Protein AF-0000000078826225 (afdb_homodimer)

pLDDT: mean 94.81, std 7.76, range [23.64, 98.94]

Structure (mmCIF, N/CA/C/O backbone):
data_AF-0000000078826225-model_v1
#
loop_
_entity.id
_entity.type
_entity.pdbx_description
1 polymer 'L-lactate dehydrogenase'
#
loop_
_atom_site.group_PDB
_atom_site.id
_atom_site.type_symbol
_atom_site.label_atom_id
_atom_site.label_alt_id
_atom_site.label_comp_id
_atom_site.label_asym_id
_atom_site.label_entity_id
_atom_site.label_seq_id
_atom_site.pdbx_PDB_ins_code
_atom_site.Cartn_x
_atom_site.Cartn_y
_atom_site.Cartn_z
_atom_site.occupancy
_atom_site.B_iso_or_equiv
_atom_site.auth_seq_id
_atom_site.auth_comp_id
_atom_site.auth_asym_id
_atom_site.auth_atom_id
_atom_site.pdbx_PDB_model_num
ATOM 1 N N . MET A 1 1 ? 28.484 -6.598 14.859 1 23.66 1 MET A N 1
ATOM 2 C CA . MET A 1 1 ? 28.188 -7.762 14.023 1 23.66 1 MET A CA 1
ATOM 3 C C . MET A 1 1 ? 27.047 -7.473 13.062 1 23.66 1 MET A C 1
ATOM 5 O O . MET A 1 1 ? 25.953 -7.102 13.484 1 23.66 1 MET A O 1
ATOM 9 N N . ARG A 1 2 ? 27.25 -6.98 11.984 1 32.81 2 ARG A N 1
ATOM 10 C CA . ARG A 1 2 ? 26.188 -6.52 11.094 1 32.81 2 ARG A CA 1
ATOM 11 C C . ARG A 1 2 ? 25.078 -7.559 10.977 1 32.81 2 ARG A C 1
ATOM 13 O O . ARG A 1 2 ? 25.312 -8.656 10.461 1 32.81 2 ARG A O 1
ATOM 20 N N . ILE A 1 3 ? 24.266 -7.914 11.961 1 42.03 3 ILE A N 1
ATOM 21 C CA . ILE A 1 3 ? 23.062 -8.734 11.805 1 42.03 3 ILE A CA 1
ATOM 22 C C . ILE A 1 3 ? 22.453 -8.5 10.43 1 42.03 3 ILE A C 1
ATOM 24 O O . ILE A 1 3 ? 22.281 -7.359 10 1 42.03 3 ILE A O 1
ATOM 28 N N . GLY A 1 4 ? 22.688 -9.453 9.555 1 59.62 4 GLY A N 1
ATOM 29 C CA . GLY A 1 4 ? 22.516 -9.445 8.117 1 59.62 4 GLY A CA 1
ATOM 30 C C . GLY A 1 4 ? 21.297 -8.656 7.664 1 59.62 4 GLY A C 1
ATOM 31 O O . GLY A 1 4 ? 20.219 -8.766 8.258 1 59.62 4 GLY A O 1
ATOM 32 N N . SER A 1 5 ? 21.547 -7.418 6.941 1 81.75 5 SER A N 1
ATOM 33 C CA . SER A 1 5 ? 20.562 -6.473 6.426 1 81.75 5 SER A CA 1
ATOM 34 C C . SER A 1 5 ? 19.625 -7.141 5.426 1 81.75 5 SER A C 1
ATOM 36 O O . SER A 1 5 ? 20.047 -7.961 4.617 1 81.75 5 SER A O 1
ATOM 38 N N . ASN A 1 6 ? 18.344 -7.246 5.75 1 95 6 ASN A N 1
ATOM 39 C CA . ASN A 1 6 ? 17.359 -7.641 4.742 1 95 6 ASN A CA 1
ATOM 40 C C . ASN A 1 6 ? 17.234 -6.586 3.648 1 95 6 ASN A C 1
ATOM 42 O O . ASN A 1 6 ? 16.469 -5.625 3.793 1 95 6 ASN A O 1
ATOM 46 N N . LYS A 1 7 ? 18.094 -6.828 2.633 1 97.88 7 LYS A N 1
ATOM 47 C CA . LYS A 1 7 ? 18.125 -5.887 1.516 1 97.88 7 LYS A CA 1
ATOM 48 C C . LYS A 1 7 ? 17.359 -6.43 0.319 1 97.88 7 LYS A C 1
ATOM 50 O O . LYS A 1 7 ? 17.594 -7.555 -0.128 1 97.88 7 LYS A O 1
ATOM 55 N N . ILE A 1 8 ? 16.406 -5.641 -0.171 1 98.75 8 ILE A N 1
ATOM 56 C CA . ILE A 1 8 ? 15.602 -6.012 -1.33 1 98.75 8 ILE A CA 1
ATOM 57 C C . ILE A 1 8 ? 15.789 -4.984 -2.441 1 98.75 8 ILE A C 1
ATOM 59 O O . ILE A 1 8 ? 15.742 -3.775 -2.191 1 98.75 8 ILE A O 1
ATOM 63 N N . SER A 1 9 ? 16.078 -5.426 -3.613 1 98.81 9 SER A N 1
ATOM 64 C CA . SER A 1 9 ? 16.062 -4.562 -4.793 1 98.81 9 SER A CA 1
ATOM 65 C C . SER A 1 9 ? 14.859 -4.859 -5.684 1 98.81 9 SER A C 1
ATOM 67 O O . SER A 1 9 ? 14.5 -6.02 -5.887 1 98.81 9 SER A O 1
ATOM 69 N N . ILE A 1 10 ? 14.227 -3.814 -6.133 1 98.88 10 ILE A N 1
ATOM 70 C CA . ILE A 1 10 ? 13.094 -3.92 -7.047 1 98.88 10 ILE A CA 1
ATOM 71 C C . ILE A 1 10 ? 13.453 -3.293 -8.391 1 98.88 10 ILE A C 1
ATOM 73 O O . ILE A 1 10 ? 13.773 -2.104 -8.461 1 98.88 10 ILE A O 1
ATOM 77 N N . VAL A 1 11 ? 13.469 -4.109 -9.414 1 98.81 11 VAL A N 1
ATOM 78 C CA . VAL A 1 11 ? 13.703 -3.611 -10.766 1 98.81 11 VAL A CA 1
ATOM 79 C C . VAL A 1 11 ? 12.367 -3.318 -11.445 1 98.81 11 VAL A C 1
ATOM 81 O O . VAL A 1 11 ? 11.633 -4.242 -11.812 1 98.81 11 VAL A O 1
ATOM 84 N N . GLY A 1 12 ? 12.102 -2.084 -11.688 1 98 12 GLY A N 1
ATOM 85 C CA . GLY A 1 12 ? 10.812 -1.597 -12.156 1 98 12 GLY A CA 1
ATOM 86 C C . GLY A 1 12 ? 10.086 -0.745 -11.133 1 98 12 GLY A C 1
ATOM 87 O O . GLY A 1 12 ? 9.797 -1.206 -10.031 1 98 12 GLY A O 1
ATOM 88 N N . ALA A 1 13 ? 9.773 0.485 -11.492 1 97.12 13 ALA A N 1
ATOM 89 C CA . ALA A 1 13 ? 9.102 1.413 -10.586 1 97.12 13 ALA A CA 1
ATOM 90 C C . ALA A 1 13 ? 7.664 1.662 -11.031 1 97.12 13 ALA A C 1
ATOM 92 O O . ALA A 1 13 ? 7.07 2.686 -10.68 1 97.12 13 ALA A O 1
ATOM 93 N N . GLY A 1 14 ? 7.109 0.755 -11.891 1 95.62 14 GLY A N 1
ATOM 94 C CA . GLY A 1 14 ? 5.699 0.852 -12.242 1 95.62 14 GLY A CA 1
ATOM 95 C C . GLY A 1 14 ? 4.777 0.631 -11.055 1 95.62 14 GLY A C 1
ATOM 96 O O . GLY A 1 14 ? 5.227 0.612 -9.906 1 95.62 14 GLY A O 1
ATOM 97 N N . PHE A 1 15 ? 3.516 0.42 -11.336 1 96.31 15 PHE A N 1
ATOM 98 C CA . PHE A 1 15 ? 2.518 0.288 -10.281 1 96.31 15 PHE A CA 1
ATOM 99 C C . PHE A 1 15 ? 2.789 -0.946 -9.43 1 96.31 15 PHE A C 1
ATOM 101 O O . PHE A 1 15 ? 2.684 -0.895 -8.203 1 96.31 15 PHE A O 1
ATOM 108 N N . VAL A 1 16 ? 3.199 -2.014 -10.109 1 97.56 16 VAL A N 1
ATOM 109 C CA . VAL A 1 16 ? 3.479 -3.236 -9.359 1 97.56 16 VAL A CA 1
ATOM 110 C C . VAL A 1 16 ? 4.711 -3.035 -8.484 1 97.56 16 VAL A C 1
ATOM 112 O O . VAL A 1 16 ? 4.684 -3.334 -7.285 1 97.56 16 VAL A O 1
ATOM 115 N N . GLY A 1 17 ? 5.754 -2.467 -9.047 1 98.44 17 GLY A N 1
ATOM 116 C CA . GLY A 1 17 ? 6.984 -2.26 -8.297 1 98.44 17 GLY A CA 1
ATOM 117 C C . GLY A 1 17 ? 6.816 -1.307 -7.129 1 98.44 17 GLY A C 1
ATOM 118 O O . GLY A 1 17 ? 7.273 -1.592 -6.02 1 98.44 17 GLY A O 1
ATOM 119 N N . SER A 1 18 ? 6.164 -0.199 -7.355 1 98.31 18 SER A N 1
ATOM 120 C CA . SER A 1 18 ? 6.02 0.817 -6.316 1 98.31 18 SER A CA 1
ATOM 121 C C . SER A 1 18 ? 5.082 0.346 -5.207 1 98.31 18 SER A C 1
ATOM 123 O O . SER A 1 18 ? 5.328 0.605 -4.027 1 98.31 18 SER A O 1
ATOM 125 N N . SER A 1 19 ? 3.967 -0.353 -5.586 1 98.44 19 SER A N 1
ATOM 126 C CA . SER A 1 19 ? 3.07 -0.883 -4.562 1 98.44 19 SER A CA 1
ATOM 127 C C . SER A 1 19 ? 3.738 -1.999 -3.768 1 98.44 19 SER A C 1
ATOM 129 O O . SER A 1 19 ? 3.479 -2.158 -2.574 1 98.44 19 SER A O 1
ATOM 131 N N . THR A 1 20 ? 4.621 -2.76 -4.414 1 98.75 20 THR A N 1
ATOM 132 C CA . THR A 1 20 ? 5.406 -3.771 -3.715 1 98.75 20 THR A CA 1
ATOM 133 C C . THR A 1 20 ? 6.332 -3.123 -2.691 1 98.75 20 THR A C 1
ATOM 135 O O . THR A 1 20 ? 6.395 -3.559 -1.54 1 98.75 20 THR A O 1
ATOM 138 N N . ALA A 1 21 ? 7.023 -2.064 -3.143 1 98.62 21 ALA A N 1
ATOM 139 C CA . ALA A 1 21 ? 7.887 -1.33 -2.221 1 98.62 21 ALA A CA 1
ATOM 140 C C . ALA A 1 21 ? 7.094 -0.813 -1.022 1 98.62 21 ALA A C 1
ATOM 142 O O . ALA A 1 21 ? 7.543 -0.927 0.121 1 98.62 21 ALA A O 1
ATOM 143 N N . PHE A 1 22 ? 5.93 -0.297 -1.316 1 98.56 22 PHE A N 1
ATOM 144 C CA . PHE A 1 22 ? 5.039 0.234 -0.29 1 98.56 22 PHE A CA 1
ATOM 145 C C . PHE A 1 22 ? 4.617 -0.862 0.682 1 98.56 22 PHE A C 1
ATOM 147 O O . PHE A 1 22 ? 4.66 -0.668 1.899 1 98.56 22 PHE A O 1
ATOM 154 N N . ALA A 1 23 ? 4.234 -2.027 0.171 1 98.5 23 ALA A N 1
ATOM 155 C CA . ALA A 1 23 ? 3.809 -3.156 0.994 1 98.5 23 ALA A CA 1
ATOM 156 C C . ALA A 1 23 ? 4.953 -3.658 1.87 1 98.5 23 ALA A C 1
ATOM 158 O O . ALA A 1 23 ? 4.762 -3.922 3.061 1 98.5 23 ALA A O 1
ATOM 159 N N . ILE A 1 24 ? 6.133 -3.773 1.298 1 98.06 24 ILE A N 1
ATOM 160 C CA . ILE A 1 24 ? 7.297 -4.273 2.021 1 98.06 24 ILE A CA 1
ATOM 161 C C . ILE A 1 24 ? 7.691 -3.273 3.107 1 98.06 24 ILE A C 1
ATOM 163 O O . ILE A 1 24 ? 7.977 -3.664 4.242 1 98.06 24 ILE A O 1
ATOM 167 N N . MET A 1 25 ? 7.664 -1.997 2.752 1 97.06 25 MET A N 1
ATOM 168 C CA . MET A 1 25 ? 7.961 -0.936 3.711 1 97.06 25 MET A CA 1
ATOM 169 C C . MET A 1 25 ? 7.035 -1.021 4.918 1 97.06 25 MET A C 1
ATOM 171 O O . MET A 1 25 ? 7.492 -0.971 6.062 1 97.06 25 MET A O 1
ATOM 175 N N . MET A 1 26 ? 5.805 -1.191 4.672 1 96.62 26 MET A N 1
ATOM 176 C CA . MET A 1 26 ? 4.805 -1.207 5.734 1 96.62 26 MET A CA 1
ATOM 177 C C . MET A 1 26 ? 4.938 -2.465 6.59 1 96.62 26 MET A C 1
ATOM 179 O O . MET A 1 26 ? 4.617 -2.447 7.777 1 96.62 26 MET A O 1
ATOM 183 N N . SER A 1 27 ? 5.43 -3.559 6.004 1 95.94 27 SER A N 1
ATOM 184 C CA . SER A 1 27 ? 5.492 -4.844 6.691 1 95.94 27 SER A CA 1
ATOM 185 C C . SER A 1 27 ? 6.676 -4.902 7.648 1 95.94 27 SER A C 1
ATOM 187 O O . SER A 1 27 ? 6.715 -5.746 8.547 1 95.94 27 SER A O 1
ATOM 189 N N . GLY A 1 28 ? 7.719 -4.078 7.375 1 94.62 28 GLY A N 1
ATOM 190 C CA . GLY A 1 28 ? 8.914 -4.105 8.195 1 94.62 28 GLY A CA 1
ATOM 191 C C . GLY A 1 28 ? 9.852 -5.246 7.852 1 94.62 28 GLY A C 1
ATOM 192 O O . GLY A 1 28 ? 10.789 -5.535 8.602 1 94.62 28 GLY A O 1
ATOM 193 N N . LEU A 1 29 ? 9.672 -5.867 6.703 1 95.81 29 LEU A N 1
ATOM 194 C CA . LEU A 1 29 ? 10.422 -7.059 6.32 1 95.81 29 LEU A CA 1
ATOM 195 C C . LEU A 1 29 ? 11.828 -6.691 5.875 1 95.81 29 LEU A C 1
ATOM 197 O O . LEU A 1 29 ? 12.742 -7.52 5.941 1 95.81 29 LEU A O 1
ATOM 201 N N . ALA A 1 30 ? 11.992 -5.461 5.445 1 96.38 30 ALA A N 1
ATOM 202 C CA . ALA A 1 30 ? 13.273 -5.074 4.867 1 96.38 30 ALA A CA 1
ATOM 203 C C . ALA A 1 30 ? 13.883 -3.898 5.625 1 96.38 30 ALA A C 1
ATOM 205 O O . ALA A 1 30 ? 13.164 -3.029 6.121 1 96.38 30 ALA A O 1
ATOM 206 N N . SER A 1 31 ? 15.188 -3.912 5.668 1 95.56 31 SER A N 1
ATOM 207 C CA . SER A 1 31 ? 15.914 -2.783 6.246 1 95.56 31 SER A CA 1
ATOM 208 C C . SER A 1 31 ? 16.406 -1.833 5.164 1 95.56 31 SER A C 1
ATOM 210 O O . SER A 1 31 ? 16.75 -0.682 5.449 1 95.56 31 SER A O 1
ATOM 212 N N . GLU A 1 32 ? 16.484 -2.398 3.969 1 97 32 GLU A N 1
ATOM 213 C CA . GLU A 1 32 ? 16.938 -1.601 2.832 1 97 32 GLU A CA 1
ATOM 214 C C . GLU A 1 32 ? 16.203 -1.996 1.556 1 97 32 GLU A C 1
ATOM 216 O O . GLU A 1 32 ? 16.031 -3.184 1.273 1 97 32 GLU A O 1
ATOM 221 N N . ILE A 1 33 ? 15.734 -0.994 0.822 1 98.31 33 ILE A N 1
ATOM 222 C CA . ILE A 1 33 ? 15.094 -1.203 -0.471 1 98.31 33 ILE A CA 1
ATOM 223 C C . ILE A 1 33 ? 15.766 -0.325 -1.526 1 98.31 33 ILE A C 1
ATOM 225 O O . ILE A 1 33 ? 15.984 0.868 -1.304 1 98.31 33 ILE A O 1
ATOM 229 N N . VAL A 1 34 ? 16.141 -0.899 -2.635 1 98.69 34 VAL A N 1
ATOM 230 C CA . VAL A 1 34 ? 16.641 -0.164 -3.793 1 98.69 34 VAL A CA 1
ATOM 231 C C . VAL A 1 34 ? 15.68 -0.336 -4.965 1 98.69 34 VAL A C 1
ATOM 233 O O . VAL A 1 34 ? 15.312 -1.461 -5.316 1 98.69 34 VAL A O 1
ATOM 236 N N . ILE A 1 35 ? 15.234 0.771 -5.508 1 98.75 35 ILE A N 1
ATOM 237 C CA . ILE A 1 35 ? 14.367 0.739 -6.684 1 98.75 35 ILE A CA 1
ATOM 238 C C . ILE A 1 35 ? 15.148 1.182 -7.914 1 98.75 35 ILE A C 1
ATOM 240 O O . ILE A 1 35 ? 15.734 2.268 -7.93 1 98.75 35 ILE A O 1
ATOM 244 N N . VAL A 1 36 ? 15.188 0.346 -8.906 1 98.62 36 VAL A N 1
ATOM 245 C CA . VAL A 1 36 ? 15.875 0.624 -10.164 1 98.62 36 VAL A CA 1
ATOM 246 C C . VAL A 1 36 ? 14.867 0.686 -11.305 1 98.62 36 VAL A C 1
ATOM 248 O O . VAL A 1 36 ? 14.008 -0.19 -11.438 1 98.62 36 VAL A O 1
ATOM 251 N N . ASP A 1 37 ? 14.914 1.718 -12.07 1 97.75 37 ASP A N 1
ATOM 252 C CA . ASP A 1 37 ? 14.07 1.867 -13.25 1 97.75 37 ASP A CA 1
ATOM 253 C C . ASP A 1 37 ? 14.812 2.6 -14.367 1 97.75 37 ASP A C 1
ATOM 255 O O . ASP A 1 37 ? 15.664 3.451 -14.094 1 97.75 37 ASP A O 1
ATOM 259 N N . ILE A 1 38 ? 14.508 2.189 -15.602 1 95.69 38 ILE A N 1
ATOM 260 C CA . ILE A 1 38 ? 15.094 2.898 -16.734 1 95.69 38 ILE A CA 1
ATOM 261 C C . ILE A 1 38 ? 14.656 4.363 -16.703 1 95.69 38 ILE A C 1
ATOM 263 O O . ILE A 1 38 ? 15.406 5.25 -17.125 1 95.69 38 ILE A O 1
ATOM 267 N N . ASN A 1 39 ? 13.414 4.598 -16.328 1 96 39 ASN A N 1
ATOM 268 C CA . ASN A 1 39 ? 12.945 5.949 -16.047 1 96 39 ASN A CA 1
ATOM 269 C C . ASN A 1 39 ? 13.383 6.414 -14.664 1 96 39 ASN A C 1
ATOM 271 O O . ASN A 1 39 ? 12.641 6.262 -13.688 1 96 39 ASN A O 1
ATOM 275 N N . LYS A 1 40 ? 14.508 7.039 -14.57 1 96.44 40 LYS A N 1
ATOM 276 C CA . LYS A 1 40 ? 15.125 7.414 -13.297 1 96.44 40 LYS A CA 1
ATOM 277 C C . LYS A 1 40 ? 14.25 8.406 -12.531 1 96.44 40 LYS A C 1
ATOM 279 O O . LYS A 1 40 ? 14.141 8.32 -11.305 1 96.44 40 LYS A O 1
ATOM 284 N N . ALA A 1 41 ? 13.672 9.289 -13.242 1 96.06 41 ALA A N 1
ATOM 285 C CA . ALA A 1 41 ? 12.812 10.297 -12.609 1 96.06 41 ALA A CA 1
ATOM 286 C C . ALA A 1 41 ? 11.625 9.641 -11.914 1 96.06 41 ALA A C 1
ATOM 288 O O . ALA A 1 41 ? 11.242 10.047 -10.812 1 96.06 41 ALA A O 1
ATOM 289 N N . LYS A 1 42 ? 11.094 8.656 -12.555 1 96.06 42 LYS A N 1
ATOM 290 C CA . LYS A 1 42 ? 9.969 7.934 -11.977 1 96.06 42 LYS A CA 1
ATOM 291 C C . LYS A 1 42 ? 10.383 7.207 -10.695 1 96.06 42 LYS A C 1
ATOM 293 O O . LYS A 1 42 ? 9.688 7.266 -9.688 1 96.06 42 LYS A O 1
ATOM 298 N N . ALA A 1 43 ? 11.492 6.523 -10.758 1 97.56 43 ALA A N 1
ATOM 299 C CA . ALA A 1 43 ? 12.008 5.832 -9.578 1 97.56 43 ALA A CA 1
ATOM 300 C C . ALA A 1 43 ? 12.25 6.812 -8.43 1 97.56 43 ALA A C 1
ATOM 302 O O . ALA A 1 43 ? 11.883 6.543 -7.285 1 97.56 43 ALA A O 1
ATOM 303 N N . GLU A 1 44 ? 12.82 7.93 -8.766 1 97.31 44 GLU A N 1
ATOM 304 C CA . GLU A 1 44 ? 13.078 8.953 -7.762 1 97.31 44 GLU A CA 1
ATOM 305 C C . GLU A 1 44 ? 11.781 9.484 -7.16 1 97.31 44 GLU A C 1
ATOM 307 O O . GLU A 1 44 ? 11.68 9.672 -5.945 1 97.31 44 GLU A O 1
ATOM 312 N N . GLY A 1 45 ? 10.828 9.742 -8 1 97 45 GLY A N 1
ATOM 313 C CA . GLY A 1 45 ? 9.523 10.203 -7.535 1 97 45 GLY A CA 1
ATOM 314 C C . GLY A 1 45 ? 8.844 9.219 -6.602 1 97 45 GLY A C 1
ATOM 315 O O . GLY A 1 45 ? 8.281 9.617 -5.582 1 97 45 GLY A O 1
ATOM 316 N N . GLU A 1 46 ? 8.906 7.945 -6.988 1 97.69 46 GLU A N 1
ATOM 317 C CA . GLU A 1 46 ? 8.328 6.91 -6.137 1 97.69 46 GLU A CA 1
ATOM 318 C C . GLU A 1 46 ? 9.008 6.863 -4.777 1 97.69 46 GLU A C 1
ATOM 320 O O . GLU A 1 46 ? 8.344 6.785 -3.742 1 97.69 46 GLU A O 1
ATOM 325 N N . VAL A 1 47 ? 10.289 6.926 -4.773 1 97.5 47 VAL A N 1
ATOM 326 C CA . VAL A 1 47 ? 11.062 6.859 -3.535 1 97.5 47 VAL A CA 1
ATOM 327 C C . VAL A 1 47 ? 10.758 8.086 -2.674 1 97.5 47 VAL A C 1
ATOM 329 O O . VAL A 1 47 ? 10.555 7.965 -1.463 1 97.5 47 VAL A O 1
ATOM 332 N N . MET A 1 48 ? 10.742 9.234 -3.305 1 95.75 48 MET A N 1
ATOM 333 C CA . MET A 1 48 ? 10.438 10.461 -2.576 1 95.75 48 MET A CA 1
ATOM 334 C C . MET A 1 48 ? 9.086 10.359 -1.887 1 95.75 48 MET A C 1
ATOM 336 O O . MET A 1 48 ? 8.938 10.758 -0.729 1 95.75 48 MET A O 1
ATOM 340 N N . ASP A 1 49 ? 8.156 9.836 -2.576 1 96.56 49 ASP A N 1
ATOM 341 C CA . ASP A 1 49 ? 6.812 9.68 -2.018 1 96.56 49 ASP A CA 1
ATOM 342 C C . ASP A 1 49 ? 6.82 8.703 -0.845 1 96.56 49 ASP A C 1
ATOM 344 O O . ASP A 1 49 ? 6.168 8.945 0.173 1 96.56 49 ASP A O 1
ATOM 348 N N . LEU A 1 50 ? 7.574 7.66 -0.952 1 96.5 50 LEU A N 1
ATOM 349 C CA . LEU A 1 50 ? 7.621 6.625 0.075 1 96.5 50 LEU A CA 1
ATOM 350 C C . LEU A 1 50 ? 8.328 7.133 1.328 1 96.5 50 LEU A C 1
ATOM 352 O O . LEU A 1 50 ? 7.812 6.977 2.439 1 96.5 50 LEU A O 1
ATOM 356 N N . VAL A 1 51 ? 9.43 7.816 1.185 1 94.44 51 VAL A N 1
ATOM 357 C CA . VAL A 1 51 ? 10.305 8.117 2.312 1 94.44 51 VAL A CA 1
ATOM 358 C C . VAL A 1 51 ? 9.703 9.242 3.15 1 94.44 51 VAL A C 1
ATOM 360 O O . VAL A 1 51 ? 10.016 9.383 4.332 1 94.44 51 VAL A O 1
ATOM 363 N N . GLN A 1 52 ? 8.852 9.992 2.557 1 92.94 52 GLN A N 1
ATOM 364 C CA . GLN A 1 52 ? 8.195 11.062 3.305 1 92.94 52 GLN A CA 1
ATOM 365 C C . GLN A 1 52 ? 7.301 10.492 4.402 1 92.94 52 GLN A C 1
ATOM 367 O O . GLN A 1 52 ? 6.957 11.195 5.355 1 92.94 52 GLN A O 1
ATOM 372 N N . GLY A 1 53 ? 6.871 9.242 4.293 1 91.81 53 GLY A N 1
ATOM 373 C CA . GLY A 1 53 ? 6.059 8.594 5.309 1 91.81 53 GLY A CA 1
ATOM 374 C C . GLY A 1 53 ? 6.871 7.719 6.246 1 91.81 53 GLY A C 1
ATOM 375 O O . GLY A 1 53 ? 6.309 6.93 7.008 1 91.81 53 GLY A O 1
ATOM 376 N N . GLU A 1 54 ? 8.148 7.918 6.223 1 89.88 54 GLU A N 1
ATOM 377 C CA . GLU A 1 54 ? 9.047 7.016 6.938 1 89.88 54 GLU A CA 1
ATOM 378 C C . GLU A 1 54 ? 8.812 7.082 8.445 1 89.88 54 GLU A C 1
ATOM 380 O O . GLU A 1 54 ? 9.047 6.105 9.156 1 89.88 54 GLU A O 1
ATOM 385 N N . SER A 1 55 ? 8.336 8.211 8.977 1 90 55 SER A N 1
ATOM 386 C CA . SER A 1 55 ? 8.133 8.359 10.406 1 90 55 SER A CA 1
ATOM 387 C C . SER A 1 55 ? 6.973 7.492 10.891 1 90 55 SER A C 1
ATOM 389 O O . SER A 1 55 ? 6.781 7.312 12.094 1 90 55 SER A O 1
ATOM 391 N N . PHE A 1 56 ? 6.273 6.926 9.984 1 91.5 56 PHE A N 1
ATOM 392 C CA . PHE A 1 56 ? 5.07 6.191 10.359 1 91.5 56 PHE A CA 1
ATOM 393 C C . PHE A 1 56 ? 5.316 4.688 10.305 1 91.5 56 PHE A C 1
ATOM 395 O O . PHE A 1 56 ? 4.406 3.895 10.562 1 91.5 56 PHE A O 1
ATOM 402 N N . VAL A 1 57 ? 6.52 4.309 9.898 1 90.5 57 VAL A N 1
ATOM 403 C CA . VAL A 1 57 ? 6.824 2.893 9.727 1 90.5 57 VAL A CA 1
ATOM 404 C C . VAL A 1 57 ? 8.133 2.559 10.438 1 90.5 57 VAL A C 1
ATOM 406 O O . VAL A 1 57 ? 8.781 3.439 11.008 1 90.5 57 VAL A O 1
ATOM 409 N N . GLU A 1 58 ? 8.453 1.272 10.492 1 89.75 58 GLU A N 1
ATOM 410 C CA . GLU A 1 58 ? 9.742 0.853 11.031 1 89.75 58 GLU A CA 1
ATOM 411 C C . GLU A 1 58 ? 10.898 1.417 10.211 1 89.75 58 GLU A C 1
ATOM 413 O O . GLU A 1 58 ? 10.773 1.591 8.992 1 89.75 58 GLU A O 1
ATOM 418 N N . PRO A 1 59 ? 11.992 1.699 10.859 1 87.88 59 PRO A N 1
ATOM 419 C CA . PRO A 1 59 ? 13.141 2.299 10.164 1 87.88 59 PRO A CA 1
ATOM 420 C C . PRO A 1 59 ? 13.625 1.45 8.992 1 87.88 59 PRO A C 1
ATOM 422 O O . PRO A 1 59 ? 13.68 0.222 9.094 1 87.88 59 PRO A O 1
ATOM 425 N N . LEU A 1 60 ? 13.828 2.068 7.914 1 90.88 60 LEU A N 1
ATOM 426 C CA . LEU A 1 60 ? 14.398 1.439 6.727 1 90.88 60 LEU A CA 1
ATOM 427 C C . LEU A 1 60 ? 14.977 2.486 5.781 1 90.88 60 LEU A C 1
ATOM 429 O O . LEU A 1 60 ? 14.633 3.666 5.867 1 90.88 60 LEU A O 1
ATOM 433 N N . SER A 1 61 ? 15.906 2.006 4.969 1 94.06 61 SER A N 1
ATOM 434 C CA . SER A 1 61 ? 16.469 2.857 3.926 1 94.06 61 SER A CA 1
ATOM 435 C C . SER A 1 61 ? 15.883 2.516 2.559 1 94.06 61 SER A C 1
ATOM 437 O O . SER A 1 61 ? 15.914 1.358 2.137 1 94.06 61 SER A O 1
ATOM 439 N N . ILE A 1 62 ? 15.297 3.498 1.933 1 96.62 62 ILE A N 1
ATOM 440 C CA . ILE A 1 62 ? 14.797 3.33 0.574 1 96.62 62 ILE A CA 1
ATOM 441 C C . ILE A 1 62 ? 15.492 4.316 -0.36 1 96.62 62 ILE A C 1
ATOM 443 O O . ILE A 1 62 ? 15.57 5.512 -0.061 1 96.62 62 ILE A O 1
ATOM 447 N N . LYS A 1 63 ? 15.977 3.865 -1.474 1 97.12 63 LYS A N 1
ATOM 448 C CA . LYS A 1 63 ? 16.609 4.789 -2.412 1 97.12 63 LYS A CA 1
ATOM 449 C C . LYS A 1 63 ? 16.312 4.387 -3.855 1 97.12 63 LYS A C 1
ATOM 451 O O . LYS A 1 63 ? 16.062 3.213 -4.141 1 97.12 63 LYS A O 1
ATOM 456 N N . ALA A 1 64 ? 16.203 5.406 -4.699 1 98.12 64 ALA A N 1
ATOM 457 C CA . ALA A 1 64 ? 16.266 5.207 -6.145 1 98.12 64 ALA A CA 1
ATOM 458 C C . ALA A 1 64 ? 17.719 5.102 -6.617 1 98.12 64 ALA A C 1
ATOM 460 O O . ALA A 1 64 ? 18.547 5.961 -6.309 1 98.12 64 ALA A O 1
ATOM 461 N N . GLY A 1 65 ? 18.031 3.996 -7.293 1 97.75 65 GLY A N 1
ATOM 462 C CA . GLY A 1 65 ? 19.438 3.809 -7.664 1 97.75 65 GLY A CA 1
ATOM 463 C C . GLY A 1 65 ? 19.609 3.125 -9.008 1 97.75 65 GLY A C 1
ATOM 464 O O . GLY A 1 65 ? 18.703 3.15 -9.844 1 97.75 65 GLY A O 1
ATOM 465 N N . ASP A 1 66 ? 20.844 2.711 -9.211 1 97.75 66 ASP A N 1
ATOM 466 C CA . ASP A 1 66 ? 21.234 1.922 -10.375 1 97.75 66 ASP A CA 1
ATOM 467 C C . ASP A 1 66 ? 21.625 0.503 -9.977 1 97.75 66 ASP A C 1
ATOM 469 O O . ASP A 1 66 ? 21.516 0.131 -8.805 1 97.75 66 ASP A O 1
ATOM 473 N N . TYR A 1 67 ? 21.969 -0.25 -10.992 1 98.12 67 TYR A N 1
ATOM 474 C CA . TYR A 1 67 ? 22.25 -1.658 -10.734 1 98.12 67 TYR A CA 1
ATOM 475 C C . TYR A 1 67 ? 23.375 -1.815 -9.719 1 98.12 67 TYR A C 1
ATOM 477 O O . TYR A 1 67 ? 23.359 -2.742 -8.906 1 98.12 67 TYR A O 1
ATOM 485 N N . LYS A 1 68 ? 24.375 -0.95 -9.711 1 98.31 68 LYS A N 1
ATOM 486 C CA . LYS A 1 68 ? 25.469 -1.024 -8.734 1 98.31 68 LYS A CA 1
ATOM 487 C C . LYS A 1 68 ? 24.938 -0.913 -7.309 1 98.31 68 LYS A C 1
ATOM 489 O O . LYS A 1 68 ? 25.516 -1.47 -6.379 1 98.31 68 LYS A O 1
ATOM 494 N N . ASP A 1 69 ? 23.828 -0.232 -7.148 1 98.19 69 ASP A N 1
ATOM 495 C CA . ASP A 1 69 ? 23.25 -0.01 -5.828 1 98.19 69 ASP A CA 1
ATOM 496 C C . ASP A 1 69 ? 22.531 -1.262 -5.324 1 98.19 69 ASP A C 1
ATOM 498 O O . ASP A 1 69 ? 22.188 -1.359 -4.145 1 98.19 69 ASP A O 1
ATOM 502 N N . THR A 1 70 ? 22.312 -2.238 -6.184 1 98.12 70 THR A N 1
ATOM 503 C CA . THR A 1 70 ? 21.672 -3.486 -5.789 1 98.12 70 THR A CA 1
ATOM 504 C C . THR A 1 70 ? 22.672 -4.43 -5.129 1 98.12 70 THR A C 1
ATOM 506 O O . THR A 1 70 ? 22.312 -5.531 -4.711 1 98.12 70 THR A O 1
ATOM 509 N N . LYS A 1 71 ? 23.859 -4.012 -4.961 1 98 71 LYS A N 1
ATOM 510 C CA . LYS A 1 71 ? 24.938 -4.852 -4.445 1 98 71 LYS A CA 1
ATOM 511 C C . LYS A 1 71 ? 24.531 -5.512 -3.129 1 98 71 LYS A C 1
ATOM 513 O O . LYS A 1 71 ? 24.031 -4.848 -2.219 1 98 71 LYS A O 1
ATOM 518 N N . ASP A 1 72 ? 24.641 -6.875 -3.107 1 97.12 72 ASP A N 1
ATOM 519 C CA . ASP A 1 72 ? 24.469 -7.703 -1.917 1 97.12 72 ASP A CA 1
ATOM 520 C C . ASP A 1 72 ? 23 -7.754 -1.488 1 97.12 72 ASP A C 1
ATOM 522 O O . ASP A 1 72 ? 22.703 -7.879 -0.299 1 97.12 72 ASP A O 1
ATOM 526 N N . SER A 1 73 ? 22.109 -7.562 -2.414 1 98.25 73 SER A N 1
ATOM 527 C CA . SER A 1 73 ? 20.703 -7.781 -2.119 1 98.25 73 SER A CA 1
ATOM 528 C C . SER A 1 73 ? 20.422 -9.242 -1.793 1 98.25 73 SER A C 1
ATOM 530 O O . SER A 1 73 ? 21 -10.141 -2.414 1 98.25 73 SER A O 1
ATOM 532 N N . ASN A 1 74 ? 19.594 -9.445 -0.785 1 98.5 74 ASN A N 1
ATOM 533 C CA . ASN A 1 74 ? 19.125 -10.797 -0.495 1 98.5 74 ASN A CA 1
ATOM 534 C C . ASN A 1 74 ? 18.125 -11.289 -1.54 1 98.5 74 ASN A C 1
ATOM 536 O O . ASN A 1 74 ? 18.156 -12.453 -1.932 1 98.5 74 ASN A O 1
ATOM 540 N N . ILE A 1 75 ? 17.25 -10.414 -1.916 1 98.75 75 ILE A N 1
ATOM 541 C CA . ILE A 1 75 ? 16.203 -10.711 -2.891 1 98.75 75 ILE A CA 1
ATOM 542 C C . ILE A 1 75 ? 16.156 -9.609 -3.941 1 98.75 75 ILE A C 1
ATOM 544 O O . ILE A 1 75 ? 16.234 -8.422 -3.609 1 98.75 75 ILE A O 1
ATOM 548 N N . VAL A 1 76 ? 16.125 -9.945 -5.18 1 98.88 76 VAL A N 1
ATOM 549 C CA . VAL A 1 76 ? 15.859 -9.016 -6.273 1 98.88 76 VAL A CA 1
ATOM 550 C C . VAL A 1 76 ? 14.523 -9.359 -6.922 1 98.88 76 VAL A C 1
ATOM 552 O O . VAL A 1 76 ? 14.336 -10.461 -7.434 1 98.88 76 VAL A O 1
ATOM 555 N N . ILE A 1 77 ? 13.602 -8.43 -6.84 1 98.94 77 ILE A N 1
ATOM 556 C CA . ILE A 1 77 ? 12.273 -8.578 -7.418 1 98.94 77 ILE A CA 1
ATOM 557 C C . ILE A 1 77 ? 12.227 -7.906 -8.789 1 98.94 77 ILE A C 1
ATOM 559 O O . ILE A 1 77 ? 12.516 -6.715 -8.906 1 98.94 77 ILE A O 1
ATOM 563 N N . ILE A 1 78 ? 11.859 -8.625 -9.805 1 98.81 78 ILE A N 1
ATOM 564 C CA . ILE A 1 78 ? 11.828 -8.086 -11.156 1 98.81 78 ILE A CA 1
ATOM 565 C C . ILE A 1 78 ? 10.383 -7.887 -11.602 1 98.81 78 ILE A C 1
ATOM 567 O O . ILE A 1 78 ? 9.664 -8.859 -11.836 1 98.81 78 ILE A O 1
ATOM 571 N N . THR A 1 79 ? 10 -6.648 -11.664 1 98.12 79 THR A N 1
ATOM 572 C CA . THR A 1 79 ? 8.656 -6.297 -12.109 1 98.12 79 THR A CA 1
ATOM 573 C C . THR A 1 79 ? 8.695 -5.594 -13.461 1 98.12 79 THR A C 1
ATOM 575 O O . THR A 1 79 ? 7.656 -5.312 -14.055 1 98.12 79 THR A O 1
ATOM 578 N N . ALA A 1 80 ? 9.891 -5.355 -13.906 1 95.25 80 ALA A N 1
ATOM 579 C CA . ALA A 1 80 ? 10.078 -4.723 -15.211 1 95.25 80 ALA A CA 1
ATOM 580 C C . ALA A 1 80 ? 9.742 -5.691 -16.344 1 95.25 80 ALA A C 1
ATOM 582 O O . ALA A 1 80 ? 10.016 -6.887 -16.234 1 95.25 80 ALA A O 1
ATOM 583 N N . GLY A 1 81 ? 9.219 -5.215 -17.375 1 89.25 81 GLY A N 1
ATOM 584 C CA . GLY A 1 81 ? 8.836 -5.965 -18.547 1 89.25 81 GLY A CA 1
ATOM 585 C C . GLY A 1 81 ? 7.98 -5.164 -19.516 1 89.25 81 GLY A C 1
ATOM 586 O O . GLY A 1 81 ? 7.547 -4.059 -19.188 1 89.25 81 GLY A O 1
ATOM 587 N N . ALA A 1 82 ? 7.852 -5.676 -20.625 1 86.88 82 ALA A N 1
ATOM 588 C CA . ALA A 1 82 ? 7.008 -5.039 -21.625 1 86.88 82 ALA A CA 1
ATOM 589 C C . ALA A 1 82 ? 5.543 -5.426 -21.438 1 86.88 82 ALA A C 1
ATOM 591 O O . ALA A 1 82 ? 5.234 -6.574 -21.125 1 86.88 82 ALA A O 1
ATOM 592 N N . ALA A 1 83 ? 4.703 -4.363 -21.484 1 77.94 83 ALA A N 1
ATOM 593 C CA . ALA A 1 83 ? 3.271 -4.652 -21.5 1 77.94 83 ALA A CA 1
ATOM 594 C C . ALA A 1 83 ? 2.809 -5.07 -22.891 1 77.94 83 ALA A C 1
ATOM 596 O O . ALA A 1 83 ? 3.402 -4.676 -23.891 1 77.94 83 ALA A O 1
ATOM 597 N N . GLN A 1 84 ? 1.84 -5.941 -22.812 1 75.25 84 GLN A N 1
ATOM 598 C CA . GLN A 1 84 ? 1.303 -6.375 -24.094 1 75.25 84 GLN A CA 1
ATOM 599 C C . GLN A 1 84 ? 0.497 -5.266 -24.766 1 75.25 84 GLN A C 1
ATOM 601 O O . GLN A 1 84 ? -0.412 -4.699 -24.156 1 75.25 84 GLN A O 1
ATOM 606 N N . ASN A 1 85 ? 0.916 -4.898 -25.906 1 77.81 85 ASN A N 1
ATOM 607 C CA . ASN A 1 85 ? 0.169 -3.922 -26.703 1 77.81 85 ASN A CA 1
ATOM 608 C C . ASN A 1 85 ? -0.935 -4.586 -27.516 1 77.81 85 ASN A C 1
ATOM 610 O O . ASN A 1 85 ? -0.873 -5.785 -27.797 1 77.81 85 ASN A O 1
ATOM 614 N N . HIS A 1 86 ? -1.938 -3.766 -27.766 1 80.75 86 HIS A N 1
ATOM 615 C CA . HIS A 1 86 ? -3.029 -4.273 -28.594 1 80.75 86 HIS A CA 1
ATOM 616 C C . HIS A 1 86 ? -2.508 -4.852 -29.906 1 80.75 86 HIS A C 1
ATOM 618 O O . HIS A 1 86 ? -1.732 -4.199 -30.609 1 80.75 86 HIS A O 1
ATOM 624 N N . GLY A 1 87 ? -2.861 -6.051 -30.203 1 80.56 87 GLY A N 1
ATOM 625 C CA . GLY A 1 87 ? -2.502 -6.68 -31.469 1 80.56 87 GLY A CA 1
ATOM 626 C C . GLY A 1 87 ? -1.181 -7.422 -31.406 1 80.56 87 GLY A C 1
ATOM 627 O O . GLY A 1 87 ? -0.828 -8.148 -32.344 1 80.56 87 GLY A O 1
ATOM 628 N N . GLN A 1 88 ? -0.44 -7.238 -30.359 1 83.19 88 GLN A N 1
ATOM 629 C CA . GLN A 1 88 ? 0.849 -7.906 -30.219 1 83.19 88 GLN A CA 1
ATOM 630 C C . GLN A 1 88 ? 0.667 -9.383 -29.859 1 83.19 88 GLN A C 1
ATOM 632 O O . GLN A 1 88 ? -0.106 -9.719 -28.969 1 83.19 88 GLN A O 1
ATOM 637 N N . THR A 1 89 ? 1.378 -10.203 -30.672 1 81.62 89 THR A N 1
ATOM 638 C CA . THR A 1 89 ? 1.285 -11.633 -30.406 1 81.62 89 THR A CA 1
ATOM 639 C C . THR A 1 89 ? 2.031 -11.992 -29.125 1 81.62 89 THR A C 1
ATOM 641 O O . THR A 1 89 ? 2.904 -11.25 -28.688 1 81.62 89 THR A O 1
ATOM 644 N N . ARG A 1 90 ? 1.712 -13.078 -28.656 1 79.06 90 ARG A N 1
ATOM 645 C CA . ARG A 1 90 ? 2.383 -13.586 -27.453 1 79.06 90 ARG A CA 1
ATOM 646 C C . ARG A 1 90 ? 3.877 -13.773 -27.703 1 79.06 90 ARG A C 1
ATOM 648 O O . ARG A 1 90 ? 4.699 -13.445 -26.844 1 79.06 90 ARG A O 1
ATOM 655 N N . LEU A 1 91 ? 4.164 -14.25 -28.859 1 82.75 91 LEU A N 1
ATOM 656 C CA . LEU A 1 91 ? 5.555 -14.516 -29.203 1 82.75 91 LEU A CA 1
ATOM 657 C C . LEU A 1 91 ? 6.344 -13.211 -29.312 1 82.75 91 LEU A C 1
ATOM 659 O O . LEU A 1 91 ? 7.5 -13.148 -28.875 1 82.75 91 LEU A O 1
ATOM 663 N N . GLU A 1 92 ? 5.715 -12.203 -29.844 1 86.94 92 GLU A N 1
ATOM 664 C CA . GLU A 1 92 ? 6.359 -10.891 -29.922 1 86.94 92 GLU A CA 1
ATOM 665 C C . GLU A 1 92 ? 6.633 -10.328 -28.531 1 86.94 92 GLU A C 1
ATOM 667 O O . GLU A 1 92 ? 7.676 -9.719 -28.297 1 86.94 92 GLU A O 1
ATOM 672 N N . LEU A 1 93 ? 5.699 -10.57 -27.703 1 89.19 93 LEU A N 1
ATOM 673 C CA . LEU A 1 93 ? 5.859 -10.117 -26.328 1 89.19 93 LEU A CA 1
ATOM 674 C C . LEU A 1 93 ? 7.035 -10.812 -25.656 1 89.19 93 LEU A C 1
ATOM 676 O O . LEU A 1 93 ? 7.816 -10.18 -24.938 1 89.19 93 LEU A O 1
ATOM 680 N N . ILE A 1 94 ? 7.176 -12.047 -25.891 1 89.81 94 ILE A N 1
ATOM 681 C CA . ILE A 1 94 ? 8.242 -12.852 -25.312 1 89.81 94 ILE A CA 1
ATOM 682 C C . ILE A 1 94 ? 9.594 -12.375 -25.844 1 89.81 94 ILE A C 1
ATOM 684 O O . ILE A 1 94 ? 10.547 -12.234 -25.062 1 89.81 94 ILE A O 1
ATOM 688 N N . ASP A 1 95 ? 9.703 -12.078 -27.109 1 90.69 95 ASP A N 1
ATOM 689 C CA . ASP A 1 95 ? 10.945 -11.602 -27.719 1 90.69 95 ASP A CA 1
ATOM 690 C C . ASP A 1 95 ? 11.352 -10.25 -27.141 1 90.69 95 ASP A C 1
ATOM 692 O O . ASP A 1 95 ? 12.531 -10.016 -26.859 1 90.69 95 ASP A O 1
ATOM 696 N N . LYS A 1 96 ? 10.383 -9.469 -27.031 1 91.94 96 LYS A N 1
ATOM 697 C CA . LYS A 1 96 ? 10.641 -8.148 -26.453 1 91.94 96 LYS A CA 1
ATOM 698 C C . LYS A 1 96 ? 11.164 -8.273 -25.016 1 91.94 96 LYS A C 1
ATOM 700 O O . LYS A 1 96 ? 12.125 -7.594 -24.641 1 91.94 96 LYS A O 1
ATOM 705 N N . ASN A 1 97 ? 10.57 -9.141 -24.266 1 94.44 97 ASN A N 1
ATOM 706 C CA . ASN A 1 97 ? 10.992 -9.32 -22.875 1 94.44 97 ASN A CA 1
ATOM 707 C C . ASN A 1 97 ? 12.359 -9.992 -22.797 1 94.44 97 ASN A C 1
ATOM 709 O O . ASN A 1 97 ? 13.125 -9.734 -21.859 1 94.44 97 ASN A O 1
ATOM 713 N N . TYR A 1 98 ? 12.641 -10.797 -23.75 1 93.31 98 TYR A N 1
ATOM 714 C CA . TYR A 1 98 ? 13.961 -11.414 -23.766 1 93.31 98 TYR A CA 1
ATOM 715 C C . TYR A 1 98 ? 15.062 -10.359 -23.875 1 93.31 98 TYR A C 1
ATOM 717 O O . TYR A 1 98 ? 16.078 -10.438 -23.172 1 93.31 98 TYR A O 1
ATOM 725 N N . ILE A 1 99 ? 14.852 -9.383 -24.734 1 93.88 99 ILE A N 1
ATOM 726 C CA . ILE A 1 99 ? 15.812 -8.305 -24.906 1 93.88 99 ILE A CA 1
ATOM 727 C C . ILE A 1 99 ? 15.945 -7.523 -23.594 1 93.88 99 ILE A C 1
ATOM 729 O O . ILE A 1 99 ? 17.062 -7.215 -23.172 1 93.88 99 ILE A O 1
ATOM 733 N N . ILE A 1 100 ? 14.844 -7.305 -22.984 1 95.62 100 ILE A N 1
ATOM 734 C CA . ILE A 1 100 ? 14.828 -6.559 -21.734 1 95.62 100 ILE A CA 1
ATOM 735 C C . ILE A 1 100 ? 15.562 -7.348 -20.656 1 95.62 100 ILE A C 1
ATOM 737 O O . ILE A 1 100 ? 16.438 -6.816 -19.969 1 95.62 100 ILE A O 1
ATOM 741 N N . PHE A 1 101 ? 15.312 -8.617 -20.547 1 97.19 101 PHE A N 1
ATOM 742 C CA . PHE A 1 101 ? 15.891 -9.438 -19.484 1 97.19 101 PHE A CA 1
ATOM 743 C C . PHE A 1 101 ? 17.375 -9.688 -19.734 1 97.19 101 PHE A C 1
ATOM 745 O O . PHE A 1 101 ? 18.156 -9.805 -18.781 1 97.19 101 PHE A O 1
ATOM 752 N N . LYS A 1 102 ? 17.797 -9.727 -20.922 1 95.81 102 LYS A N 1
ATOM 753 C CA . LYS A 1 102 ? 19.203 -9.852 -21.266 1 95.81 102 LYS A CA 1
ATOM 754 C C . LYS A 1 102 ? 20 -8.641 -20.797 1 95.81 102 LYS A C 1
ATOM 756 O O . LYS A 1 102 ? 21.203 -8.742 -20.516 1 95.81 102 LYS A O 1
ATOM 761 N N . SER A 1 103 ? 19.281 -7.609 -20.734 1 96.19 103 SER A N 1
ATOM 762 C CA . SER A 1 103 ? 19.953 -6.391 -20.297 1 96.19 103 SER A CA 1
ATOM 763 C C . SER A 1 103 ? 19.938 -6.27 -18.781 1 96.19 103 SER A C 1
ATOM 765 O O . SER A 1 103 ? 20.828 -5.648 -18.188 1 96.19 103 SER A O 1
ATOM 767 N N . ILE A 1 104 ? 19.016 -6.867 -18.062 1 97.62 104 ILE A N 1
ATOM 768 C CA . ILE A 1 104 ? 18.781 -6.691 -16.625 1 97.62 104 ILE A CA 1
ATOM 769 C C . ILE A 1 104 ? 19.531 -7.766 -15.852 1 97.62 104 ILE A C 1
ATOM 771 O O . ILE A 1 104 ? 20.281 -7.457 -14.922 1 97.62 104 ILE A O 1
ATOM 775 N N . ILE A 1 105 ? 19.406 -9.016 -16.266 1 98.31 105 ILE A N 1
ATOM 776 C CA . ILE A 1 105 ? 19.781 -10.164 -15.445 1 98.31 105 ILE A CA 1
ATOM 777 C C . ILE A 1 105 ? 21.281 -10.195 -15.242 1 98.31 105 ILE A C 1
ATOM 779 O O . ILE A 1 105 ? 21.766 -10.344 -14.117 1 98.31 105 ILE A O 1
ATOM 783 N N . PRO A 1 106 ? 22.125 -9.953 -16.266 1 98.19 106 PRO A N 1
ATOM 784 C CA . PRO A 1 106 ? 23.562 -9.961 -16.047 1 98.19 106 PRO A CA 1
ATOM 785 C C . PRO A 1 106 ? 24.016 -8.883 -15.062 1 98.19 106 PRO A C 1
ATOM 787 O O . PRO A 1 106 ? 24.953 -9.109 -14.289 1 98.19 106 PRO A O 1
ATOM 790 N N . GLU A 1 107 ? 23.359 -7.719 -15.102 1 98.44 107 GLU A N 1
ATOM 791 C CA . GLU A 1 107 ? 23.688 -6.652 -14.164 1 98.44 107 GLU A CA 1
ATOM 792 C C . GLU A 1 107 ? 23.375 -7.062 -12.727 1 98.44 107 GLU A C 1
ATOM 794 O O . GLU A 1 107 ? 24.156 -6.797 -11.812 1 98.44 107 GLU A O 1
ATOM 799 N N . ILE A 1 108 ? 22.312 -7.723 -12.516 1 98.25 108 ILE A N 1
ATOM 800 C CA . ILE A 1 108 ? 21.906 -8.18 -11.195 1 98.25 108 ILE A CA 1
ATOM 801 C C . ILE A 1 108 ? 22.891 -9.234 -10.695 1 98.25 108 ILE A C 1
ATOM 803 O O . ILE A 1 108 ? 23.328 -9.203 -9.539 1 98.25 108 ILE A O 1
ATOM 807 N N . VAL A 1 109 ? 23.234 -10.172 -11.578 1 98.44 109 VAL A N 1
ATOM 808 C CA . VAL A 1 109 ? 24.156 -11.25 -11.234 1 98.44 109 VAL A CA 1
ATOM 809 C C . VAL A 1 109 ? 25.516 -10.672 -10.82 1 98.44 109 VAL A C 1
ATOM 811 O O . VAL A 1 109 ? 26.125 -11.133 -9.859 1 98.44 109 VAL A O 1
ATOM 814 N N . LYS A 1 110 ? 25.891 -9.656 -11.531 1 98.44 110 LYS A N 1
ATOM 815 C CA . LYS A 1 110 ? 27.188 -9.008 -11.281 1 98.44 110 LYS A CA 1
ATOM 816 C C . LYS A 1 110 ? 27.234 -8.422 -9.875 1 98.44 110 LYS A C 1
ATOM 818 O O . LYS A 1 110 ? 28.219 -8.602 -9.164 1 98.44 110 LYS A O 1
ATOM 823 N N . TYR A 1 111 ? 26.188 -7.801 -9.406 1 98.56 111 TYR A N 1
ATOM 824 C CA . TYR A 1 111 ? 26.234 -7.031 -8.172 1 98.56 111 TYR A CA 1
ATOM 825 C C . TYR A 1 111 ? 25.625 -7.816 -7.02 1 98.56 111 TYR A C 1
ATOM 827 O O . TYR A 1 111 ? 25.953 -7.578 -5.852 1 98.56 111 TYR A O 1
ATOM 835 N N . SER A 1 112 ? 24.75 -8.781 -7.316 1 98.12 112 SER A N 1
ATOM 836 C CA . SER A 1 112 ? 24.094 -9.578 -6.289 1 98.12 112 SER A CA 1
ATOM 837 C C . SER A 1 112 ? 24.094 -11.062 -6.645 1 98.12 112 SER A C 1
ATOM 839 O O . SER A 1 112 ? 23.031 -11.68 -6.766 1 98.12 112 SER A O 1
ATOM 841 N N . PRO A 1 113 ? 25.234 -11.664 -6.715 1 98.12 113 PRO A N 1
ATOM 842 C CA . PRO A 1 113 ? 25.359 -13.039 -7.191 1 98.12 113 PRO A CA 1
ATOM 843 C C . PRO A 1 113 ? 24.75 -14.055 -6.227 1 98.12 113 PRO A C 1
ATOM 845 O O . PRO A 1 113 ? 24.484 -15.195 -6.617 1 98.12 113 PRO A O 1
ATOM 848 N N . ASN A 1 114 ? 24.516 -13.688 -5 1 97.62 114 ASN A N 1
ATOM 849 C CA . ASN A 1 114 ? 24 -14.633 -4.016 1 97.62 114 ASN A CA 1
ATOM 850 C C . ASN A 1 114 ? 22.531 -14.391 -3.727 1 97.62 114 ASN A C 1
ATOM 852 O O . ASN A 1 114 ? 21.953 -15.008 -2.822 1 97.62 114 ASN A O 1
ATOM 856 N N . SER A 1 115 ? 21.906 -13.523 -4.477 1 98.44 115 SER A N 1
ATOM 857 C CA . SER A 1 115 ? 20.516 -13.148 -4.238 1 98.44 115 SER A CA 1
ATOM 858 C C . SER A 1 115 ? 19.562 -14.234 -4.711 1 98.44 115 SER A C 1
ATOM 860 O O . SER A 1 115 ? 19.969 -15.141 -5.441 1 98.44 115 SER A O 1
ATOM 862 N N . ILE A 1 116 ? 18.391 -14.203 -4.207 1 98.81 116 ILE A N 1
ATOM 863 C CA . ILE A 1 116 ? 17.25 -14.898 -4.785 1 98.81 116 ILE A CA 1
ATOM 864 C C . ILE A 1 116 ? 16.531 -13.977 -5.781 1 98.81 116 ILE A C 1
ATOM 866 O O . ILE A 1 116 ? 16.297 -12.805 -5.488 1 98.81 116 ILE A O 1
ATOM 870 N N . LEU A 1 117 ? 16.281 -14.5 -6.953 1 98.88 117 LEU A N 1
ATOM 871 C CA . LEU A 1 117 ? 15.57 -13.742 -7.977 1 98.88 117 LEU A CA 1
ATOM 872 C C . LEU A 1 117 ? 14.078 -14.086 -7.977 1 98.88 117 LEU A C 1
ATOM 874 O O . LEU A 1 117 ? 13.711 -15.258 -8.133 1 98.88 117 LEU A O 1
ATOM 878 N N . LEU A 1 118 ? 13.234 -13.094 -7.715 1 98.94 118 LEU A N 1
ATOM 879 C CA . LEU A 1 118 ? 11.789 -13.25 -7.742 1 98.94 118 LEU A CA 1
ATOM 880 C C . LEU A 1 118 ? 11.188 -12.562 -8.961 1 98.94 118 LEU A C 1
ATOM 882 O O . LEU A 1 118 ? 11.141 -11.336 -9.031 1 98.94 118 LEU A O 1
ATOM 886 N N . ILE A 1 119 ? 10.695 -13.352 -9.922 1 98.81 119 ILE A N 1
ATOM 887 C CA . ILE A 1 119 ? 10.156 -12.852 -11.18 1 98.81 119 ILE A CA 1
ATOM 888 C C . ILE A 1 119 ? 8.648 -12.648 -11.047 1 98.81 119 ILE A C 1
ATOM 890 O O . ILE A 1 119 ? 7.918 -13.57 -10.688 1 98.81 119 ILE A O 1
ATOM 894 N N . VAL A 1 120 ? 8.195 -11.43 -11.359 1 98.12 120 VAL A N 1
ATOM 895 C CA . VAL A 1 120 ? 6.789 -11.078 -11.227 1 98.12 120 VAL A CA 1
ATOM 896 C C . VAL A 1 120 ? 6.219 -10.695 -12.594 1 98.12 120 VAL A C 1
ATOM 898 O O . VAL A 1 120 ? 5.031 -10.891 -12.859 1 98.12 120 VAL A O 1
ATOM 901 N N . SER A 1 121 ? 7.055 -10.273 -13.516 1 96 121 SER A N 1
ATOM 902 C CA . SER A 1 121 ? 6.645 -9.812 -14.836 1 96 121 SER A CA 1
ATOM 903 C C . SER A 1 121 ? 5.996 -10.938 -15.641 1 96 121 SER A C 1
ATOM 905 O O . SER A 1 121 ? 6.41 -12.094 -15.539 1 96 121 SER A O 1
ATOM 907 N N . ASN A 1 122 ? 5.023 -10.555 -16.438 1 92.06 122 ASN A N 1
ATOM 908 C CA . ASN A 1 122 ? 4.324 -11.531 -17.266 1 92.06 122 ASN A CA 1
ATOM 909 C C . ASN A 1 122 ? 4.949 -11.648 -18.656 1 92.06 122 ASN A C 1
ATOM 911 O O . ASN A 1 122 ? 5.441 -10.656 -19.203 1 92.06 122 ASN A O 1
ATOM 915 N N . PRO A 1 123 ? 4.875 -12.82 -19.25 1 94.38 123 PRO A N 1
ATOM 916 C CA . PRO A 1 123 ? 4.387 -14.086 -18.703 1 94.38 123 PRO A CA 1
ATOM 917 C C . PRO A 1 123 ? 5.359 -14.703 -17.703 1 94.38 123 PRO A C 1
ATOM 919 O O . PRO A 1 123 ? 6.453 -15.133 -18.078 1 94.38 123 PRO A O 1
ATOM 922 N N . VAL A 1 124 ? 4.953 -14.906 -16.484 1 96.81 124 VAL A N 1
ATOM 923 C CA . VAL A 1 124 ? 5.84 -15.094 -15.344 1 96.81 124 VAL A CA 1
ATOM 924 C C . VAL A 1 124 ? 6.602 -16.406 -15.484 1 96.81 124 VAL A C 1
ATOM 926 O O . VAL A 1 124 ? 7.805 -16.469 -15.219 1 96.81 124 VAL A O 1
ATOM 929 N N . ASP A 1 125 ? 5.941 -17.484 -15.922 1 97.5 125 ASP A N 1
ATOM 930 C CA . ASP A 1 125 ? 6.574 -18.797 -16 1 97.5 125 ASP A CA 1
ATOM 931 C C . ASP A 1 125 ? 7.668 -18.812 -17.062 1 97.5 125 ASP A C 1
ATOM 933 O O . ASP A 1 125 ? 8.758 -19.344 -16.828 1 97.5 125 ASP A O 1
ATOM 937 N N . VAL A 1 126 ? 7.406 -18.188 -18.156 1 95.81 126 VAL A N 1
ATOM 938 C CA . VAL A 1 126 ? 8.359 -18.125 -19.266 1 95.81 126 VAL A CA 1
ATOM 939 C C . VAL A 1 126 ? 9.539 -17.234 -18.875 1 95.81 126 VAL A C 1
ATOM 941 O O . VAL A 1 126 ? 10.695 -17.594 -19.141 1 95.81 126 VAL A O 1
ATOM 944 N N . LEU A 1 127 ? 9.266 -16.141 -18.266 1 96.81 127 LEU A N 1
ATOM 945 C CA . LEU A 1 127 ? 10.32 -15.195 -17.906 1 96.81 127 LEU A CA 1
ATOM 946 C C . LEU A 1 127 ? 11.18 -15.758 -16.781 1 96.81 127 LEU A C 1
ATOM 948 O O . LEU A 1 127 ? 12.375 -15.469 -16.703 1 96.81 127 LEU A O 1
ATOM 952 N N . ALA A 1 128 ? 10.594 -16.547 -15.906 1 98 128 ALA A N 1
ATOM 953 C CA . ALA A 1 128 ? 11.383 -17.25 -14.891 1 98 128 ALA A CA 1
ATOM 954 C C . ALA A 1 128 ? 12.375 -18.219 -15.531 1 98 128 ALA A C 1
ATOM 956 O O . ALA A 1 128 ? 13.539 -18.281 -15.133 1 98 128 ALA A O 1
ATOM 957 N N . TYR A 1 129 ? 11.891 -18.906 -16.5 1 97.12 129 TYR A N 1
ATOM 958 C CA . TYR A 1 129 ? 12.773 -19.797 -17.234 1 97.12 129 TYR A CA 1
ATOM 959 C C . TYR A 1 129 ? 13.922 -19.031 -17.891 1 97.12 129 TYR A C 1
ATOM 961 O O . TYR A 1 129 ? 15.078 -19.438 -17.781 1 97.12 129 TYR A O 1
ATOM 969 N N . MET A 1 130 ? 13.586 -17.969 -18.516 1 96.38 130 MET A N 1
ATOM 970 C CA . MET A 1 130 ? 14.586 -17.094 -19.141 1 96.38 130 MET A CA 1
ATOM 971 C C . MET A 1 130 ? 15.617 -16.641 -18.125 1 96.38 130 MET A C 1
ATOM 973 O O . MET A 1 130 ? 16.812 -16.625 -18.406 1 96.38 130 MET A O 1
ATOM 977 N N . THR A 1 131 ? 15.133 -16.234 -17 1 98.19 131 THR A N 1
ATOM 978 C CA . THR A 1 131 ? 15.992 -15.742 -15.945 1 98.19 131 THR A CA 1
ATOM 979 C C . THR A 1 131 ? 16.938 -16.844 -15.453 1 98.19 131 THR A C 1
ATOM 981 O O . THR A 1 131 ? 18.125 -16.594 -15.211 1 98.19 131 THR A O 1
ATOM 984 N N . TYR A 1 132 ? 16.406 -18.047 -15.305 1 98.12 132 TYR A N 1
ATOM 985 C CA . TYR A 1 132 ? 17.203 -19.203 -14.922 1 98.12 132 TYR A CA 1
ATOM 986 C C . TYR A 1 132 ? 18.344 -19.422 -15.898 1 98.12 132 TYR A C 1
ATOM 988 O O . TYR A 1 132 ? 19.5 -19.578 -15.492 1 98.12 132 TYR A O 1
ATOM 996 N N . LYS A 1 133 ? 18.094 -19.312 -17.141 1 96.81 133 LYS A N 1
ATOM 997 C CA . LYS A 1 133 ? 19.094 -19.547 -18.172 1 96.81 133 LYS A CA 1
ATOM 998 C C . LYS A 1 133 ? 20.109 -18.406 -18.219 1 96.81 133 LYS A C 1
ATOM 1000 O O . LYS A 1 133 ? 21.312 -18.641 -18.359 1 96.81 133 LYS A O 1
ATOM 1005 N N . LEU A 1 134 ? 19.656 -17.203 -18.062 1 97.12 134 LEU A N 1
ATOM 1006 C CA . LEU A 1 134 ? 20.5 -16.031 -18.234 1 97.12 134 LEU A CA 1
ATOM 1007 C C . LEU A 1 134 ? 21.344 -15.789 -16.984 1 97.12 134 LEU A C 1
ATOM 1009 O O . LEU A 1 134 ? 22.453 -15.258 -17.078 1 97.12 134 LEU A O 1
ATOM 1013 N N . SER A 1 135 ? 20.859 -16.156 -15.844 1 98.25 135 SER A N 1
ATOM 1014 C CA . SER A 1 135 ? 21.516 -15.82 -14.586 1 98.25 135 SER A CA 1
ATOM 1015 C C . SER A 1 135 ? 22.609 -16.828 -14.25 1 98.25 135 SER A C 1
ATOM 1017 O O . SER A 1 135 ? 23.609 -16.484 -13.594 1 98.25 135 SER A O 1
ATOM 1019 N N . GLY A 1 136 ? 22.375 -18.094 -14.594 1 97.81 136 GLY A N 1
ATOM 1020 C CA . GLY A 1 136 ? 23.266 -19.156 -14.164 1 97.81 136 GLY A CA 1
ATOM 1021 C C . GLY A 1 136 ? 23.062 -19.547 -12.719 1 97.81 136 GLY A C 1
ATOM 1022 O O . GLY A 1 136 ? 23.828 -20.344 -12.172 1 97.81 136 GLY A O 1
ATOM 1023 N N . PHE A 1 137 ? 22.094 -18.984 -12.102 1 98.5 137 PHE A N 1
ATOM 1024 C CA . PHE A 1 137 ? 21.781 -19.344 -10.719 1 98.5 137 PHE A CA 1
ATOM 1025 C C . PHE A 1 137 ? 21.219 -20.75 -10.641 1 98.5 137 PHE A C 1
ATOM 1027 O O . PHE A 1 137 ? 20.641 -21.25 -11.617 1 98.5 137 PHE A O 1
ATOM 1034 N N . PRO A 1 138 ? 21.422 -21.406 -9.438 1 98.25 138 PRO A N 1
ATOM 1035 C CA . PRO A 1 138 ? 20.641 -22.625 -9.234 1 98.25 138 PRO A CA 1
ATOM 1036 C C . PRO A 1 138 ? 19.125 -22.359 -9.273 1 98.25 138 PRO A C 1
ATOM 1038 O O . PRO A 1 138 ? 18.672 -21.281 -8.875 1 98.25 138 PRO A O 1
ATOM 1041 N N . SER A 1 139 ? 18.375 -23.359 -9.766 1 97.94 139 SER A N 1
ATOM 1042 C CA . SER A 1 139 ? 16.953 -23.172 -10.008 1 97.94 139 SER A CA 1
ATOM 1043 C C . SER A 1 139 ? 16.203 -22.859 -8.711 1 97.94 139 SER A C 1
ATOM 1045 O O . SER A 1 139 ? 15.172 -22.203 -8.734 1 97.94 139 SER A O 1
ATOM 1047 N N . ASP A 1 140 ? 16.734 -23.25 -7.566 1 98.06 140 ASP A N 1
ATOM 1048 C CA . ASP A 1 140 ? 16.047 -23.031 -6.293 1 98.06 140 ASP A CA 1
ATOM 1049 C C . ASP A 1 140 ? 16.094 -21.562 -5.887 1 98.06 140 ASP A C 1
ATOM 1051 O O . ASP A 1 140 ? 15.375 -21.141 -4.98 1 98.06 140 ASP A O 1
ATOM 1055 N N . ARG A 1 141 ? 16.938 -20.766 -6.582 1 98.69 141 ARG A N 1
ATOM 1056 C CA . ARG A 1 141 ? 17.047 -19.344 -6.25 1 98.69 141 ARG A CA 1
ATOM 1057 C C . ARG A 1 141 ? 16.422 -18.484 -7.336 1 98.69 141 ARG A C 1
ATOM 1059 O O . ARG A 1 141 ? 16.562 -17.25 -7.32 1 98.69 141 ARG A O 1
ATOM 1066 N N . VAL A 1 142 ? 15.812 -19.094 -8.32 1 98.81 142 VAL A N 1
ATOM 1067 C CA . VAL A 1 142 ? 14.992 -18.406 -9.312 1 98.81 142 VAL A CA 1
ATOM 1068 C C . VAL A 1 142 ? 13.523 -18.797 -9.125 1 98.81 142 VAL A C 1
ATOM 1070 O O . VAL A 1 142 ? 13.141 -19.938 -9.391 1 98.81 142 VAL A O 1
ATOM 1073 N N . ILE A 1 143 ? 12.758 -17.844 -8.68 1 98.88 143 ILE A N 1
ATOM 1074 C CA . ILE A 1 143 ? 11.375 -18.109 -8.297 1 98.88 143 ILE A CA 1
ATOM 1075 C C . ILE A 1 143 ? 10.438 -17.188 -9.078 1 98.88 143 ILE A C 1
ATOM 1077 O O . ILE A 1 143 ? 10.625 -15.969 -9.102 1 98.88 143 ILE A O 1
ATOM 1081 N N . GLY A 1 144 ? 9.531 -17.734 -9.82 1 98.81 144 GLY A N 1
ATOM 1082 C CA . GLY A 1 144 ? 8.414 -16.938 -10.297 1 98.81 144 GLY A CA 1
ATOM 1083 C C . GLY A 1 144 ? 7.281 -16.828 -9.297 1 98.81 144 GLY A C 1
ATOM 1084 O O . GLY A 1 144 ? 7.023 -17.766 -8.539 1 98.81 144 GLY A O 1
ATOM 1085 N N . SER A 1 145 ? 6.543 -15.727 -9.32 1 98.5 145 SER A N 1
ATOM 1086 C CA . SER A 1 145 ? 5.422 -15.57 -8.398 1 98.5 145 SER A CA 1
ATOM 1087 C C . SER A 1 145 ? 4.371 -16.641 -8.617 1 98.5 145 SER A C 1
ATOM 1089 O O . SER A 1 145 ? 3.627 -17 -7.691 1 98.5 145 SER A O 1
ATOM 1091 N N . GLY A 1 146 ? 4.332 -17.141 -9.922 1 97.75 146 GLY A N 1
ATOM 1092 C CA . GLY A 1 146 ? 3.5 -18.281 -10.234 1 97.75 146 GLY A CA 1
ATOM 1093 C C . GLY A 1 146 ? 2.027 -18.047 -9.969 1 97.75 146 GLY A C 1
ATOM 1094 O O . GLY A 1 146 ? 1.465 -17.047 -10.406 1 97.75 146 GLY A O 1
ATOM 1095 N N . THR A 1 147 ? 1.389 -19.062 -9.328 1 98.38 147 THR A N 1
ATOM 1096 C CA . THR A 1 147 ? -0.056 -19 -9.133 1 98.38 147 THR A CA 1
ATOM 1097 C C . THR A 1 147 ? -0.393 -18.703 -7.676 1 98.38 147 THR A C 1
ATOM 1099 O O . THR A 1 147 ? -1.447 -19.109 -7.176 1 98.38 147 THR A O 1
ATOM 1102 N N . VAL A 1 148 ? 0.508 -18.047 -6.984 1 98.5 148 VAL A N 1
ATOM 1103 C CA . VAL A 1 148 ? 0.261 -17.688 -5.594 1 98.5 148 VAL A CA 1
ATOM 1104 C C . VAL A 1 148 ? -0.967 -16.781 -5.504 1 98.5 148 VAL A C 1
ATOM 1106 O O . VAL A 1 148 ? -1.868 -17.031 -4.695 1 98.5 148 VAL A O 1
ATOM 1109 N N . LEU A 1 149 ? -1.015 -15.797 -6.359 1 97.69 149 LEU A N 1
ATOM 1110 C CA . LEU A 1 149 ? -2.156 -14.883 -6.375 1 97.69 149 LEU A CA 1
ATOM 1111 C C . LEU A 1 149 ? -3.416 -15.602 -6.844 1 97.69 149 LEU A C 1
ATOM 1113 O O . LEU A 1 149 ? -4.496 -15.391 -6.289 1 97.69 149 LEU A O 1
ATOM 1117 N N . ASP A 1 150 ? -3.301 -16.469 -7.852 1 97.94 150 ASP A N 1
ATOM 1118 C CA . ASP A 1 150 ? -4.441 -17.234 -8.344 1 97.94 150 ASP A CA 1
ATOM 1119 C C . ASP A 1 150 ? -5.02 -18.125 -7.242 1 97.94 150 ASP A C 1
ATOM 1121 O O . ASP A 1 150 ? -6.238 -18.281 -7.145 1 97.94 150 ASP A O 1
ATOM 1125 N N . THR A 1 151 ? -4.129 -18.703 -6.5 1 98.12 151 THR A N 1
ATOM 1126 C CA . THR A 1 151 ? -4.57 -19.516 -5.375 1 98.12 151 THR A CA 1
ATOM 1127 C C . THR A 1 151 ? -5.332 -18.656 -4.359 1 98.12 151 THR A C 1
ATOM 1129 O O . THR A 1 151 ? -6.363 -19.078 -3.838 1 98.12 151 THR A O 1
ATOM 1132 N N . SER A 1 152 ? -4.848 -17.484 -4.148 1 97.25 152 SER A N 1
ATOM 1133 C CA . SER A 1 152 ? -5.547 -16.578 -3.254 1 97.25 152 SER A CA 1
ATOM 1134 C C . SER A 1 152 ? -6.922 -16.203 -3.799 1 97.25 152 SER A C 1
ATOM 1136 O O . SER A 1 152 ? -7.898 -16.156 -3.049 1 97.25 152 SER A O 1
ATOM 1138 N N . ARG A 1 153 ? -6.992 -15.945 -5.078 1 97.12 153 ARG A N 1
ATOM 1139 C CA . ARG A 1 153 ? -8.266 -15.641 -5.723 1 97.12 153 ARG A CA 1
ATOM 1140 C C . ARG A 1 153 ? -9.258 -16.797 -5.547 1 97.12 153 ARG A C 1
ATOM 1142 O O . ARG A 1 153 ? -10.43 -16.562 -5.262 1 97.12 153 ARG A O 1
ATOM 1149 N N . LEU A 1 154 ? -8.75 -17.969 -5.75 1 97.62 154 LEU A N 1
ATOM 1150 C CA . LEU A 1 154 ? -9.578 -19.156 -5.582 1 97.62 154 LEU A CA 1
ATOM 1151 C C . LEU A 1 154 ? -10.141 -19.234 -4.164 1 97.62 154 LEU A C 1
ATOM 1153 O O . LEU A 1 154 ? -11.344 -19.438 -3.977 1 97.62 154 LEU A O 1
ATOM 1157 N N . LYS A 1 155 ? -9.281 -19.062 -3.213 1 97 155 LYS A N 1
ATOM 1158 C CA . LYS A 1 155 ? -9.688 -19.109 -1.812 1 97 155 LYS A CA 1
ATOM 1159 C C . LYS A 1 155 ? -10.719 -18.031 -1.505 1 97 155 LYS A C 1
ATOM 1161 O O . LYS A 1 155 ? -11.68 -18.266 -0.764 1 97 155 LYS A O 1
ATOM 1166 N N . TYR A 1 156 ? -10.539 -16.891 -2.084 1 95.44 156 TYR A N 1
ATOM 1167 C CA . TYR A 1 156 ? -11.453 -15.781 -1.87 1 95.44 156 TYR A CA 1
ATOM 1168 C C . TYR A 1 156 ? -12.852 -16.109 -2.383 1 95.44 156 TYR A C 1
ATOM 1170 O O . TYR A 1 156 ? -13.844 -15.891 -1.685 1 95.44 156 TYR A O 1
ATOM 1178 N N . ILE A 1 157 ? -12.945 -16.625 -3.602 1 96.12 157 ILE A N 1
ATOM 1179 C CA . ILE A 1 157 ? -14.227 -16.938 -4.227 1 96.12 157 ILE A CA 1
ATOM 1180 C C . ILE A 1 157 ? -14.961 -17.984 -3.402 1 96.12 157 ILE A C 1
ATOM 1182 O O . ILE A 1 157 ? -16.141 -17.828 -3.092 1 96.12 157 ILE A O 1
ATOM 1186 N N . ILE A 1 158 ? -14.234 -19.016 -3.004 1 96.75 158 ILE A N 1
ATOM 1187 C CA . ILE A 1 158 ? -14.828 -20.109 -2.244 1 96.75 158 ILE A CA 1
ATOM 1188 C C . ILE A 1 158 ? -15.289 -19.594 -0.879 1 96.75 158 ILE A C 1
ATOM 1190 O O . ILE A 1 158 ? -16.406 -19.891 -0.444 1 96.75 158 ILE A O 1
ATOM 1194 N N . SER A 1 159 ? -14.414 -18.875 -0.191 1 96.19 159 SER A N 1
ATOM 1195 C CA . SER A 1 159 ? -14.742 -18.328 1.129 1 96.19 159 SER A CA 1
ATOM 1196 C C . SER A 1 159 ? -16.016 -17.484 1.087 1 96.19 159 SER A C 1
ATOM 1198 O O . SER A 1 159 ? -16.844 -17.562 1.99 1 96.19 159 SER A O 1
ATOM 1200 N N . ASN A 1 160 ? -16.125 -16.703 0.094 1 93.81 160 ASN A N 1
ATOM 1201 C CA . ASN A 1 160 ? -17.297 -15.836 -0.038 1 93.81 160 ASN A CA 1
ATOM 1202 C C . ASN A 1 160 ? -18.562 -16.641 -0.316 1 93.81 160 ASN A C 1
ATOM 1204 O O . ASN A 1 160 ? -19.625 -16.359 0.235 1 93.81 160 ASN A O 1
ATOM 1208 N N . GLU A 1 161 ? -18.453 -17.594 -1.168 1 94.81 161 GLU A N 1
ATOM 1209 C CA . GLU A 1 161 ? -19.609 -18.422 -1.534 1 94.81 161 GLU A CA 1
ATOM 1210 C C . GLU A 1 161 ? -20.109 -19.219 -0.342 1 94.81 161 GLU A C 1
ATOM 1212 O O . GLU A 1 161 ? -21.328 -19.406 -0.181 1 94.81 161 GLU A O 1
ATOM 1217 N N . LEU A 1 162 ? -19.203 -19.719 0.443 1 95.88 162 LEU A N 1
ATOM 1218 C CA . LEU A 1 162 ? -19.578 -20.625 1.532 1 95.88 162 LEU A CA 1
ATOM 1219 C C . LEU A 1 162 ? -19.656 -19.859 2.855 1 95.88 162 LEU A C 1
ATOM 1221 O O . LEU A 1 162 ? -20.016 -20.453 3.883 1 95.88 162 LEU A O 1
ATOM 1225 N N . HIS A 1 163 ? -19.297 -18.578 2.844 1 93.5 163 HIS A N 1
ATOM 1226 C CA . HIS A 1 163 ? -19.375 -17.719 4.016 1 93.5 163 HIS A CA 1
ATOM 1227 C C . HIS A 1 163 ? -18.531 -18.281 5.16 1 93.5 163 HIS A C 1
ATOM 1229 O O . HIS A 1 163 ? -19.016 -18.422 6.281 1 93.5 163 HIS A O 1
ATOM 1235 N N . VAL A 1 164 ? -17.297 -18.594 4.879 1 94.56 164 VAL A N 1
ATOM 1236 C CA . VAL A 1 164 ? -16.328 -19.062 5.867 1 94.56 164 VAL A CA 1
ATOM 1237 C C . VAL A 1 164 ? -15.094 -18.156 5.848 1 94.56 164 VAL A C 1
ATOM 1239 O O . VAL A 1 164 ? -14.891 -17.391 4.902 1 94.56 164 VAL A O 1
ATOM 1242 N N . ASP A 1 165 ? -14.32 -18.234 6.836 1 93.44 165 ASP A N 1
ATOM 1243 C CA . ASP A 1 165 ? -13.062 -17.516 6.891 1 93.44 165 ASP A CA 1
ATOM 1244 C C . ASP A 1 165 ? -12.094 -18 5.82 1 93.44 165 ASP A C 1
ATOM 1246 O O . ASP A 1 165 ? -11.945 -19.219 5.625 1 93.44 165 ASP A O 1
ATOM 1250 N N . ILE A 1 166 ? -11.547 -17.078 5.137 1 94.06 166 ILE A N 1
ATOM 1251 C CA . ILE A 1 166 ? -10.664 -17.406 4.023 1 94.06 166 ILE A CA 1
ATOM 1252 C C . ILE A 1 166 ? -9.508 -18.266 4.527 1 94.06 166 ILE A C 1
ATOM 1254 O O . ILE A 1 166 ? -8.977 -19.094 3.789 1 94.06 166 ILE A O 1
ATOM 1258 N N . ARG A 1 167 ? -9.078 -18.297 5.82 1 93.12 167 ARG A N 1
ATOM 1259 C CA . ARG A 1 167 ? -7.969 -19.047 6.398 1 93.12 167 ARG A CA 1
ATOM 1260 C C . ARG A 1 167 ? -8.32 -20.531 6.531 1 93.12 167 ARG A C 1
ATOM 1262 O O . ARG A 1 167 ? -7.43 -21.375 6.672 1 93.12 167 ARG A O 1
ATOM 1269 N N . ASP A 1 168 ? -9.508 -20.734 6.434 1 95.5 168 ASP A N 1
ATOM 1270 C CA . ASP A 1 168 ? -9.977 -22.109 6.574 1 95.5 168 ASP A CA 1
ATOM 1271 C C . ASP A 1 168 ? -10.078 -22.797 5.215 1 95.5 168 ASP A C 1
ATOM 1273 O O . ASP A 1 168 ? -10.336 -24 5.137 1 95.5 168 ASP A O 1
ATOM 1277 N N . VAL A 1 169 ? -9.938 -22.016 4.188 1 96.75 169 VAL A N 1
ATOM 1278 C CA . VAL A 1 169 ? -10.039 -22.547 2.834 1 96.75 169 VAL A CA 1
ATOM 1279 C C . VAL A 1 169 ? -8.664 -23 2.352 1 96.75 169 VAL A C 1
ATOM 1281 O O . VAL A 1 169 ? -7.723 -22.219 2.316 1 96.75 169 VAL A O 1
ATOM 1284 N N . HIS A 1 170 ? -8.594 -24.25 2.006 1 96.44 170 HIS A N 1
ATOM 1285 C CA . HIS A 1 170 ? -7.344 -24.797 1.486 1 96.44 170 HIS A CA 1
ATOM 1286 C C . HIS A 1 170 ? -7.512 -25.297 0.057 1 96.44 170 HIS A C 1
ATOM 1288 O O . HIS A 1 170 ? -8.492 -25.984 -0.251 1 96.44 170 HIS A O 1
ATOM 1294 N N . GLY A 1 171 ? -6.68 -24.906 -0.758 1 95.69 171 GLY A N 1
ATOM 1295 C CA . GLY A 1 171 ? -6.672 -25.297 -2.16 1 95.69 171 GLY A CA 1
ATOM 1296 C C . GLY A 1 171 ? -5.527 -24.688 -2.941 1 95.69 171 GLY A C 1
ATOM 1297 O O . GLY A 1 171 ? -4.852 -23.781 -2.457 1 95.69 171 GLY A O 1
ATOM 1298 N N . TYR A 1 172 ? -5.359 -25.281 -4.195 1 96.25 172 TYR A N 1
ATOM 1299 C CA . TYR A 1 172 ? -4.238 -24.844 -5.023 1 96.25 172 TYR A CA 1
ATOM 1300 C C . TYR A 1 172 ? -4.684 -24.594 -6.457 1 96.25 172 TYR A C 1
ATOM 1302 O O . TYR A 1 172 ? -5.445 -25.375 -7.027 1 96.25 172 TYR A O 1
ATOM 1310 N N . VAL A 1 173 ? -4.23 -23.453 -6.91 1 98.31 173 VAL A N 1
ATOM 1311 C CA . VAL A 1 173 ? -4.148 -23.297 -8.359 1 98.31 173 VAL A CA 1
ATOM 1312 C C . VAL A 1 173 ? -2.736 -23.625 -8.836 1 98.31 173 VAL A C 1
ATOM 1314 O O . VAL A 1 173 ? -1.752 -23.172 -8.25 1 98.31 173 VAL A O 1
ATOM 1317 N N . MET A 1 174 ? -2.613 -24.469 -9.844 1 98.38 174 MET A N 1
ATOM 1318 C CA . MET A 1 174 ? -1.329 -24.969 -10.336 1 98.38 174 MET A CA 1
ATOM 1319 C C . MET A 1 174 ? -1.204 -24.75 -11.844 1 98.38 174 MET A C 1
ATOM 1321 O O . MET A 1 174 ? -2.176 -24.375 -12.5 1 98.38 174 MET A O 1
ATOM 1325 N N . GLY A 1 175 ? -0.002 -25 -12.32 1 98.06 175 GLY A N 1
ATOM 1326 C CA . GLY A 1 175 ? 0.229 -24.891 -13.75 1 98.06 175 GLY A CA 1
ATOM 1327 C C . GLY A 1 175 ? 0.705 -23.5 -14.172 1 98.06 175 GLY A C 1
ATOM 1328 O O . GLY A 1 175 ? 1.393 -22.828 -13.414 1 98.06 175 GLY A O 1
ATOM 1329 N N . GLU A 1 176 ? 0.379 -23.219 -15.398 1 96.75 176 GLU A N 1
ATOM 1330 C CA . GLU A 1 176 ? 0.735 -21.922 -15.969 1 96.75 176 GLU A CA 1
ATOM 1331 C C . GLU A 1 176 ? -0.048 -20.797 -15.305 1 96.75 176 GLU A C 1
ATOM 1333 O O . GLU A 1 176 ? -1.263 -20.891 -15.117 1 96.75 176 GLU A O 1
ATOM 1338 N N . HIS A 1 177 ? 0.639 -19.766 -14.875 1 95.12 177 HIS A N 1
ATOM 1339 C CA . HIS A 1 177 ? -0.096 -18.531 -14.602 1 95.12 177 HIS A CA 1
ATOM 1340 C C . HIS A 1 177 ? -0.702 -17.953 -15.883 1 95.12 177 HIS A C 1
ATOM 1342 O O . HIS A 1 177 ? -0.075 -17.141 -16.562 1 95.12 177 HIS A O 1
ATOM 1348 N N . GLY A 1 178 ? -1.854 -18.359 -16.203 1 91.75 178 GLY A N 1
ATOM 1349 C CA . GLY A 1 178 ? -2.516 -18 -17.453 1 91.75 178 GLY A CA 1
ATOM 1350 C C . GLY A 1 178 ? -3.734 -18.859 -17.75 1 91.75 178 GLY A C 1
ATOM 1351 O O . GLY A 1 178 ? -4.398 -19.328 -16.828 1 91.75 178 GLY A O 1
ATOM 1352 N N . ASP A 1 179 ? -3.957 -19.047 -18.984 1 90.94 179 ASP A N 1
ATOM 1353 C CA . ASP A 1 179 ? -5.211 -19.656 -19.422 1 90.94 179 ASP A CA 1
ATOM 1354 C C . ASP A 1 179 ? -5.223 -21.156 -19.125 1 90.94 179 ASP A C 1
ATOM 1356 O O . ASP A 1 179 ? -6.285 -21.75 -18.906 1 90.94 179 ASP A O 1
ATOM 1360 N N . SER A 1 180 ? -4.098 -21.734 -19.047 1 95 180 SER A N 1
ATOM 1361 C CA . SER A 1 180 ? -4.051 -23.188 -18.922 1 95 180 SER A CA 1
ATOM 1362 C C . SER A 1 180 ? -3.873 -23.609 -17.469 1 95 180 SER A C 1
ATOM 1364 O O . SER A 1 180 ? -3.619 -24.781 -17.188 1 95 180 SER A O 1
ATOM 1366 N N . GLU A 1 181 ? -3.98 -22.641 -16.516 1 97.31 181 GLU A N 1
ATOM 1367 C CA . GLU A 1 181 ? -3.879 -23 -15.109 1 97.31 181 GLU A CA 1
ATOM 1368 C C . GLU A 1 181 ? -4.973 -23.984 -14.711 1 97.31 181 GLU A C 1
ATOM 1370 O O . GLU A 1 181 ? -6.012 -24.062 -15.367 1 97.31 181 GLU A O 1
ATOM 1375 N N . ILE A 1 182 ? -4.762 -24.75 -13.648 1 97.69 182 ILE A N 1
ATOM 1376 C CA . ILE A 1 182 ? -5.75 -25.703 -13.172 1 97.69 182 ILE A CA 1
ATOM 1377 C C . ILE A 1 182 ? -5.992 -25.5 -11.68 1 97.69 182 ILE A C 1
ATOM 1379 O O . ILE A 1 182 ? -5.137 -24.969 -10.969 1 97.69 182 ILE A O 1
ATOM 1383 N N . ALA A 1 183 ? -7.156 -25.875 -11.219 1 97.88 183 ALA A N 1
ATOM 1384 C CA . ALA A 1 183 ? -7.438 -25.984 -9.789 1 97.88 183 ALA A CA 1
ATOM 1385 C C . ALA A 1 183 ? -7.414 -27.453 -9.336 1 97.88 183 ALA A C 1
ATOM 1387 O O . ALA A 1 183 ? -7.988 -28.312 -10 1 97.88 183 ALA A O 1
ATOM 1388 N N . ALA A 1 184 ? -6.668 -27.734 -8.32 1 97.56 184 ALA A N 1
ATOM 1389 C CA . ALA A 1 184 ? -6.664 -29.078 -7.746 1 97.56 184 ALA A CA 1
ATOM 1390 C C . ALA A 1 184 ? -7.863 -29.281 -6.824 1 97.56 184 ALA A C 1
ATOM 1392 O O . ALA A 1 184 ? -7.707 -29.391 -5.609 1 97.56 184 ALA A O 1
ATOM 1393 N N . TRP A 1 185 ? -9.016 -29.469 -7.371 1 97.19 185 TRP A N 1
ATOM 1394 C CA . TRP A 1 185 ? -10.281 -29.578 -6.645 1 97.19 185 TRP A CA 1
ATOM 1395 C C . TRP A 1 185 ? -10.258 -30.781 -5.703 1 97.19 185 TRP A C 1
ATOM 1397 O O . TRP A 1 185 ? -10.844 -30.734 -4.617 1 97.19 185 TRP A O 1
ATOM 1407 N N . SER A 1 186 ? -9.633 -31.844 -6.102 1 95.62 186 SER A N 1
ATOM 1408 C CA . SER A 1 186 ? -9.586 -33.094 -5.332 1 95.62 186 SER A CA 1
ATOM 1409 C C . SER A 1 186 ? -8.891 -32.875 -3.992 1 95.62 186 SER A C 1
ATOM 1411 O O . SER A 1 186 ? -9.109 -33.625 -3.045 1 95.62 186 SER A O 1
ATOM 1413 N N . LEU A 1 187 ? -8.078 -31.828 -3.928 1 95.88 187 LEU A N 1
ATOM 1414 C CA . LEU A 1 187 ? -7.309 -31.562 -2.717 1 95.88 187 LEU A CA 1
ATOM 1415 C C . LEU A 1 187 ? -7.941 -30.438 -1.91 1 95.88 187 LEU A C 1
ATOM 1417 O O . LEU A 1 187 ? -7.578 -30.219 -0.751 1 95.88 187 LEU A O 1
ATOM 1421 N N . ALA A 1 188 ? -8.883 -29.719 -2.457 1 97.38 188 ALA A N 1
ATOM 1422 C CA . ALA A 1 188 ? -9.461 -28.547 -1.81 1 97.38 188 ALA A CA 1
ATOM 1423 C C . ALA A 1 188 ? -10.32 -28.953 -0.61 1 97.38 188 ALA A C 1
ATOM 1425 O O . ALA A 1 188 ? -11.023 -29.969 -0.654 1 97.38 188 ALA A O 1
ATOM 1426 N N . SER A 1 189 ? -10.234 -28.188 0.465 1 97.75 189 SER A N 1
ATOM 1427 C CA . SER A 1 189 ? -10.961 -28.516 1.686 1 97.75 189 SER A CA 1
ATOM 1428 C C . SER A 1 189 ? -11.242 -27.266 2.52 1 97.75 189 SER A C 1
ATOM 1430 O O . SER A 1 189 ? -10.633 -26.219 2.303 1 97.75 189 SER A O 1
ATOM 1432 N N . ILE A 1 190 ? -12.234 -27.328 3.328 1 97.56 190 ILE A N 1
ATOM 1433 C CA . ILE A 1 190 ? -12.523 -26.359 4.379 1 97.56 190 ILE A CA 1
ATOM 1434 C C . ILE A 1 190 ? -12.172 -26.953 5.742 1 97.56 190 ILE A C 1
ATOM 1436 O O . ILE A 1 190 ? -12.93 -27.766 6.289 1 97.56 190 ILE A O 1
ATOM 1440 N N . ASN A 1 191 ? -11.094 -26.562 6.211 1 95.19 191 ASN A N 1
ATOM 1441 C CA . ASN A 1 191 ? -10.602 -27.031 7.504 1 95.19 191 ASN A CA 1
ATOM 1442 C C . ASN A 1 191 ? -10.711 -28.547 7.625 1 95.19 191 ASN A C 1
ATOM 1444 O O . ASN A 1 191 ? -11.281 -29.062 8.586 1 95.19 191 ASN A O 1
ATOM 1448 N N . GLY A 1 192 ? -10.227 -29.219 6.598 1 93.56 192 GLY A N 1
ATOM 1449 C CA . GLY A 1 192 ? -10.125 -30.672 6.645 1 93.56 192 GLY A CA 1
ATOM 1450 C C . GLY A 1 192 ? -11.305 -31.375 5.992 1 93.56 192 GLY A C 1
ATOM 1451 O O . GLY A 1 192 ? -11.227 -32.562 5.664 1 93.56 192 GLY A O 1
ATOM 1452 N N . ILE A 1 193 ? -12.406 -30.734 5.855 1 96.62 193 ILE A N 1
ATOM 1453 C CA . ILE A 1 193 ? -13.562 -31.297 5.168 1 96.62 193 ILE A CA 1
ATOM 1454 C C . ILE A 1 193 ? -13.414 -31.094 3.66 1 96.62 193 ILE A C 1
ATOM 1456 O O . ILE A 1 193 ? -13.289 -29.953 3.189 1 96.62 193 ILE A O 1
ATOM 1460 N N . PRO A 1 194 ? -13.445 -32.188 2.979 1 96.94 194 PRO A N 1
ATOM 1461 C CA . PRO A 1 194 ? -13.328 -32.031 1.527 1 96.94 194 PRO A CA 1
ATOM 1462 C C . PRO A 1 194 ? -14.336 -31.047 0.962 1 96.94 194 PRO A C 1
ATOM 1464 O O . PRO A 1 194 ? -15.492 -31 1.404 1 96.94 194 PRO A O 1
ATOM 1467 N N . LEU A 1 195 ? -13.938 -30.25 -0.021 1 97.38 195 LEU A N 1
ATOM 1468 C CA . LEU A 1 195 ? -14.727 -29.141 -0.527 1 97.38 195 LEU A CA 1
ATOM 1469 C C . LEU A 1 195 ? -16.094 -29.609 -1.011 1 97.38 195 LEU A C 1
ATOM 1471 O O . LEU A 1 195 ? -17.109 -29 -0.679 1 97.38 195 LEU A O 1
ATOM 1475 N N . LYS A 1 196 ? -16.125 -30.719 -1.764 1 94.62 196 LYS A N 1
ATOM 1476 C CA . LYS A 1 196 ? -17.375 -31.25 -2.293 1 94.62 196 LYS A CA 1
ATOM 1477 C C . LYS A 1 196 ? -18.344 -31.594 -1.167 1 94.62 196 LYS A C 1
ATOM 1479 O O . LYS A 1 196 ? -19.547 -31.328 -1.267 1 94.62 196 LYS A O 1
ATOM 1484 N N . GLU A 1 197 ? -17.812 -32.188 -0.154 1 96.12 197 GLU A N 1
ATOM 1485 C CA . GLU A 1 197 ? -18.641 -32.531 1.001 1 96.12 197 GLU A CA 1
ATOM 1486 C C . GLU A 1 197 ? -19.156 -31.281 1.714 1 96.12 197 GLU A C 1
ATOM 1488 O O . GLU A 1 197 ? -20.297 -31.25 2.18 1 96.12 197 GLU A O 1
ATOM 1493 N N . TYR A 1 198 ? -18.344 -30.281 1.849 1 96.75 198 TYR A N 1
ATOM 1494 C CA . TYR A 1 198 ? -18.75 -29.062 2.52 1 96.75 198 TYR A CA 1
ATOM 1495 C C . TYR A 1 198 ? -19.859 -28.359 1.747 1 96.75 198 TYR A C 1
ATOM 1497 O O . TYR A 1 198 ? -20.781 -27.797 2.344 1 96.75 198 TYR A O 1
ATOM 1505 N N . TYR A 1 199 ? -19.75 -28.328 0.445 1 96.31 199 TYR A N 1
ATOM 1506 C CA . TYR A 1 199 ? -20.812 -27.766 -0.371 1 96.31 199 TYR A CA 1
ATOM 1507 C C . TYR A 1 199 ? -22.141 -28.484 -0.109 1 96.31 199 TYR A C 1
ATOM 1509 O O . TYR A 1 199 ? -23.188 -27.844 0.022 1 96.31 199 TYR A O 1
ATOM 1517 N N . LYS A 1 200 ? -22.062 -29.828 -0.061 1 94.88 200 LYS A N 1
ATOM 1518 C CA . LYS A 1 200 ? -23.266 -30.609 0.239 1 94.88 200 LYS A CA 1
ATOM 1519 C C . LYS A 1 200 ? -23.844 -30.234 1.6 1 94.88 200 LYS A C 1
ATOM 1521 O O . LYS A 1 200 ? -25.047 -30.047 1.732 1 94.88 200 LYS A O 1
ATOM 1526 N N . LEU A 1 201 ? -22.984 -30.094 2.566 1 95.44 201 LEU A N 1
ATOM 1527 C CA . LEU A 1 201 ? -23.406 -29.734 3.916 1 95.44 201 LEU A CA 1
ATOM 1528 C C . LEU A 1 201 ? -24.047 -28.359 3.93 1 95.44 201 LEU A C 1
ATOM 1530 O O . LEU A 1 201 ? -24.922 -28.078 4.758 1 95.44 201 LEU A O 1
ATOM 1534 N N . SER A 1 202 ? -23.609 -27.516 3.012 1 95.12 202 SER A N 1
ATOM 1535 C CA . SER A 1 202 ? -24.109 -26.141 2.936 1 95.12 202 SER A CA 1
ATOM 1536 C C . SER A 1 202 ? -25.297 -26.047 1.993 1 95.12 202 SER A C 1
ATOM 1538 O O . SER A 1 202 ? -25.734 -24.938 1.655 1 95.12 202 SER A O 1
ATOM 1540 N N . HIS A 1 203 ? -25.734 -27.172 1.454 1 95 203 HIS A N 1
ATOM 1541 C CA . HIS A 1 203 ? -26.891 -27.266 0.555 1 95 203 HIS A CA 1
ATOM 1542 C C . HIS A 1 203 ? -26.641 -26.484 -0.729 1 95 203 HIS A C 1
ATOM 1544 O O . HIS A 1 203 ? -27.547 -25.797 -1.22 1 95 203 HIS A O 1
ATOM 1550 N N . LYS A 1 204 ? -25.453 -26.516 -1.151 1 93.81 204 LYS A N 1
ATOM 1551 C CA . LYS A 1 204 ? -25.062 -25.891 -2.412 1 93.81 204 LYS A CA 1
ATOM 1552 C C . LYS A 1 204 ? -24.531 -26.938 -3.393 1 93.81 204 LYS A C 1
ATOM 1554 O O . LYS A 1 204 ? -24.016 -27.984 -2.98 1 93.81 204 LYS A O 1
ATOM 1559 N N . ASP A 1 205 ? -24.688 -26.672 -4.566 1 89.75 205 ASP A N 1
ATOM 1560 C CA . ASP A 1 205 ? -24.234 -27.578 -5.617 1 89.75 205 ASP A CA 1
ATOM 1561 C C . ASP A 1 205 ? -22.781 -27.312 -5.98 1 89.75 205 ASP A C 1
ATOM 1563 O O . ASP A 1 205 ? -22.359 -26.156 -6.109 1 89.75 205 ASP A O 1
ATOM 1567 N N . PHE A 1 206 ? -22.031 -28.375 -6.004 1 92.31 206 PHE A N 1
ATOM 1568 C CA . PHE A 1 206 ? -20.656 -28.312 -6.484 1 92.31 206 PHE A CA 1
ATOM 1569 C C . PHE A 1 206 ? -20.453 -29.25 -7.672 1 92.31 206 PHE A C 1
ATOM 1571 O O . PHE A 1 206 ? -19.688 -30.203 -7.586 1 92.31 206 PHE A O 1
ATOM 1578 N N . SER A 1 207 ? -21.125 -28.906 -8.766 1 92.81 207 SER A N 1
ATOM 1579 C CA . SER A 1 207 ? -21.047 -29.656 -10.016 1 92.81 207 SER A CA 1
ATOM 1580 C C . SER A 1 207 ? -19.797 -29.312 -10.805 1 92.81 207 SER A C 1
ATOM 1582 O O . SER A 1 207 ? -19.078 -28.375 -10.469 1 92.81 207 SER A O 1
ATOM 1584 N N . LYS A 1 208 ? -19.547 -30.094 -11.797 1 93.44 208 LYS A N 1
ATOM 1585 C CA . LYS A 1 208 ? -18.438 -29.828 -12.695 1 93.44 208 LYS A CA 1
ATOM 1586 C C . LYS A 1 208 ? -18.578 -28.453 -13.352 1 93.44 208 LYS A C 1
ATOM 1588 O O . LYS A 1 208 ? -17.594 -27.766 -13.578 1 93.44 208 LYS A O 1
ATOM 1593 N N . GLU A 1 209 ? -19.75 -28.109 -13.641 1 94.56 209 GLU A N 1
ATOM 1594 C CA . GLU A 1 209 ? -20.047 -26.812 -14.227 1 94.56 209 GLU A CA 1
ATOM 1595 C C . GLU A 1 209 ? -19.672 -25.672 -13.266 1 94.56 209 GLU A C 1
ATOM 1597 O O . GLU A 1 209 ? -19.125 -24.656 -13.68 1 94.56 209 GLU A O 1
ATOM 1602 N N . HIS A 1 210 ? -20.016 -25.875 -12.023 1 95.56 210 HIS A N 1
ATOM 1603 C CA . HIS A 1 210 ? -19.719 -24.844 -11.031 1 95.56 210 HIS A CA 1
ATOM 1604 C C . HIS A 1 210 ? -18.219 -24.719 -10.805 1 95.56 210 HIS A C 1
ATOM 1606 O O . HIS A 1 210 ? -17.688 -23.609 -10.656 1 95.56 210 HIS A O 1
ATOM 1612 N N . GLU A 1 211 ? -17.531 -25.875 -10.781 1 95.56 211 GLU A N 1
ATOM 1613 C CA . GLU A 1 211 ? -16.062 -25.891 -10.711 1 95.56 211 GLU A CA 1
ATOM 1614 C C . GLU A 1 211 ? -15.453 -25.031 -11.82 1 95.56 211 GLU A C 1
ATOM 1616 O O . GLU A 1 211 ? -14.555 -24.234 -11.57 1 95.56 211 GLU A O 1
ATOM 1621 N N . GLU A 1 212 ? -15.938 -25.234 -12.969 1 95.56 212 GLU A N 1
ATOM 1622 C CA . GLU A 1 212 ? -15.422 -24.516 -14.133 1 95.56 212 GLU A CA 1
ATOM 1623 C C . GLU A 1 212 ? -15.719 -23.016 -14.039 1 95.56 212 GLU A C 1
ATOM 1625 O O . GLU A 1 212 ? -14.906 -22.188 -14.461 1 95.56 212 GLU A O 1
ATOM 1630 N N . LYS A 1 213 ? -16.859 -22.719 -13.57 1 96.44 213 LYS A N 1
ATOM 1631 C CA . LYS A 1 213 ? -17.234 -21.312 -13.391 1 96.44 213 LYS A CA 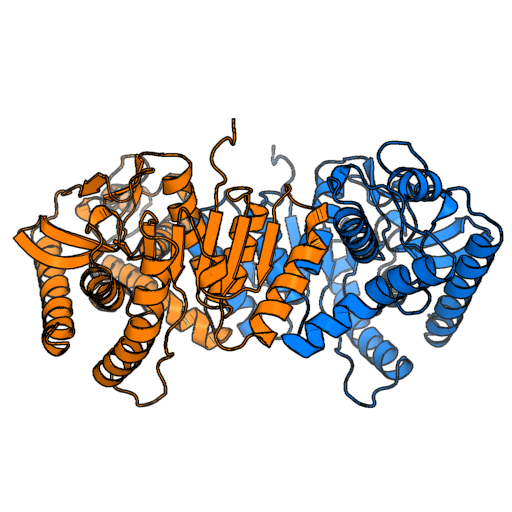1
ATOM 1632 C C . LYS A 1 213 ? -16.281 -20.609 -12.438 1 96.44 213 LYS A C 1
ATOM 1634 O O . LYS A 1 213 ? -15.844 -19.484 -12.703 1 96.44 213 LYS A O 1
ATOM 1639 N N . ILE A 1 214 ? -15.977 -21.266 -11.336 1 97 214 ILE A N 1
ATOM 1640 C CA . ILE A 1 214 ? -15.07 -20.703 -10.344 1 97 214 ILE A CA 1
ATOM 1641 C C . ILE A 1 214 ? -13.688 -20.5 -10.961 1 97 214 ILE A C 1
ATOM 1643 O O . ILE A 1 214 ? -13.086 -19.438 -10.82 1 97 214 ILE A O 1
ATOM 1647 N N . LEU A 1 215 ? -13.203 -21.531 -11.625 1 96.94 215 LEU A N 1
ATOM 1648 C CA . LEU A 1 215 ? -11.883 -21.469 -12.234 1 96.94 215 LEU A CA 1
ATOM 1649 C C . LEU A 1 215 ? -11.828 -20.359 -13.281 1 96.94 215 LEU A C 1
ATOM 1651 O O . LEU A 1 215 ? -10.82 -19.656 -13.406 1 96.94 215 LEU A O 1
ATOM 1655 N N . ASN A 1 216 ? -12.875 -20.188 -14.062 1 96.81 216 ASN A N 1
ATOM 1656 C CA . ASN A 1 216 ? -12.961 -19.109 -15.047 1 96.81 216 ASN A CA 1
ATOM 1657 C C . ASN A 1 216 ? -12.898 -17.734 -14.383 1 96.81 216 ASN A C 1
ATOM 1659 O O . ASN A 1 216 ? -12.305 -16.812 -14.922 1 96.81 216 ASN A O 1
ATOM 1663 N N . CYS A 1 217 ? -13.523 -17.625 -13.25 1 96 217 CYS A N 1
ATOM 1664 C CA . CYS A 1 217 ? -13.469 -16.375 -12.492 1 96 217 CYS A CA 1
ATOM 1665 C C . CYS A 1 217 ? -12.039 -16.078 -12.039 1 96 217 CYS A C 1
ATOM 1667 O O . CYS A 1 217 ? -11.586 -14.93 -12.117 1 96 217 CYS A O 1
ATOM 1669 N N . VAL A 1 218 ? -11.359 -17.094 -11.602 1 96.38 218 VAL A N 1
ATOM 1670 C CA . VAL A 1 218 ? -9.977 -16.953 -11.18 1 96.38 218 VAL A CA 1
ATOM 1671 C C . VAL A 1 218 ? -9.117 -16.484 -12.352 1 96.38 218 VAL A C 1
ATOM 1673 O O . VAL A 1 218 ? -8.375 -15.508 -12.25 1 96.38 218 VAL A O 1
ATOM 1676 N N . ARG A 1 219 ? -9.312 -17.109 -13.516 1 94.94 219 ARG A N 1
ATOM 1677 C CA . ARG A 1 219 ? -8.531 -16.844 -14.711 1 94.94 219 ARG A CA 1
ATOM 1678 C C . ARG A 1 219 ? -8.766 -15.422 -15.219 1 94.94 219 ARG A C 1
ATOM 1680 O O . ARG A 1 219 ? -7.84 -14.773 -15.711 1 94.94 219 ARG A O 1
ATOM 1687 N N . ASN A 1 220 ? -9.938 -14.945 -15.016 1 94.25 220 ASN A N 1
ATOM 1688 C CA . ASN A 1 220 ? -10.328 -13.68 -15.641 1 94.25 220 ASN A CA 1
ATOM 1689 C C . ASN A 1 220 ? -10.305 -12.531 -14.641 1 94.25 220 ASN A C 1
ATOM 1691 O O . ASN A 1 220 ? -10.656 -11.398 -14.977 1 94.25 220 ASN A O 1
ATOM 1695 N N . ALA A 1 221 ? -9.891 -12.828 -13.43 1 93.62 221 ALA A N 1
ATOM 1696 C CA . ALA A 1 221 ? -9.953 -11.836 -12.359 1 93.62 221 ALA A CA 1
ATOM 1697 C C . ALA A 1 221 ? -9.133 -10.602 -12.711 1 93.62 221 ALA A C 1
ATOM 1699 O O . ALA A 1 221 ? -9.602 -9.469 -12.555 1 93.62 221 ALA A O 1
ATOM 1700 N N . ALA A 1 222 ? -7.938 -10.789 -13.211 1 91 222 ALA A N 1
ATOM 1701 C CA . ALA A 1 222 ? -7.074 -9.672 -13.578 1 91 222 ALA A CA 1
ATOM 1702 C C . ALA A 1 222 ? -7.719 -8.82 -14.672 1 91 222 ALA A C 1
ATOM 1704 O O . ALA A 1 222 ? -7.656 -7.59 -14.625 1 91 222 ALA A O 1
ATOM 1705 N N . TYR A 1 223 ? -8.305 -9.5 -15.586 1 90.5 223 TYR A N 1
ATOM 1706 C CA . TYR A 1 223 ? -8.938 -8.805 -16.703 1 90.5 223 TYR A CA 1
ATOM 1707 C C . TYR A 1 223 ? -10.094 -7.934 -16.219 1 90.5 223 TYR A C 1
ATOM 1709 O O . TYR A 1 223 ? -10.281 -6.82 -16.719 1 90.5 223 TYR A O 1
ATOM 1717 N N . GLU A 1 224 ? -10.844 -8.445 -15.32 1 93.25 224 GLU A N 1
ATOM 1718 C CA . GLU A 1 224 ? -11.961 -7.68 -14.773 1 93.25 224 GLU A CA 1
ATOM 1719 C C . GLU A 1 224 ? -11.469 -6.41 -14.086 1 93.25 224 GLU A C 1
ATOM 1721 O O . GLU A 1 224 ? -12.086 -5.348 -14.219 1 93.25 224 GLU A O 1
ATOM 1726 N N . VAL A 1 225 ? -10.406 -6.531 -13.359 1 93.75 225 VAL A N 1
ATOM 1727 C CA . VAL A 1 225 ? -9.836 -5.383 -12.672 1 93.75 225 VAL A CA 1
ATOM 1728 C C . VAL A 1 225 ? -9.312 -4.375 -13.688 1 93.75 225 VAL A C 1
ATOM 1730 O O . VAL A 1 225 ? -9.578 -3.174 -13.578 1 93.75 225 VAL A O 1
ATOM 1733 N N . ILE A 1 226 ? -8.609 -4.816 -14.688 1 91.44 226 ILE A N 1
ATOM 1734 C CA . ILE A 1 226 ? -8 -3.957 -15.695 1 91.44 226 ILE A CA 1
ATOM 1735 C C . ILE A 1 226 ? -9.094 -3.199 -16.453 1 91.44 226 ILE A C 1
ATOM 1737 O O . ILE A 1 226 ? -8.945 -2.008 -16.734 1 91.44 226 ILE A O 1
ATOM 1741 N N . ASN A 1 227 ? -10.148 -3.859 -16.75 1 93.31 227 ASN A N 1
ATOM 1742 C CA . ASN A 1 227 ? -11.258 -3.238 -17.469 1 93.31 227 ASN A CA 1
ATOM 1743 C C . ASN A 1 227 ? -11.883 -2.105 -16.672 1 93.31 227 ASN A C 1
ATOM 1745 O O . ASN A 1 227 ? -12.453 -1.174 -17.234 1 93.31 227 ASN A O 1
ATOM 1749 N N . ARG A 1 228 ? -11.703 -2.182 -15.375 1 92.69 228 ARG A N 1
ATOM 1750 C CA . ARG A 1 228 ? -12.406 -1.235 -14.516 1 92.69 228 ARG A CA 1
ATOM 1751 C C . ARG A 1 228 ? -11.477 -0.115 -14.055 1 92.69 228 ARG A C 1
ATOM 1753 O O . ARG A 1 228 ? -11.875 1.051 -14.016 1 92.69 228 ARG A O 1
ATOM 1760 N N . LYS A 1 229 ? -10.266 -0.471 -13.734 1 91.69 229 LYS A N 1
ATOM 1761 C CA . LYS A 1 229 ? -9.422 0.596 -13.195 1 91.69 229 LYS A CA 1
ATOM 1762 C C . LYS A 1 229 ? -8.125 0.729 -13.992 1 91.69 229 LYS A C 1
ATOM 1764 O O . LYS A 1 229 ? -7.27 1.549 -13.656 1 91.69 229 LYS A O 1
ATOM 1769 N N . GLY A 1 230 ? -7.902 -0.158 -14.93 1 89.38 230 GLY A N 1
ATOM 1770 C CA . GLY A 1 230 ? -6.816 0.028 -15.875 1 89.38 230 GLY A CA 1
ATOM 1771 C C . GLY A 1 230 ? -5.602 -0.826 -15.57 1 89.38 230 GLY A C 1
ATOM 1772 O O . GLY A 1 230 ? -4.77 -1.069 -16.453 1 89.38 230 GLY A O 1
ATOM 1773 N N . SER A 1 231 ? -5.422 -1.235 -14.32 1 91.5 231 SER A N 1
ATOM 1774 C CA . SER A 1 231 ? -4.254 -2.031 -13.961 1 91.5 231 SER A CA 1
ATOM 1775 C C . SER A 1 231 ? -4.484 -2.785 -12.656 1 91.5 231 SER A C 1
ATOM 1777 O O . SER A 1 231 ? -5.355 -2.416 -11.867 1 91.5 231 SER A O 1
ATOM 1779 N N . THR A 1 232 ? -3.723 -3.879 -12.461 1 93.06 232 THR A N 1
ATOM 1780 C CA . THR A 1 232 ? -3.721 -4.637 -11.211 1 93.06 232 THR A CA 1
ATOM 1781 C C . THR A 1 232 ? -2.361 -4.539 -10.523 1 93.06 232 THR A C 1
ATOM 1783 O O . THR A 1 232 ? -1.324 -4.762 -11.156 1 93.06 232 THR A O 1
ATOM 1786 N N . TYR A 1 233 ? -2.41 -4.156 -9.156 1 96.56 233 TYR A N 1
ATOM 1787 C CA . TYR A 1 233 ? -1.09 -4.051 -8.539 1 96.56 233 TYR A CA 1
ATOM 1788 C C . TYR A 1 233 ? -1.171 -4.227 -7.031 1 96.56 233 TYR A C 1
ATOM 1790 O O . TYR A 1 233 ? -0.184 -4.594 -6.391 1 96.56 233 TYR A O 1
ATOM 1798 N N . TYR A 1 234 ? -2.299 -4.066 -6.363 1 97.75 234 TYR A N 1
ATOM 1799 C CA . TYR A 1 234 ? -2.348 -4.211 -4.91 1 97.75 234 TYR A CA 1
ATOM 1800 C C . TYR A 1 234 ? -2.307 -5.68 -4.508 1 97.75 234 TYR A C 1
ATOM 1802 O O . TYR A 1 234 ? -1.524 -6.07 -3.637 1 97.75 234 TYR A O 1
ATOM 1810 N N . ALA A 1 235 ? -3.156 -6.473 -5.156 1 97.44 235 ALA A N 1
ATOM 1811 C CA . ALA A 1 235 ? -3.143 -7.902 -4.852 1 97.44 235 ALA A CA 1
ATOM 1812 C C . ALA A 1 235 ? -1.802 -8.531 -5.223 1 97.44 235 ALA A C 1
ATOM 1814 O O . ALA A 1 235 ? -1.311 -9.422 -4.52 1 97.44 235 ALA A O 1
ATOM 1815 N N . ILE A 1 236 ? -1.269 -8.086 -6.328 1 97.94 236 ILE A N 1
ATOM 1816 C CA . ILE A 1 236 ? 0.041 -8.57 -6.75 1 97.94 236 ILE A CA 1
ATOM 1817 C C . ILE A 1 236 ? 1.085 -8.227 -5.691 1 97.94 236 ILE A C 1
ATOM 1819 O O . ILE A 1 236 ? 1.869 -9.094 -5.285 1 97.94 236 ILE A O 1
ATOM 1823 N N . ALA A 1 237 ? 1.082 -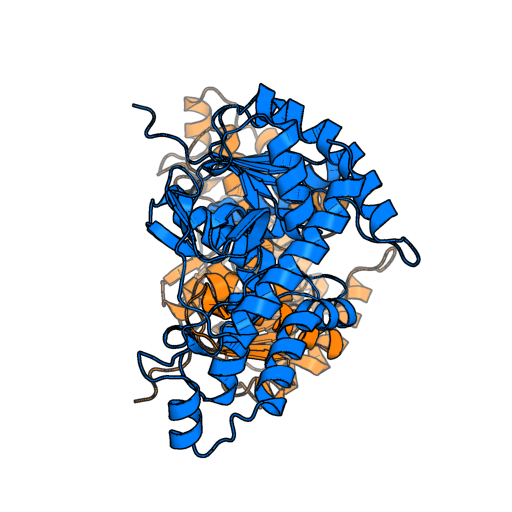6.984 -5.195 1 98.62 237 ALA A N 1
ATOM 1824 C CA . ALA A 1 237 ? 2.016 -6.539 -4.164 1 98.62 237 ALA A CA 1
ATOM 1825 C C . ALA A 1 237 ? 1.887 -7.387 -2.904 1 98.62 237 ALA A C 1
ATOM 1827 O O . ALA A 1 237 ? 2.893 -7.742 -2.281 1 98.62 237 ALA A O 1
ATOM 1828 N N . LEU A 1 238 ? 0.657 -7.723 -2.572 1 98.19 238 LEU A N 1
ATOM 1829 C CA . LEU A 1 238 ? 0.427 -8.555 -1.394 1 98.19 238 LEU A CA 1
ATOM 1830 C C . LEU A 1 238 ? 0.994 -9.953 -1.596 1 98.19 238 LEU A C 1
ATOM 1832 O O . LEU A 1 238 ? 1.564 -10.539 -0.67 1 98.19 238 LEU A O 1
ATOM 1836 N N . SER A 1 239 ? 0.793 -10.477 -2.756 1 98.31 239 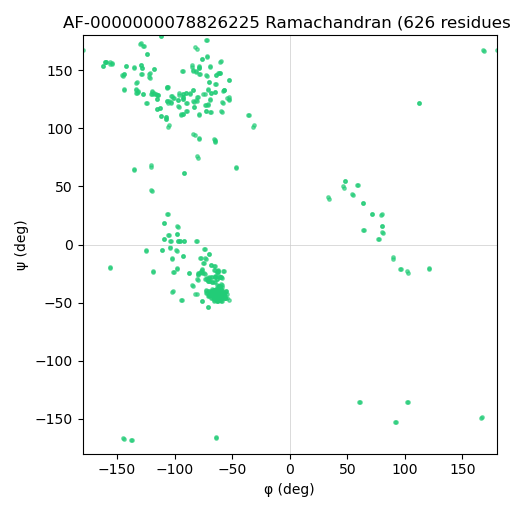SER A N 1
ATOM 1837 C CA . SER A 1 239 ? 1.32 -11.805 -3.057 1 98.31 239 SER A CA 1
ATOM 1838 C C . SER A 1 239 ? 2.844 -11.82 -3.008 1 98.31 239 SER A C 1
ATOM 1840 O O . SER A 1 239 ? 3.447 -12.766 -2.504 1 98.31 239 SER A O 1
ATOM 1842 N N . ILE A 1 240 ? 3.477 -10.781 -3.559 1 98.75 240 ILE A N 1
ATOM 1843 C CA . ILE A 1 240 ? 4.93 -10.648 -3.521 1 98.75 240 ILE A CA 1
ATOM 1844 C C . ILE A 1 240 ? 5.402 -10.555 -2.074 1 98.75 240 ILE A C 1
ATOM 1846 O O . ILE A 1 240 ? 6.34 -11.258 -1.675 1 98.75 240 ILE A O 1
ATOM 1850 N N . LYS A 1 241 ? 4.75 -9.703 -1.289 1 98.62 241 LYS A N 1
ATOM 1851 C CA . LYS A 1 241 ? 5.082 -9.555 0.124 1 98.62 241 LYS A CA 1
ATOM 1852 C C . LYS A 1 241 ? 5.012 -10.891 0.851 1 98.62 241 LYS A C 1
ATOM 1854 O O . LYS A 1 241 ? 5.875 -11.203 1.677 1 98.62 241 LYS A O 1
ATOM 1859 N N . ARG A 1 242 ? 4.02 -11.727 0.542 1 98.25 242 ARG A N 1
ATOM 1860 C CA . ARG A 1 242 ? 3.852 -13.031 1.173 1 98.25 242 ARG A CA 1
ATOM 1861 C C . ARG A 1 242 ? 5.031 -13.945 0.863 1 98.25 242 ARG A C 1
ATOM 1863 O O . ARG A 1 242 ? 5.547 -14.625 1.752 1 98.25 242 ARG A O 1
ATOM 1870 N N . ILE A 1 243 ? 5.445 -13.953 -0.38 1 98.69 243 ILE A N 1
ATOM 1871 C CA . ILE A 1 243 ? 6.582 -14.773 -0.78 1 98.69 243 ILE A CA 1
ATOM 1872 C C . ILE A 1 243 ? 7.848 -14.289 -0.074 1 98.69 243 ILE A C 1
ATOM 1874 O O . ILE A 1 243 ? 8.602 -15.094 0.478 1 98.69 243 ILE A O 1
ATOM 1878 N N . VAL A 1 244 ? 8.055 -12.977 -0.049 1 98.69 244 VAL A N 1
ATOM 1879 C CA . VAL A 1 244 ? 9.219 -12.367 0.592 1 98.69 244 VAL A CA 1
ATOM 1880 C C . VAL A 1 244 ? 9.234 -12.711 2.078 1 98.69 244 VAL A C 1
ATOM 1882 O O . VAL A 1 244 ? 10.281 -13.031 2.641 1 98.69 244 VAL A O 1
ATOM 1885 N N . GLU A 1 245 ? 8.086 -12.664 2.639 1 98.25 245 GLU A N 1
ATOM 1886 C CA . GLU A 1 245 ? 7.957 -13.008 4.051 1 98.25 245 GLU A CA 1
ATOM 1887 C C . GLU A 1 245 ? 8.391 -14.453 4.305 1 98.25 245 GLU A C 1
ATOM 1889 O O . GLU A 1 245 ? 9.125 -14.719 5.262 1 98.25 245 GLU A O 1
ATOM 1894 N N . ALA A 1 246 ? 7.934 -15.352 3.453 1 98.12 246 ALA A N 1
ATOM 1895 C CA . ALA A 1 246 ? 8.312 -16.766 3.578 1 98.12 246 ALA A CA 1
ATOM 1896 C C . ALA A 1 246 ? 9.82 -16.938 3.457 1 98.12 246 ALA A C 1
ATOM 1898 O O . ALA A 1 246 ? 10.422 -17.75 4.168 1 98.12 246 ALA A O 1
ATOM 1899 N N . LEU A 1 247 ? 10.43 -16.172 2.619 1 98.31 247 LEU A N 1
ATOM 1900 C CA . LEU A 1 247 ? 11.867 -16.234 2.391 1 98.31 247 LEU A CA 1
ATOM 1901 C C . LEU A 1 247 ? 12.633 -15.688 3.586 1 98.31 247 LEU A C 1
ATOM 1903 O O . LEU A 1 247 ? 13.484 -16.375 4.152 1 98.31 247 LEU A O 1
ATOM 1907 N N . PHE A 1 248 ? 12.367 -14.5 4.039 1 97.5 248 PHE A N 1
ATOM 1908 C CA . PHE A 1 248 ? 13.125 -13.805 5.066 1 97.5 248 PHE A CA 1
ATOM 1909 C C . PHE A 1 248 ? 12.938 -14.469 6.426 1 97.5 248 PHE A C 1
ATOM 1911 O O . PHE A 1 248 ? 13.859 -14.508 7.242 1 97.5 248 PHE A O 1
ATOM 1918 N N . LYS A 1 249 ? 11.766 -15.047 6.648 1 96.75 249 LYS A N 1
ATOM 1919 C CA . LYS A 1 249 ? 11.477 -15.633 7.953 1 96.75 249 LYS A CA 1
ATOM 1920 C C . LYS A 1 249 ? 11.734 -17.141 7.949 1 96.75 249 LYS A C 1
ATOM 1922 O O . LYS A 1 249 ? 11.477 -17.828 8.938 1 96.75 249 LYS A O 1
ATOM 1927 N N . ASN A 1 250 ? 12.188 -17.609 6.879 1 96.88 250 ASN A N 1
ATOM 1928 C CA . ASN A 1 250 ? 12.438 -19.031 6.754 1 96.88 250 ASN A CA 1
ATOM 1929 C C . ASN A 1 250 ? 11.25 -19.859 7.242 1 96.88 250 ASN A C 1
ATOM 1931 O O . ASN A 1 250 ? 11.398 -20.734 8.094 1 96.88 250 ASN A O 1
ATOM 1935 N N . GLU A 1 251 ? 10.141 -19.547 6.664 1 95.75 251 GLU A N 1
ATOM 1936 C CA . GLU A 1 251 ? 8.883 -20.062 7.195 1 95.75 251 GLU A CA 1
ATOM 1937 C C . GLU A 1 251 ? 8.68 -21.531 6.82 1 95.75 251 GLU A C 1
ATOM 1939 O O . GLU A 1 251 ? 7.895 -22.234 7.457 1 95.75 251 GLU A O 1
ATOM 1944 N N . ASN A 1 252 ? 9.289 -21.938 5.789 1 97.12 252 ASN A N 1
ATOM 1945 C CA . ASN A 1 252 ? 8.977 -23.234 5.191 1 97.12 252 ASN A CA 1
ATOM 1946 C C . ASN A 1 252 ? 7.492 -23.359 4.852 1 97.12 252 ASN A C 1
ATOM 1948 O O . ASN A 1 252 ? 6.875 -24.391 5.102 1 97.12 252 ASN A O 1
ATOM 1952 N N . SER A 1 253 ? 6.98 -22.312 4.32 1 96.69 253 SER A N 1
ATOM 1953 C CA . SER A 1 253 ? 5.582 -22.266 3.9 1 96.69 253 SER A CA 1
ATOM 1954 C C . SER A 1 253 ? 5.395 -22.922 2.539 1 96.69 253 SER A C 1
ATOM 1956 O O . SER A 1 253 ? 6.305 -22.922 1.709 1 96.69 253 SER A O 1
ATOM 1958 N N . ILE A 1 254 ? 4.215 -23.5 2.377 1 97.75 254 ILE A N 1
ATOM 1959 C CA . ILE A 1 254 ? 3.869 -24.047 1.072 1 97.75 254 ILE A CA 1
ATOM 1960 C C . ILE A 1 254 ? 3.189 -22.984 0.219 1 97.75 254 ILE A C 1
ATOM 1962 O O . ILE A 1 254 ? 2.123 -22.484 0.577 1 97.75 254 ILE A O 1
ATOM 1966 N N . LEU A 1 255 ? 3.809 -22.594 -0.854 1 98.38 255 LEU A N 1
ATOM 1967 C CA . LEU A 1 255 ? 3.268 -21.641 -1.818 1 98.38 255 LEU A CA 1
ATOM 1968 C C . LEU A 1 255 ? 3.346 -22.188 -3.236 1 98.38 255 LEU A C 1
ATOM 1970 O O . LEU A 1 255 ? 4.203 -23.031 -3.533 1 98.38 255 LEU A O 1
ATOM 1974 N N . THR A 1 256 ? 2.445 -21.75 -4.051 1 98.56 256 THR A N 1
ATOM 1975 C CA . THR A 1 256 ? 2.41 -22.25 -5.422 1 98.56 256 THR A CA 1
ATOM 1976 C C . THR A 1 256 ? 3.24 -21.359 -6.344 1 98.56 256 THR A C 1
ATOM 1978 O O . THR A 1 256 ? 2.727 -20.828 -7.332 1 98.56 256 THR A O 1
ATOM 1981 N N . THR A 1 257 ? 4.465 -21.25 -6.113 1 98.75 257 THR A N 1
ATOM 1982 C CA . THR A 1 257 ? 5.367 -20.438 -6.922 1 98.75 257 THR A CA 1
ATOM 1983 C C . THR A 1 257 ? 5.746 -21.172 -8.211 1 98.75 257 THR A C 1
ATOM 1985 O O . THR A 1 257 ? 5.617 -22.391 -8.297 1 98.75 257 THR A O 1
ATOM 1988 N N . SER A 1 258 ? 6.074 -20.422 -9.242 1 98.81 258 SER A N 1
ATOM 1989 C CA . SER A 1 258 ? 6.617 -20.984 -10.469 1 98.81 258 SER A CA 1
ATOM 1990 C C . SER A 1 258 ? 8.055 -21.453 -10.273 1 98.81 258 SER A C 1
ATOM 1992 O O . SER A 1 258 ? 8.945 -20.641 -10.023 1 98.81 258 SER A O 1
ATOM 1994 N N . THR A 1 259 ? 8.273 -22.719 -10.375 1 98.31 259 THR A N 1
ATOM 1995 C CA . THR A 1 259 ? 9.555 -23.359 -10.102 1 98.31 259 THR A CA 1
ATOM 1996 C C . THR A 1 259 ? 9.898 -24.375 -11.188 1 98.31 259 THR A C 1
ATOM 1998 O O . THR A 1 259 ? 9.008 -24.906 -11.844 1 98.31 259 THR A O 1
ATOM 2001 N N . LEU A 1 260 ? 11.195 -24.578 -11.367 1 98.44 260 LEU A N 1
ATOM 2002 C CA . LEU A 1 260 ? 11.648 -25.516 -12.391 1 98.44 260 LEU A CA 1
ATOM 2003 C C . LEU A 1 260 ? 11.312 -26.953 -12 1 98.44 260 LEU A C 1
ATOM 2005 O O . LEU A 1 260 ? 11.688 -27.406 -10.914 1 98.44 260 LEU A O 1
ATOM 2009 N N . LEU A 1 261 ? 10.609 -27.656 -12.867 1 98.06 261 LEU A N 1
ATOM 2010 C CA . LEU A 1 261 ? 10.32 -29.062 -12.664 1 98.06 261 LEU A CA 1
ATOM 2011 C C . LEU A 1 261 ? 11.375 -29.938 -13.344 1 98.06 261 LEU A C 1
ATOM 2013 O O . LEU A 1 261 ? 11.703 -29.719 -14.516 1 98.06 261 LEU A O 1
ATOM 2017 N N . ASN A 1 262 ? 11.922 -30.797 -12.617 1 96.25 262 ASN A N 1
ATOM 2018 C CA . ASN A 1 262 ? 12.945 -31.719 -13.094 1 96.25 262 ASN A CA 1
ATOM 2019 C C . ASN A 1 262 ? 12.508 -33.188 -12.922 1 96.25 262 ASN A C 1
ATOM 2021 O O . ASN A 1 262 ? 13.25 -34 -12.375 1 96.25 262 ASN A O 1
ATOM 2025 N N . GLY A 1 263 ? 11.328 -33.5 -13.305 1 96.88 263 GLY A N 1
ATOM 2026 C CA . GLY A 1 263 ? 10.797 -34.844 -13.195 1 96.88 263 GLY A CA 1
ATOM 2027 C C . GLY A 1 263 ? 9.539 -34.938 -12.344 1 96.88 263 GLY A C 1
ATOM 2028 O O . GLY A 1 263 ? 8.789 -35.906 -12.43 1 96.88 263 GLY A O 1
ATOM 2029 N N . GLU A 1 264 ? 9.375 -33.938 -11.508 1 97.19 264 GLU A N 1
ATOM 2030 C CA . GLU A 1 264 ? 8.156 -33.906 -10.711 1 97.19 264 GLU A CA 1
ATOM 2031 C C . GLU A 1 264 ? 6.91 -33.906 -11.594 1 97.19 264 GLU A C 1
ATOM 2033 O O . GLU A 1 264 ? 6.879 -33.25 -12.641 1 97.19 264 GLU A O 1
ATOM 2038 N N . TYR A 1 265 ? 5.902 -34.781 -11.289 1 96.88 265 TYR A N 1
ATOM 2039 C CA . TYR A 1 265 ? 4.656 -34.969 -12.016 1 96.88 265 TYR A CA 1
ATOM 2040 C C . TYR A 1 265 ? 4.922 -35.5 -13.414 1 96.88 265 TYR A C 1
ATOM 2042 O O . TYR A 1 265 ? 4.066 -35.406 -14.297 1 96.88 265 TYR A O 1
ATOM 2050 N N . GLY A 1 266 ? 6.176 -35.938 -13.625 1 96.62 266 GLY A N 1
ATOM 2051 C CA . GLY A 1 266 ? 6.57 -36.406 -14.938 1 96.62 266 GLY A CA 1
ATOM 2052 C C . GLY A 1 266 ? 6.914 -35.281 -15.906 1 96.62 266 GLY A C 1
ATOM 2053 O O . GLY A 1 266 ? 6.961 -35.5 -17.125 1 96.62 266 GLY A O 1
ATOM 2054 N N . ILE A 1 267 ? 7 -34.156 -15.406 1 97.06 267 ILE A N 1
ATOM 2055 C CA . ILE A 1 267 ? 7.258 -32.969 -16.219 1 97.06 267 ILE A CA 1
ATOM 2056 C C . ILE A 1 267 ? 8.695 -32.5 -16.016 1 97.06 267 ILE A C 1
ATOM 2058 O O . ILE A 1 267 ? 9.188 -32.469 -14.883 1 97.06 267 ILE A O 1
ATOM 2062 N N . GLU A 1 268 ? 9.375 -32.156 -17.125 1 95.88 268 GLU A N 1
ATOM 2063 C CA . GLU A 1 268 ? 10.766 -31.75 -17.047 1 95.88 268 GLU A CA 1
ATOM 2064 C C . GLU A 1 268 ? 11.008 -30.484 -17.859 1 95.88 268 GLU A C 1
ATOM 2066 O O . GLU A 1 268 ? 10.477 -30.344 -18.969 1 95.88 268 GLU A O 1
ATOM 2071 N N . GLY A 1 269 ? 11.828 -29.594 -17.25 1 94.75 269 GLY A N 1
ATOM 2072 C CA . GLY A 1 269 ? 12.359 -28.469 -18 1 94.75 269 GLY A CA 1
ATOM 2073 C C . GLY A 1 269 ? 11.367 -27.328 -18.156 1 94.75 269 GLY A C 1
ATOM 2074 O O . GLY A 1 269 ? 11.422 -26.578 -19.141 1 94.75 269 GLY A O 1
ATOM 2075 N N . VAL A 1 270 ? 10.445 -27.234 -17.25 1 95.88 270 VAL A N 1
ATOM 2076 C CA . VAL A 1 270 ? 9.422 -26.203 -17.328 1 95.88 270 VAL A CA 1
ATOM 2077 C C . VAL A 1 270 ? 9.258 -25.516 -15.984 1 95.88 270 VAL A C 1
ATOM 2079 O O . VAL A 1 270 ? 9.281 -26.172 -14.938 1 95.88 270 VAL A O 1
ATOM 2082 N N . PHE A 1 271 ? 9.273 -24.172 -16.016 1 98.31 271 PHE A N 1
ATOM 2083 C CA . PHE A 1 271 ? 8.828 -23.438 -14.828 1 98.31 271 PHE A CA 1
ATOM 2084 C C . PHE A 1 271 ? 7.309 -23.375 -14.773 1 98.31 271 PHE A C 1
ATOM 2086 O O . PHE A 1 271 ? 6.664 -23 -15.75 1 98.31 271 PHE A O 1
ATOM 2093 N N . MET A 1 272 ? 6.695 -23.766 -13.688 1 97.88 272 MET A N 1
ATOM 2094 C CA . MET A 1 272 ? 5.246 -23.688 -13.539 1 97.88 272 MET A CA 1
ATOM 2095 C C . MET A 1 272 ? 4.848 -23.641 -12.07 1 97.88 272 MET A C 1
ATOM 2097 O O . MET A 1 272 ? 5.645 -23.984 -11.195 1 97.88 272 MET A O 1
ATOM 2101 N N . GLY A 1 273 ? 3.65 -23.094 -11.828 1 98.56 273 GLY A N 1
ATOM 2102 C CA . GLY A 1 273 ? 3.145 -22.984 -10.469 1 98.56 273 GLY A CA 1
ATOM 2103 C C . GLY A 1 273 ? 2.795 -24.328 -9.852 1 98.56 273 GLY A C 1
ATOM 2104 O O . GLY A 1 273 ? 1.901 -25.016 -10.336 1 98.56 273 GLY A O 1
ATOM 2105 N N . VAL A 1 274 ? 3.494 -24.75 -8.844 1 98.56 274 VAL A N 1
ATOM 2106 C CA . VAL A 1 274 ? 3.242 -25.969 -8.078 1 98.56 274 VAL A CA 1
ATOM 2107 C C . VAL A 1 274 ? 3.533 -25.734 -6.602 1 98.56 274 VAL A C 1
ATOM 2109 O O . VAL A 1 274 ? 4.273 -24.812 -6.25 1 98.56 274 VAL A O 1
ATOM 2112 N N . PRO A 1 275 ? 2.891 -26.484 -5.707 1 98.31 275 PRO A N 1
ATOM 2113 C CA . PRO A 1 275 ? 3.197 -26.312 -4.285 1 98.31 275 PRO A CA 1
ATOM 2114 C C . PRO A 1 275 ? 4.668 -26.562 -3.967 1 98.31 275 PRO A C 1
ATOM 2116 O O . PRO A 1 275 ? 5.199 -27.625 -4.285 1 98.31 275 PRO A O 1
ATOM 2119 N N . CYS A 1 276 ? 5.277 -25.578 -3.408 1 98.31 276 CYS A N 1
ATOM 2120 C CA . CYS A 1 276 ? 6.676 -25.625 -3 1 98.31 276 CYS A CA 1
ATOM 2121 C C . CYS A 1 276 ? 6.844 -25.188 -1.554 1 98.31 276 CYS A C 1
ATOM 2123 O O . CYS A 1 276 ? 6.074 -24.359 -1.064 1 98.31 276 CYS A O 1
ATOM 2125 N N . ILE A 1 277 ? 7.809 -25.781 -0.9 1 98.56 277 ILE A N 1
ATOM 2126 C CA . ILE A 1 277 ? 8.234 -25.266 0.397 1 98.56 277 ILE A CA 1
ATOM 2127 C C . ILE A 1 277 ? 9.227 -24.125 0.197 1 98.56 277 ILE A C 1
ATOM 2129 O O . ILE A 1 277 ? 10.289 -24.312 -0.406 1 98.56 277 ILE A O 1
ATOM 2133 N N . ILE A 1 278 ? 8.852 -22.953 0.662 1 98.5 278 ILE A N 1
ATOM 2134 C CA . ILE A 1 278 ? 9.664 -21.766 0.482 1 98.5 278 ILE A CA 1
ATOM 2135 C C . ILE A 1 278 ? 10.352 -21.406 1.797 1 98.5 278 ILE A C 1
ATOM 2137 O O . ILE A 1 278 ? 9.688 -21.219 2.82 1 98.5 278 ILE A O 1
ATOM 2141 N N . GLY A 1 279 ? 11.664 -21.312 1.799 1 97.75 279 GLY A N 1
ATOM 2142 C CA . GLY A 1 279 ? 12.469 -20.891 2.934 1 97.75 279 GLY A CA 1
ATOM 2143 C C . GLY A 1 279 ? 13.594 -19.953 2.553 1 97.75 279 GLY A C 1
ATOM 2144 O O . GLY A 1 279 ? 13.617 -19.438 1.435 1 97.75 279 GLY A O 1
ATOM 2145 N N . SER A 1 280 ? 14.539 -19.672 3.441 1 96.5 280 SER A N 1
ATOM 2146 C CA . SER A 1 280 ? 15.531 -18.625 3.287 1 96.5 280 SER A CA 1
ATOM 2147 C C . SER A 1 280 ? 16.469 -18.906 2.121 1 96.5 280 SER A C 1
ATOM 2149 O O . SER A 1 280 ? 17.094 -18 1.582 1 96.5 280 SER A O 1
ATOM 2151 N N . SER A 1 281 ? 16.531 -20.156 1.677 1 97 281 SER A N 1
ATOM 2152 C CA . SER A 1 281 ? 17.406 -20.531 0.571 1 97 281 SER A CA 1
ATOM 2153 C C . SER A 1 281 ? 16.656 -20.531 -0.756 1 97 281 SER A C 1
ATOM 2155 O O . SER A 1 281 ? 17.219 -20.875 -1.795 1 97 281 SER A O 1
ATOM 2157 N N . GLY A 1 282 ? 15.398 -20.141 -0.741 1 98.19 282 GLY A N 1
ATOM 2158 C CA . GLY A 1 282 ? 14.555 -20.219 -1.928 1 98.19 282 GLY A CA 1
ATOM 2159 C C . GLY A 1 282 ? 13.602 -21.391 -1.91 1 98.19 282 GLY A C 1
ATOM 2160 O O . GLY A 1 282 ? 12.906 -21.625 -0.915 1 98.19 282 GLY A O 1
ATOM 2161 N N . VAL A 1 283 ? 13.516 -22.062 -3.023 1 98.56 283 VAL A N 1
ATOM 2162 C CA . VAL A 1 283 ? 12.695 -23.266 -3.105 1 98.56 283 VAL A CA 1
ATOM 2163 C C . VAL A 1 283 ? 13.438 -24.438 -2.473 1 98.56 283 VAL A C 1
ATOM 2165 O O . VAL A 1 283 ? 14.398 -24.953 -3.039 1 98.56 283 VAL A O 1
ATOM 2168 N N . LYS A 1 284 ? 12.938 -24.906 -1.392 1 98.06 284 LYS A N 1
ATOM 2169 C CA . LYS A 1 284 ? 13.586 -26 -0.687 1 98.06 284 LYS A CA 1
ATOM 2170 C C . LYS A 1 284 ? 13.219 -27.344 -1.307 1 98.06 284 LYS A C 1
ATOM 2172 O O . LYS A 1 284 ? 14.055 -28.25 -1.405 1 98.06 284 LYS A O 1
ATOM 2177 N N . SER A 1 285 ? 11.93 -27.422 -1.611 1 97.56 285 SER A N 1
ATOM 2178 C CA . SER A 1 285 ? 11.461 -28.656 -2.25 1 97.56 285 SER A CA 1
ATOM 2179 C C . SER A 1 285 ? 10.109 -28.438 -2.926 1 97.56 285 SER A C 1
ATOM 2181 O O . SER A 1 285 ? 9.367 -27.516 -2.568 1 97.56 285 SER A O 1
ATOM 2183 N N . ILE A 1 286 ? 9.922 -29.25 -3.914 1 97.81 286 ILE A N 1
ATOM 2184 C CA . ILE A 1 286 ? 8.617 -29.312 -4.562 1 97.81 286 ILE A CA 1
ATOM 2185 C C . ILE A 1 286 ? 7.77 -30.406 -3.92 1 97.81 286 ILE A C 1
ATOM 2187 O O . ILE A 1 286 ? 8.234 -31.531 -3.738 1 97.81 286 ILE A O 1
ATOM 2191 N N . ILE A 1 287 ? 6.566 -30.062 -3.553 1 97.25 287 ILE A N 1
ATOM 2192 C CA . ILE A 1 287 ? 5.648 -31.047 -2.986 1 97.25 287 ILE A CA 1
ATOM 2193 C C . ILE A 1 287 ? 4.766 -31.625 -4.09 1 97.25 287 ILE A C 1
ATOM 2195 O O . ILE A 1 287 ? 3.887 -30.938 -4.617 1 97.25 287 ILE A O 1
ATOM 2199 N N . GLN A 1 288 ? 4.973 -32.906 -4.383 1 97.38 288 GLN A N 1
ATOM 2200 C CA . GLN A 1 288 ? 4.117 -33.531 -5.367 1 97.38 288 GLN A CA 1
ATOM 2201 C C . GLN A 1 288 ? 2.814 -34.031 -4.734 1 97.38 288 GLN A C 1
ATOM 2203 O O . GLN A 1 288 ? 2.738 -35.156 -4.238 1 97.38 288 GLN A O 1
ATOM 2208 N N . VAL A 1 289 ? 1.873 -33.219 -4.836 1 96.44 289 VAL A N 1
ATOM 2209 C CA . VAL A 1 289 ? 0.581 -33.562 -4.238 1 96.44 289 VAL A CA 1
ATOM 2210 C C . VAL A 1 289 ? -0.172 -34.531 -5.137 1 96.44 289 VAL A C 1
ATOM 2212 O O . VAL A 1 289 ? 0.005 -34.531 -6.359 1 96.44 289 VAL A O 1
ATOM 2215 N N . PRO A 1 290 ? -1.017 -35.344 -4.539 1 96 290 PRO A N 1
ATOM 2216 C CA . PRO A 1 290 ? -1.807 -36.25 -5.375 1 96 290 PRO A CA 1
ATOM 2217 C C . PRO A 1 290 ? -2.881 -35.531 -6.18 1 96 290 PRO A C 1
ATOM 2219 O O . PRO A 1 290 ? -3.562 -34.656 -5.652 1 96 290 PRO A O 1
ATOM 2222 N N . LEU A 1 291 ? -2.959 -35.875 -7.457 1 96.94 291 LEU A N 1
ATOM 2223 C CA . LEU A 1 291 ? -3.965 -35.344 -8.367 1 96.94 291 LEU A CA 1
ATOM 2224 C C . LEU A 1 291 ? -4.797 -36.469 -8.977 1 96.94 291 LEU A C 1
ATOM 2226 O O . LEU A 1 291 ? -4.293 -37.562 -9.188 1 96.94 291 LEU A O 1
ATOM 2230 N N . ASN A 1 292 ? -6.059 -36.188 -9.164 1 96 292 ASN A N 1
ATOM 2231 C CA . ASN A 1 292 ? -6.828 -37.188 -9.898 1 96 292 ASN A CA 1
ATOM 2232 C C . ASN A 1 292 ? -6.457 -37.188 -11.383 1 96 292 ASN A C 1
ATOM 2234 O O . ASN A 1 292 ? -5.637 -36.406 -11.828 1 96 292 ASN A O 1
ATOM 2238 N N . LYS A 1 293 ? -7.02 -38.094 -12.109 1 96.69 293 LYS A N 1
ATOM 2239 C CA . LYS A 1 293 ? -6.637 -38.312 -13.508 1 96.69 293 LYS A CA 1
ATOM 2240 C C . LYS A 1 293 ? -6.867 -37.062 -14.336 1 96.69 293 LYS A C 1
ATOM 2242 O O . LYS A 1 293 ? -5.996 -36.656 -15.109 1 96.69 293 LYS A O 1
ATOM 2247 N N . ASN A 1 294 ? -8.023 -36.438 -14.195 1 96.38 294 ASN A N 1
ATOM 2248 C CA . ASN A 1 294 ? -8.359 -35.25 -14.961 1 96.38 294 ASN A CA 1
ATOM 2249 C C . ASN A 1 294 ? -7.402 -34.094 -14.648 1 96.38 294 ASN A C 1
ATOM 2251 O O . ASN A 1 294 ? -6.961 -33.375 -15.547 1 96.38 294 ASN A O 1
ATOM 2255 N N . GLU A 1 295 ? -7.109 -33.906 -13.375 1 97.38 295 GLU A N 1
ATOM 2256 C CA . GLU A 1 295 ? -6.199 -32.875 -12.938 1 97.38 295 GLU A CA 1
ATOM 2257 C C . GLU A 1 295 ? -4.785 -33.094 -13.453 1 97.38 295 GLU A C 1
ATOM 2259 O O . GLU A 1 295 ? -4.109 -32.156 -13.883 1 97.38 295 GLU A O 1
ATOM 2264 N N . SER A 1 296 ? -4.355 -34.344 -13.445 1 97.75 296 SER A N 1
ATOM 2265 C CA . SER A 1 296 ? -3.031 -34.688 -13.938 1 97.75 296 SER A CA 1
ATOM 2266 C C . SER A 1 296 ? -2.902 -34.406 -15.43 1 97.75 296 SER A C 1
ATOM 2268 O O . SER A 1 296 ? -1.892 -33.875 -15.883 1 97.75 296 SER A O 1
ATOM 2270 N N . GLU A 1 297 ? -3.889 -34.781 -16.156 1 97.88 297 GLU A N 1
ATOM 2271 C CA . GLU A 1 297 ? -3.889 -34.531 -17.594 1 97.88 297 GLU A CA 1
ATOM 2272 C C . GLU A 1 297 ? -3.889 -33.031 -17.891 1 97.88 297 GLU A C 1
ATOM 2274 O O . GLU A 1 297 ? -3.205 -32.594 -18.812 1 97.88 297 GLU A O 1
ATOM 2279 N N . ALA A 1 298 ? -4.66 -32.344 -17.156 1 97.5 298 ALA A N 1
ATOM 2280 C CA . ALA A 1 298 ? -4.723 -30.891 -17.344 1 97.5 298 ALA A CA 1
ATOM 2281 C C . ALA A 1 298 ? -3.381 -30.234 -17.031 1 97.5 298 ALA A C 1
ATOM 2283 O O . ALA A 1 298 ? -2.963 -29.297 -17.719 1 97.5 298 ALA A O 1
ATOM 2284 N N . LEU A 1 299 ? -2.76 -30.703 -15.945 1 98.25 299 LEU A N 1
ATOM 2285 C CA . LEU A 1 299 ? -1.448 -30.172 -15.578 1 98.25 299 LEU A CA 1
ATOM 2286 C C . LEU A 1 299 ? -0.425 -30.453 -16.672 1 98.25 299 LEU A C 1
ATOM 2288 O O . LEU A 1 299 ? 0.391 -29.594 -17 1 98.25 299 LEU A O 1
ATOM 2292 N N . GLU A 1 300 ? -0.472 -31.625 -17.203 1 97.88 300 GLU A N 1
ATOM 2293 C CA . GLU A 1 300 ? 0.411 -31.984 -18.312 1 97.88 300 GLU A CA 1
ATOM 2294 C C . GLU A 1 300 ? 0.173 -31.109 -19.531 1 97.88 300 GLU A C 1
ATOM 2296 O O . GLU A 1 300 ? 1.119 -30.719 -20.219 1 97.88 300 GLU A O 1
ATOM 2301 N N . ASN A 1 301 ? -1.053 -30.891 -19.812 1 97.75 301 ASN A N 1
ATOM 2302 C CA . ASN A 1 301 ? -1.382 -29.984 -20.906 1 97.75 301 ASN A CA 1
ATOM 2303 C C . ASN A 1 301 ? -0.81 -28.594 -20.688 1 97.75 301 ASN A C 1
ATOM 2305 O O . ASN A 1 301 ? -0.297 -27.969 -21.609 1 97.75 301 ASN A O 1
ATOM 2309 N N . SER A 1 302 ? -0.971 -28.109 -19.453 1 97.69 302 SER A N 1
ATOM 2310 C CA . SER A 1 302 ? -0.395 -26.812 -19.094 1 97.69 302 SER A CA 1
ATOM 2311 C C . SER A 1 302 ? 1.112 -26.797 -19.328 1 97.69 302 SER A C 1
ATOM 2313 O O . SER A 1 302 ? 1.653 -25.812 -19.844 1 97.69 302 SER A O 1
ATOM 2315 N N . ALA A 1 303 ? 1.783 -27.859 -18.984 1 97.75 303 ALA A N 1
ATOM 2316 C CA . ALA A 1 303 ? 3.223 -27.984 -19.188 1 97.75 303 ALA A CA 1
ATOM 2317 C C . ALA A 1 303 ? 3.572 -27.953 -20.672 1 97.75 303 ALA A C 1
ATOM 2319 O O . ALA A 1 303 ? 4.566 -27.328 -21.078 1 97.75 303 ALA A O 1
ATOM 2320 N N . ARG A 1 304 ? 2.775 -28.609 -21.484 1 96.38 304 ARG A N 1
ATOM 2321 C CA . ARG A 1 304 ? 3.006 -28.641 -22.922 1 96.38 304 ARG A CA 1
ATOM 2322 C C . ARG A 1 304 ? 2.902 -27.234 -23.516 1 96.38 304 ARG A C 1
ATOM 2324 O O . ARG A 1 304 ? 3.695 -26.875 -24.391 1 96.38 304 ARG A O 1
ATOM 2331 N N . VAL A 1 305 ? 1.93 -26.516 -23.078 1 93.62 305 VAL A N 1
ATOM 2332 C CA . VAL A 1 305 ? 1.738 -25.141 -23.547 1 93.62 305 VAL A CA 1
ATOM 2333 C C . VAL A 1 305 ? 2.984 -24.312 -23.234 1 93.62 305 VAL A C 1
ATOM 2335 O O . VAL A 1 305 ? 3.492 -23.609 -24.094 1 93.62 305 VAL A O 1
ATOM 2338 N N . LEU A 1 306 ? 3.504 -24.438 -22.062 1 94.94 306 LEU A N 1
ATOM 2339 C CA . LEU A 1 306 ? 4.676 -23.688 -21.641 1 94.94 306 LEU A CA 1
ATOM 2340 C C . LEU A 1 306 ? 5.918 -24.125 -22.391 1 94.94 306 LEU A C 1
ATOM 2342 O O . LEU A 1 306 ? 6.734 -23.297 -22.797 1 94.94 306 LEU A O 1
ATOM 2346 N N . LYS A 1 307 ? 6.051 -25.422 -22.594 1 93.81 307 LYS A N 1
ATOM 2347 C CA . LYS A 1 307 ? 7.195 -25.953 -23.328 1 93.81 307 LYS A CA 1
ATOM 2348 C C . LYS A 1 307 ? 7.219 -25.438 -24.766 1 93.81 307 LYS A C 1
ATOM 2350 O O . LYS A 1 307 ? 8.281 -25.094 -25.297 1 93.81 307 LYS A O 1
ATOM 2355 N N . LYS A 1 308 ? 6.094 -25.438 -25.359 1 91.31 308 LYS A N 1
ATOM 2356 C CA . LYS A 1 308 ? 5.984 -24.922 -26.719 1 91.31 308 LYS A CA 1
ATOM 2357 C C . LYS A 1 308 ? 6.395 -23.453 -26.797 1 91.31 308 LYS A C 1
ATOM 2359 O O . LYS A 1 308 ? 7.074 -23.031 -27.734 1 91.31 308 LYS A O 1
ATOM 2364 N N . THR A 1 309 ? 6.008 -22.719 -25.812 1 89.19 309 THR A N 1
ATOM 2365 C CA . THR A 1 309 ? 6.305 -21.297 -25.766 1 89.19 309 THR A CA 1
ATOM 2366 C C . THR A 1 309 ? 7.801 -21.062 -25.562 1 89.19 309 THR A C 1
ATOM 2368 O O . THR A 1 309 ? 8.391 -20.188 -26.203 1 89.19 309 THR A O 1
ATOM 2371 N N . THR A 1 310 ? 8.461 -21.828 -24.688 1 89.75 310 THR A N 1
ATOM 2372 C CA . THR A 1 310 ? 9.867 -21.625 -24.359 1 89.75 310 THR A CA 1
ATOM 2373 C C . THR A 1 310 ? 10.766 -22.219 -25.438 1 89.75 310 THR A C 1
ATOM 2375 O O . THR A 1 310 ? 11.93 -21.828 -25.578 1 89.75 310 THR A O 1
ATOM 2378 N N . ALA A 1 311 ? 10.281 -23.188 -26.141 1 86.5 311 ALA A N 1
ATOM 2379 C CA . ALA A 1 311 ? 11.055 -23.797 -27.219 1 86.5 311 ALA A CA 1
ATOM 2380 C C . ALA A 1 311 ? 11.391 -22.766 -28.297 1 86.5 311 ALA A C 1
ATOM 2382 O O . ALA A 1 311 ? 12.438 -22.844 -28.938 1 86.5 311 ALA A O 1
ATOM 2383 N N . HIS A 1 312 ? 10.586 -21.828 -28.422 1 82.44 312 HIS A N 1
ATOM 2384 C CA . HIS A 1 312 ? 10.781 -20.75 -29.391 1 82.44 312 HIS A CA 1
ATOM 2385 C C . HIS A 1 312 ? 11.984 -19.891 -29.016 1 82.44 312 HIS A C 1
ATOM 2387 O O . HIS A 1 312 ? 12.562 -19.219 -29.875 1 82.44 312 HIS A O 1
ATOM 2393 N N . LEU A 1 313 ? 12.336 -19.797 -27.766 1 79.88 313 LEU A N 1
ATOM 2394 C CA . LEU A 1 313 ? 13.398 -18.922 -27.266 1 79.88 313 LEU A CA 1
ATOM 2395 C C . LEU A 1 313 ? 14.773 -19.484 -27.625 1 79.88 313 LEU A C 1
ATOM 2397 O O . LEU A 1 313 ? 15.766 -18.75 -27.672 1 79.88 313 LEU A O 1
ATOM 2401 N N . ASN A 1 314 ? 14.938 -20.578 -28.203 1 73.69 314 ASN A N 1
ATOM 2402 C CA . ASN A 1 314 ? 16.203 -21.234 -28.531 1 73.69 314 ASN A CA 1
ATOM 2403 C C . ASN A 1 314 ? 17.266 -20.938 -27.484 1 73.69 314 ASN A C 1
ATOM 2405 O O . ASN A 1 314 ? 18.375 -20.516 -27.828 1 73.69 314 ASN A O 1
ATOM 2409 N N . ILE A 1 315 ? 17.062 -20.906 -26.219 1 74.19 315 ILE A N 1
ATOM 2410 C CA . ILE A 1 315 ? 18.031 -20.625 -25.156 1 74.19 315 ILE A CA 1
ATOM 2411 C C . ILE A 1 315 ? 18.203 -21.844 -24.266 1 74.19 315 ILE A C 1
ATOM 2413 O O . ILE A 1 315 ? 17.297 -22.688 -24.188 1 74.19 315 ILE A O 1
ATOM 2417 N N . MET B 1 1 ? -21.797 -10.711 21.75 1 23.64 1 MET B N 1
ATOM 2418 C CA . MET B 1 1 ? -21.562 -9.297 22.031 1 23.64 1 MET B CA 1
ATOM 2419 C C . MET B 1 1 ? -20.844 -8.617 20.875 1 23.64 1 MET B C 1
ATOM 2421 O O . MET B 1 1 ? -19.75 -9.047 20.484 1 23.64 1 MET B O 1
ATOM 2425 N N . ARG B 1 2 ? -21.438 -8.141 19.953 1 32.59 2 ARG B N 1
ATOM 2426 C CA . ARG B 1 2 ? -20.828 -7.613 18.734 1 32.59 2 ARG B CA 1
ATOM 2427 C C . ARG B 1 2 ? -19.656 -6.707 19.062 1 32.59 2 ARG B C 1
ATOM 2429 O O . ARG B 1 2 ? -19.828 -5.633 19.641 1 32.59 2 ARG B O 1
ATOM 2436 N N . ILE B 1 3 ? -18.5 -7.133 19.641 1 41.94 3 ILE B N 1
ATOM 2437 C CA . ILE B 1 3 ? -17.281 -6.344 19.797 1 41.94 3 ILE B CA 1
ATOM 2438 C C . ILE B 1 3 ? -17.156 -5.383 18.625 1 41.94 3 ILE B C 1
ATOM 2440 O O . ILE B 1 3 ? -17.297 -5.781 17.453 1 41.94 3 ILE B O 1
ATOM 2444 N N . GLY B 1 4 ? -17.516 -4.156 18.875 1 59.59 4 GLY B N 1
ATOM 2445 C CA . GLY B 1 4 ? -17.75 -3.057 17.953 1 59.59 4 GLY B CA 1
ATOM 2446 C C . GLY B 1 4 ? -16.828 -3.068 16.766 1 59.59 4 GLY B C 1
ATOM 2447 O O . GLY B 1 4 ? -15.625 -3.311 16.906 1 59.59 4 GLY B O 1
ATOM 2448 N N . SER B 1 5 ? -17.406 -3.348 15.461 1 81.81 5 SER B N 1
ATOM 2449 C CA . SER B 1 5 ? -16.734 -3.443 14.172 1 81.81 5 SER B CA 1
ATOM 2450 C C . SER B 1 5 ? -16.016 -2.143 13.82 1 81.81 5 SER B C 1
ATOM 2452 O O . SER B 1 5 ? -16.547 -1.055 14.07 1 81.81 5 SER B O 1
ATOM 2454 N N . ASN B 1 6 ? -14.688 -2.15 13.758 1 95 6 ASN B N 1
ATOM 2455 C CA . ASN B 1 6 ? -13.977 -1.011 13.195 1 95 6 ASN B CA 1
ATOM 2456 C C . ASN B 1 6 ? -14.281 -0.844 11.703 1 95 6 ASN B C 1
ATOM 2458 O O . ASN B 1 6 ? -13.641 -1.472 10.867 1 95 6 ASN B O 1
ATOM 2462 N N . LYS B 1 7 ? -15.359 -0.037 11.523 1 97.94 7 LYS B N 1
ATOM 2463 C CA . LYS B 1 7 ? -15.805 0.204 10.156 1 97.94 7 LYS B CA 1
ATOM 2464 C C . LYS B 1 7 ? -15.32 1.558 9.648 1 97.94 7 LYS B C 1
ATOM 2466 O O . LYS B 1 7 ? -15.531 2.584 10.297 1 97.94 7 LYS B O 1
ATOM 2471 N N . ILE B 1 8 ? -14.648 1.55 8.5 1 98.75 8 ILE B N 1
ATOM 2472 C CA . ILE B 1 8 ? -14.148 2.77 7.883 1 98.75 8 ILE B CA 1
ATOM 2473 C C . ILE B 1 8 ? -14.758 2.93 6.492 1 98.75 8 ILE B C 1
ATOM 2475 O O . ILE B 1 8 ? -14.805 1.974 5.715 1 98.75 8 ILE B O 1
ATOM 2479 N N . SER B 1 9 ? -15.297 4.062 6.215 1 98.81 9 SER B N 1
ATOM 2480 C CA . SER B 1 9 ? -15.719 4.406 4.859 1 98.81 9 SER B CA 1
ATOM 2481 C C . SER B 1 9 ? -14.773 5.422 4.227 1 98.81 9 SER B C 1
ATOM 2483 O O . SER B 1 9 ? -14.328 6.363 4.891 1 98.81 9 SER B O 1
ATOM 2485 N N . ILE B 1 10 ? -14.422 5.176 2.988 1 98.88 10 ILE B N 1
ATOM 2486 C CA . ILE B 1 10 ? -13.578 6.078 2.219 1 98.88 10 ILE B CA 1
ATOM 2487 C C . ILE B 1 10 ? -14.367 6.648 1.043 1 98.88 10 ILE B C 1
ATOM 2489 O O . ILE B 1 10 ? -14.844 5.902 0.188 1 98.88 10 ILE B O 1
ATOM 2493 N N . VAL B 1 11 ? -14.547 7.949 1.057 1 98.81 11 VAL B N 1
ATOM 2494 C CA . VAL B 1 11 ? -15.195 8.625 -0.062 1 98.81 11 VAL B CA 1
ATOM 2495 C C . VAL B 1 11 ? -14.141 9.117 -1.049 1 98.81 11 VAL B C 1
ATOM 2497 O O . VAL B 1 11 ? -13.414 10.078 -0.763 1 98.81 11 VAL B O 1
ATOM 2500 N N . GLY B 1 12 ? -14.117 8.539 -2.199 1 98.06 12 GLY B N 1
ATOM 2501 C CA . GLY B 1 12 ? -13.078 8.75 -3.195 1 98.06 12 GLY B CA 1
ATOM 2502 C C . GLY B 1 12 ? -12.219 7.523 -3.428 1 98.06 12 GLY B C 1
ATOM 2503 O O . GLY B 1 12 ? -11.586 7.016 -2.498 1 98.06 12 GLY B O 1
ATOM 2504 N N . ALA B 1 13 ? -12.172 7.043 -4.664 1 97.12 13 ALA B N 1
ATOM 2505 C CA . ALA B 1 13 ? -11.406 5.852 -5.008 1 97.12 13 ALA B CA 1
ATOM 2506 C C . ALA B 1 13 ? -10.18 6.211 -5.848 1 97.12 13 ALA B C 1
ATOM 2508 O O . ALA B 1 13 ? -9.648 5.367 -6.578 1 97.12 13 ALA B O 1
ATOM 2509 N N . GLY B 1 14 ? -9.766 7.52 -5.824 1 95.62 14 GLY B N 1
ATOM 2510 C CA . GLY B 1 14 ? -8.523 7.902 -6.48 1 95.62 14 GLY B CA 1
ATOM 2511 C C . GLY B 1 14 ? -7.301 7.266 -5.855 1 95.62 14 GLY B C 1
A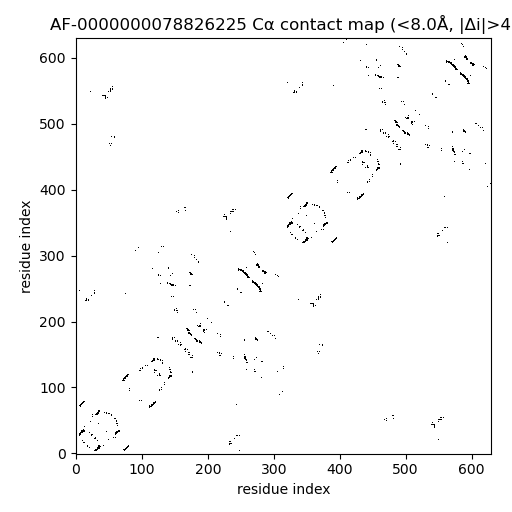TOM 2512 O O . GLY B 1 14 ? -7.418 6.348 -5.039 1 95.62 14 GLY B O 1
ATOM 2513 N N . PHE B 1 15 ? -6.148 7.777 -6.207 1 96.31 15 PHE B N 1
ATOM 2514 C CA . PHE B 1 15 ? -4.895 7.188 -5.746 1 96.31 15 PHE B CA 1
ATOM 2515 C C . PHE B 1 15 ? -4.77 7.297 -4.23 1 96.31 15 PHE B C 1
ATOM 2517 O O . PHE B 1 15 ? -4.344 6.352 -3.568 1 96.31 15 PHE B O 1
ATOM 2524 N N . VAL B 1 16 ? -5.203 8.445 -3.717 1 97.56 16 VAL B N 1
ATOM 2525 C CA . VAL B 1 16 ? -5.113 8.625 -2.271 1 97.56 16 VAL B CA 1
ATOM 2526 C C . VAL B 1 16 ? -6.078 7.676 -1.568 1 97.56 16 VAL B C 1
ATOM 2528 O O . VAL B 1 16 ? -5.691 6.969 -0.637 1 97.56 16 VAL B O 1
ATOM 2531 N N . GLY B 1 17 ? -7.297 7.602 -2.053 1 98.44 17 GLY B N 1
ATOM 2532 C CA . GLY B 1 17 ? -8.297 6.746 -1.433 1 98.44 17 GLY B CA 1
ATOM 2533 C C . GLY B 1 17 ? -7.945 5.273 -1.503 1 98.44 17 GLY B C 1
ATOM 2534 O O . GLY B 1 17 ? -8.047 4.559 -0.505 1 98.44 17 GLY B O 1
ATOM 2535 N N . SER B 1 18 ? -7.52 4.816 -2.652 1 98.31 18 SER B N 1
ATOM 2536 C CA . SER B 1 18 ? -7.234 3.398 -2.842 1 98.31 18 SER B CA 1
ATOM 2537 C C . SER B 1 18 ? -5.98 2.982 -2.078 1 98.31 18 SER B C 1
ATOM 2539 O O . SER B 1 18 ? -5.934 1.893 -1.503 1 98.31 18 SER B O 1
ATOM 2541 N N . SER B 1 19 ? -4.922 3.854 -2.078 1 98.44 19 SER B N 1
ATOM 2542 C CA . SER B 1 19 ? -3.723 3.533 -1.311 1 98.44 19 SER B CA 1
ATOM 2543 C C . SER B 1 19 ? -4.004 3.559 0.188 1 98.44 19 SER B C 1
ATOM 2545 O O . SER B 1 19 ? -3.412 2.791 0.949 1 98.44 19 SER B O 1
ATOM 2547 N N . THR B 1 20 ? -4.926 4.43 0.619 1 98.75 20 THR B N 1
ATOM 2548 C CA . THR B 1 20 ? -5.355 4.449 2.012 1 98.75 20 THR B CA 1
ATOM 2549 C C . THR B 1 20 ? -6.047 3.139 2.381 1 98.75 20 THR B C 1
ATOM 2551 O O . THR B 1 20 ? -5.738 2.537 3.414 1 98.75 20 THR B O 1
ATOM 2554 N N . ALA B 1 21 ? -6.965 2.711 1.495 1 98.69 21 ALA B N 1
ATOM 2555 C CA . ALA B 1 21 ? -7.633 1.432 1.724 1 98.69 21 ALA B CA 1
ATOM 2556 C C . ALA B 1 21 ? -6.621 0.294 1.829 1 98.69 21 ALA B C 1
ATOM 2558 O O . ALA B 1 21 ? -6.727 -0.557 2.717 1 98.69 21 ALA B O 1
ATOM 2559 N N . PHE B 1 22 ? -5.656 0.331 0.953 1 98.56 22 PHE B N 1
ATOM 2560 C CA . PHE B 1 22 ? -4.598 -0.673 0.921 1 98.56 22 PHE B CA 1
ATOM 2561 C C . PHE B 1 22 ? -3.793 -0.653 2.215 1 98.56 22 PHE B C 1
ATOM 2563 O O . PHE B 1 22 ? -3.529 -1.704 2.803 1 98.56 22 PHE B O 1
ATOM 2570 N N . ALA B 1 23 ? -3.41 0.53 2.689 1 98.5 23 ALA B N 1
ATOM 2571 C CA . ALA B 1 23 ? -2.635 0.685 3.918 1 98.5 23 ALA B CA 1
ATOM 2572 C C . ALA B 1 23 ? -3.426 0.195 5.129 1 98.5 23 ALA B C 1
ATOM 2574 O O . ALA B 1 23 ? -2.889 -0.514 5.984 1 98.5 23 ALA B O 1
ATOM 2575 N N . ILE B 1 24 ? -4.691 0.556 5.191 1 98.06 24 ILE B N 1
ATOM 2576 C CA . ILE B 1 24 ? -5.539 0.176 6.316 1 98.06 24 ILE B CA 1
ATOM 2577 C C . ILE B 1 24 ? -5.754 -1.337 6.312 1 98.06 24 ILE B C 1
ATOM 2579 O O . ILE B 1 24 ? -5.668 -1.983 7.359 1 98.06 24 ILE B O 1
ATOM 2583 N N . MET B 1 25 ? -5.988 -1.879 5.125 1 97.06 25 MET B N 1
ATOM 2584 C CA . MET B 1 25 ? -6.145 -3.322 4.969 1 97.06 25 MET B CA 1
ATOM 2585 C C . MET B 1 25 ? -4.926 -4.062 5.5 1 97.06 25 MET B C 1
ATOM 2587 O O . MET B 1 25 ? -5.059 -5.02 6.266 1 97.06 25 MET B O 1
ATOM 2591 N N . MET B 1 26 ? -3.797 -3.611 5.152 1 96.69 26 MET B N 1
ATOM 2592 C CA . MET B 1 26 ? -2.553 -4.281 5.523 1 96.69 26 MET B CA 1
ATOM 2593 C C . MET B 1 26 ? -2.285 -4.137 7.02 1 96.69 26 MET B C 1
ATOM 2595 O O . MET B 1 26 ? -1.662 -5.008 7.629 1 96.69 26 MET B O 1
ATOM 2599 N N . SER B 1 27 ? -2.777 -3.053 7.637 1 96.06 27 SER B N 1
ATOM 2600 C CA . SER B 1 27 ? -2.484 -2.758 9.031 1 96.06 27 SER B CA 1
ATOM 2601 C C . SER B 1 27 ? -3.35 -3.598 9.969 1 96.06 27 SER B C 1
ATOM 2603 O O . SER B 1 27 ? -3.039 -3.738 11.156 1 96.06 27 SER B O 1
ATOM 2605 N N . GLY B 1 28 ? -4.52 -4.051 9.461 1 94.69 28 GLY B N 1
ATOM 2606 C CA . GLY B 1 28 ? -5.438 -4.812 10.289 1 94.69 28 GLY B CA 1
ATOM 2607 C C . GLY B 1 28 ? -6.277 -3.943 11.203 1 94.69 28 GLY B C 1
ATOM 2608 O O . GLY B 1 28 ? -6.938 -4.445 12.117 1 94.69 28 GLY B O 1
ATOM 2609 N N . LEU B 1 29 ? -6.336 -2.65 10.945 1 95.81 29 LEU B N 1
ATOM 2610 C CA . LEU B 1 29 ? -7.008 -1.697 11.82 1 95.81 29 LEU B CA 1
ATOM 2611 C C . LEU B 1 29 ? -8.523 -1.78 11.656 1 95.81 29 LEU B C 1
ATOM 2613 O O . LEU B 1 29 ? -9.266 -1.424 12.578 1 95.81 29 LEU B O 1
ATOM 2617 N N . ALA B 1 30 ? -8.953 -2.254 10.516 1 96.38 30 ALA B N 1
ATOM 2618 C CA . ALA B 1 30 ? -10.383 -2.229 10.227 1 96.38 30 ALA B CA 1
ATOM 2619 C C . ALA B 1 30 ? -10.906 -3.635 9.953 1 96.38 30 ALA B C 1
ATOM 2621 O O . ALA B 1 30 ? -10.195 -4.477 9.398 1 96.38 30 ALA B O 1
ATOM 2622 N N . SER B 1 31 ? -12.141 -3.824 10.344 1 95.62 31 SER B N 1
ATOM 2623 C CA . SER B 1 31 ? -12.82 -5.078 10.023 1 95.62 31 SER B CA 1
ATOM 2624 C C . SER B 1 31 ? -13.711 -4.93 8.797 1 95.62 31 SER B C 1
ATOM 2626 O O . SER B 1 31 ? -14.109 -5.926 8.188 1 95.62 31 SER B O 1
ATOM 2628 N N . GLU B 1 32 ? -14.031 -3.676 8.539 1 97.06 32 GLU B N 1
ATOM 2629 C CA . GLU B 1 32 ? -14.867 -3.381 7.379 1 97.06 32 GLU B CA 1
ATOM 2630 C C . GLU B 1 32 ? -14.461 -2.068 6.719 1 97.06 32 GLU B C 1
ATOM 2632 O O . GLU B 1 32 ? -14.219 -1.072 7.406 1 97.06 32 GLU B O 1
ATOM 2637 N N . ILE B 1 33 ? -14.352 -2.098 5.398 1 98.38 33 ILE B N 1
ATOM 2638 C CA . ILE B 1 33 ? -14.062 -0.902 4.613 1 98.38 33 ILE B CA 1
ATOM 2639 C C . ILE B 1 33 ? -15.094 -0.751 3.502 1 98.38 33 ILE B C 1
ATOM 2641 O O . ILE B 1 33 ? -15.391 -1.713 2.791 1 98.38 33 ILE B O 1
ATOM 2645 N N . VAL B 1 34 ? -15.68 0.403 3.385 1 98.69 34 VAL B N 1
ATOM 2646 C CA . VAL B 1 34 ? -16.562 0.745 2.271 1 98.69 34 VAL B CA 1
ATOM 2647 C C . VAL B 1 34 ? -15.938 1.868 1.446 1 98.69 34 VAL B C 1
ATOM 2649 O O . VAL B 1 34 ? -15.531 2.898 1.992 1 98.69 34 VAL B O 1
ATOM 2652 N N . ILE B 1 35 ? -15.797 1.631 0.154 1 98.75 35 ILE B N 1
ATOM 2653 C CA . ILE B 1 35 ? -15.281 2.652 -0.751 1 98.75 35 ILE B CA 1
ATOM 2654 C C . ILE B 1 35 ? -16.422 3.201 -1.61 1 98.75 35 ILE B C 1
ATOM 2656 O O . ILE B 1 35 ? -17.109 2.443 -2.287 1 98.75 35 ILE B O 1
ATOM 2660 N N . VAL B 1 36 ? -16.609 4.484 -1.549 1 98.62 36 VAL B N 1
ATOM 2661 C CA . VAL B 1 36 ? -17.641 5.168 -2.32 1 98.62 36 VAL B CA 1
ATOM 2662 C C . VAL B 1 36 ? -17 6.125 -3.318 1 98.62 36 VAL B C 1
ATOM 2664 O O . VAL B 1 36 ? -16.109 6.895 -2.961 1 98.62 36 VAL B O 1
ATOM 2667 N N . ASP B 1 37 ? -17.391 6.035 -4.551 1 97.81 37 ASP B N 1
ATOM 2668 C CA . ASP B 1 37 ? -16.922 6.941 -5.594 1 97.81 37 ASP B CA 1
ATOM 2669 C C . ASP B 1 37 ? -18.016 7.219 -6.613 1 97.81 37 ASP B C 1
ATOM 2671 O O . ASP B 1 37 ? -18.875 6.363 -6.867 1 97.81 37 ASP B O 1
ATOM 2675 N N . ILE B 1 38 ? -18 8.453 -7.117 1 95.69 38 ILE B N 1
ATOM 2676 C CA . ILE B 1 38 ? -18.953 8.789 -8.172 1 95.69 38 ILE B CA 1
ATOM 2677 C C . ILE B 1 38 ? -18.719 7.887 -9.383 1 95.69 38 ILE B C 1
ATOM 2679 O O . ILE B 1 38 ? -19.672 7.543 -10.094 1 95.69 38 ILE B O 1
ATOM 2683 N N . ASN B 1 39 ? -17.469 7.621 -9.672 1 96 39 ASN B N 1
ATOM 2684 C CA . ASN B 1 39 ? -17.125 6.594 -10.648 1 96 39 ASN B CA 1
ATOM 2685 C C . ASN B 1 39 ? -17.234 5.195 -10.055 1 96 39 ASN B C 1
ATOM 2687 O O . ASN B 1 39 ? -16.234 4.645 -9.57 1 96 39 ASN B O 1
ATOM 2691 N N . LYS B 1 40 ? -18.359 4.574 -10.172 1 96.44 40 LYS B N 1
ATOM 2692 C CA . LYS B 1 40 ? -18.656 3.293 -9.531 1 96.44 40 LYS B CA 1
ATOM 2693 C C . LYS B 1 40 ? -17.734 2.189 -10.062 1 96.44 40 LYS B C 1
ATOM 2695 O O . LYS B 1 40 ? -17.297 1.329 -9.297 1 96.44 40 LYS B O 1
ATOM 2700 N N . ALA B 1 41 ? -17.5 2.232 -11.305 1 96.12 41 ALA B N 1
ATOM 2701 C CA . ALA B 1 41 ? -16.641 1.222 -11.922 1 96.12 41 ALA B CA 1
ATOM 2702 C C . ALA B 1 41 ? -15.234 1.266 -11.336 1 96.12 41 ALA B C 1
ATOM 2704 O O . ALA B 1 41 ? -14.625 0.222 -11.086 1 96.12 41 ALA B O 1
ATOM 2705 N N . LYS B 1 42 ? -14.766 2.457 -11.117 1 96.19 42 LYS B N 1
ATOM 2706 C CA . LYS B 1 42 ? -13.445 2.623 -10.531 1 96.19 42 LYS B CA 1
ATOM 2707 C C . LYS B 1 42 ? -13.398 2.066 -9.109 1 96.19 42 LYS B C 1
ATOM 2709 O O . LYS B 1 42 ? -12.469 1.351 -8.742 1 96.19 42 LYS B O 1
ATOM 2714 N N . ALA B 1 43 ? -14.391 2.406 -8.32 1 97.62 43 ALA B N 1
ATOM 2715 C CA . ALA B 1 43 ? -14.469 1.885 -6.961 1 97.62 43 ALA B CA 1
ATOM 2716 C C . ALA B 1 43 ? -14.516 0.36 -6.957 1 97.62 43 ALA B C 1
ATOM 2718 O O . ALA B 1 43 ? -13.828 -0.288 -6.168 1 97.62 43 ALA B O 1
ATOM 2719 N N . GLU B 1 44 ? -15.297 -0.169 -7.852 1 97.38 44 GLU B N 1
ATOM 2720 C CA . GLU B 1 44 ? -15.406 -1.621 -7.965 1 97.38 44 GLU B CA 1
ATOM 2721 C C . GLU B 1 44 ? -14.07 -2.246 -8.359 1 97.38 44 GLU B C 1
ATOM 2723 O O . GLU B 1 44 ? -13.672 -3.275 -7.805 1 97.38 44 GLU B O 1
ATOM 2728 N N . GLY B 1 45 ? -13.414 -1.653 -9.312 1 97.06 45 GLY B N 1
ATOM 2729 C CA . GLY B 1 45 ? -12.109 -2.135 -9.734 1 97.06 45 GLY B CA 1
ATOM 2730 C C . GLY B 1 45 ? -11.086 -2.131 -8.617 1 97.06 45 GLY B C 1
ATOM 2731 O O . GLY B 1 45 ? -10.32 -3.086 -8.461 1 97.06 45 GLY B O 1
ATOM 2732 N N . GLU B 1 46 ? -11.086 -1.024 -7.855 1 97.75 46 GLU B N 1
ATOM 2733 C CA . GLU B 1 46 ? -10.164 -0.936 -6.727 1 97.75 46 GLU B CA 1
ATOM 2734 C C . GLU B 1 46 ? -10.445 -2.025 -5.695 1 97.75 46 GLU B C 1
ATOM 2736 O O . GLU B 1 46 ? -9.523 -2.674 -5.199 1 97.75 46 GLU B O 1
ATOM 2741 N N . VAL B 1 47 ? -11.68 -2.23 -5.402 1 97.56 47 VAL B N 1
ATOM 2742 C CA . VAL B 1 47 ? -12.062 -3.225 -4.406 1 97.56 47 VAL B CA 1
ATOM 2743 C C . VAL B 1 47 ? -11.703 -4.621 -4.902 1 97.56 47 VAL B C 1
ATOM 2745 O O . VAL B 1 47 ? -11.172 -5.441 -4.145 1 97.56 47 VAL B O 1
ATOM 2748 N N . MET B 1 48 ? -12.008 -4.879 -6.148 1 95.81 48 MET B N 1
ATOM 2749 C CA . MET B 1 48 ? -11.68 -6.18 -6.727 1 95.81 48 MET B CA 1
ATOM 2750 C C . MET B 1 48 ? -10.18 -6.461 -6.605 1 95.81 48 MET B C 1
ATOM 2752 O O . MET B 1 48 ? -9.781 -7.574 -6.25 1 95.81 48 MET B O 1
ATOM 2756 N N . ASP B 1 49 ? -9.414 -5.492 -6.875 1 96.62 49 ASP B N 1
ATOM 2757 C CA . ASP B 1 49 ? -7.965 -5.641 -6.781 1 96.62 49 ASP B CA 1
ATOM 2758 C C . ASP B 1 49 ? -7.531 -5.902 -5.34 1 96.62 49 ASP B C 1
ATOM 2760 O O . ASP B 1 49 ? -6.672 -6.754 -5.09 1 96.62 49 ASP B O 1
ATOM 2764 N N . LEU B 1 50 ? -8.141 -5.246 -4.414 1 96.62 50 LEU B N 1
ATOM 2765 C CA . LEU B 1 50 ? -7.777 -5.367 -3.008 1 96.62 50 LEU B CA 1
ATOM 2766 C C . LEU B 1 50 ? -8.172 -6.73 -2.457 1 96.62 50 LEU B C 1
ATOM 2768 O O . LEU B 1 50 ? -7.363 -7.406 -1.819 1 96.62 50 LEU B O 1
ATOM 2772 N N . VAL B 1 51 ? -9.352 -7.203 -2.762 1 94.5 51 VAL B N 1
ATOM 2773 C CA . VAL B 1 51 ? -9.922 -8.359 -2.082 1 94.5 51 VAL B CA 1
ATOM 2774 C C . VAL B 1 51 ? -9.266 -9.641 -2.602 1 94.5 51 VAL B C 1
ATOM 2776 O O . VAL B 1 51 ? -9.258 -10.664 -1.919 1 94.5 51 VAL B O 1
ATOM 2779 N N . GLN B 1 52 ? -8.711 -9.555 -3.756 1 93.12 52 GLN B N 1
ATOM 2780 C CA . GLN B 1 52 ? -8.016 -10.719 -4.297 1 93.12 52 GLN B CA 1
ATOM 2781 C C . GLN B 1 52 ? -6.797 -11.07 -3.451 1 93.12 52 GLN B C 1
ATOM 2783 O O . GLN B 1 52 ? -6.301 -12.203 -3.506 1 93.12 52 GLN B O 1
ATOM 2788 N N . GLY B 1 53 ? -6.254 -10.133 -2.689 1 92.06 53 GLY B N 1
ATOM 2789 C CA . GLY B 1 53 ? -5.121 -10.375 -1.81 1 92.06 53 GLY B CA 1
ATOM 2790 C C . GLY B 1 53 ? -5.531 -10.633 -0.371 1 92.06 53 GLY B C 1
ATOM 2791 O O . GLY B 1 53 ? -4.684 -10.633 0.527 1 92.06 53 GLY B O 1
ATOM 2792 N N . GLU B 1 54 ? -6.781 -10.906 -0.187 1 90.25 54 GLU B N 1
ATOM 2793 C CA . GLU B 1 54 ? -7.328 -10.984 1.163 1 90.25 54 GLU B CA 1
ATOM 2794 C C . GLU B 1 54 ? -6.711 -12.141 1.946 1 90.25 54 GLU B C 1
ATOM 2796 O O . GLU B 1 54 ? -6.613 -12.086 3.174 1 90.25 54 GLU B O 1
ATOM 2801 N N . SER B 1 55 ? -6.262 -13.195 1.271 1 90.31 55 SER B N 1
ATOM 2802 C CA . SER B 1 55 ? -5.699 -14.352 1.958 1 90.31 55 SER B CA 1
ATOM 2803 C C . SER B 1 55 ? -4.352 -14.023 2.588 1 90.31 55 SER B C 1
ATOM 2805 O O . SER B 1 55 ? -3.826 -14.797 3.391 1 90.31 55 SER B O 1
ATOM 2807 N N . PHE B 1 56 ? -3.852 -12.891 2.293 1 91.75 56 PHE B N 1
ATOM 2808 C CA . PHE B 1 56 ? -2.506 -12.555 2.746 1 91.75 56 PHE B CA 1
ATOM 2809 C C . PHE B 1 56 ? -2.559 -11.586 3.922 1 91.75 56 PHE B C 1
ATOM 2811 O O . PHE B 1 56 ? -1.52 -11.164 4.434 1 91.75 56 PHE B O 1
ATOM 2818 N N . VAL B 1 57 ? -3.764 -11.18 4.277 1 90.94 57 VAL B N 1
ATOM 2819 C CA . VAL B 1 57 ? -3.918 -10.188 5.332 1 90.94 57 VAL B CA 1
ATOM 2820 C C . VAL B 1 57 ? -4.93 -10.68 6.363 1 90.94 57 VAL B C 1
ATOM 2822 O O . VAL B 1 57 ? -5.504 -11.758 6.211 1 90.94 57 VAL B O 1
ATOM 2825 N N . GLU B 1 58 ? -5.062 -9.938 7.457 1 90 58 GLU B N 1
ATOM 2826 C CA . GLU B 1 58 ? -6.09 -10.242 8.445 1 90 58 GLU B CA 1
ATOM 2827 C C . GLU B 1 58 ? -7.488 -10.125 7.84 1 90 58 GLU B C 1
ATOM 2829 O O . GLU B 1 58 ? -7.719 -9.305 6.953 1 90 58 GLU B O 1
ATOM 2834 N N . PRO B 1 59 ? -8.398 -10.938 8.312 1 88 59 PRO B N 1
ATOM 2835 C CA . PRO B 1 59 ? -9.75 -10.945 7.758 1 88 59 PRO B CA 1
ATOM 2836 C C . PRO B 1 59 ? -10.422 -9.578 7.832 1 88 59 PRO B C 1
ATOM 2838 O O . PRO B 1 59 ? -10.289 -8.867 8.836 1 88 59 PRO B O 1
ATOM 2841 N N . LEU B 1 60 ? -11 -9.188 6.773 1 91 60 LEU B N 1
ATOM 2842 C CA . LEU B 1 60 ? -11.781 -7.957 6.699 1 91 60 LEU B CA 1
ATOM 2843 C C . LEU B 1 60 ? -12.727 -7.984 5.504 1 91 60 LEU B C 1
ATOM 2845 O O . LEU B 1 60 ? -12.523 -8.766 4.566 1 91 60 LEU B O 1
ATOM 2849 N N . SER B 1 61 ? -13.766 -7.176 5.633 1 94.12 61 SER B N 1
ATOM 2850 C CA . SER B 1 61 ? -14.703 -7.004 4.523 1 94.12 61 SER B CA 1
ATOM 2851 C C . SER B 1 61 ? -14.469 -5.676 3.811 1 94.12 61 SER B C 1
ATOM 2853 O O . SER B 1 61 ? -14.461 -4.617 4.445 1 94.12 61 SER B O 1
ATOM 2855 N N . ILE B 1 62 ? -14.195 -5.766 2.531 1 96.75 62 ILE B N 1
ATOM 2856 C CA . ILE B 1 62 ? -14.062 -4.562 1.716 1 96.75 62 ILE B CA 1
ATOM 2857 C C . ILE B 1 62 ? -15.109 -4.578 0.599 1 96.75 62 ILE B C 1
ATOM 2859 O O . ILE B 1 62 ? -15.258 -5.578 -0.106 1 96.75 62 ILE B O 1
ATOM 2863 N N . LYS B 1 63 ? -15.82 -3.5 0.421 1 97.19 63 LYS B N 1
ATOM 2864 C CA . LYS B 1 63 ? -16.797 -3.461 -0.667 1 97.19 63 LYS B CA 1
ATOM 2865 C C . LYS B 1 63 ? -16.859 -2.074 -1.298 1 97.19 63 LYS B C 1
ATOM 2867 O O . LYS B 1 63 ? -16.531 -1.075 -0.649 1 97.19 63 LYS B O 1
ATOM 2872 N N . ALA B 1 64 ? -17.109 -2.068 -2.607 1 98.12 64 ALA B N 1
ATOM 2873 C CA . ALA B 1 64 ? -17.531 -0.854 -3.299 1 98.12 64 ALA B CA 1
ATOM 2874 C C . ALA B 1 64 ? -19.016 -0.61 -3.111 1 98.12 64 ALA B C 1
ATOM 2876 O O . ALA B 1 64 ? -19.844 -1.497 -3.363 1 98.12 64 ALA B O 1
ATOM 2877 N N . GLY B 1 65 ? -19.359 0.563 -2.576 1 97.75 65 GLY B N 1
ATOM 2878 C CA . GLY B 1 65 ? -20.766 0.785 -2.277 1 97.75 65 GLY B CA 1
ATOM 2879 C C . GLY B 1 65 ? -21.219 2.217 -2.516 1 97.75 65 GLY B C 1
ATOM 2880 O O . GLY B 1 65 ? -20.562 2.953 -3.27 1 97.75 65 GLY B O 1
ATOM 2881 N N . ASP B 1 66 ? -22.406 2.467 -1.997 1 97.75 66 ASP B N 1
ATOM 2882 C CA . ASP B 1 66 ? -22.984 3.809 -1.991 1 97.75 66 ASP B CA 1
ATOM 2883 C C . ASP B 1 66 ? -23.078 4.363 -0.571 1 97.75 66 ASP B C 1
ATOM 2885 O O . ASP B 1 66 ? -22.609 3.729 0.377 1 97.75 66 ASP B O 1
ATOM 2889 N N . TYR B 1 67 ? -23.578 5.574 -0.514 1 98.19 67 TYR B N 1
ATOM 2890 C CA . TYR B 1 67 ? -23.578 6.246 0.781 1 98.19 67 TYR B CA 1
ATOM 2891 C C . TYR B 1 67 ? -24.375 5.438 1.807 1 98.19 67 TYR B C 1
ATOM 2893 O O . TYR B 1 67 ? -24.016 5.418 2.99 1 98.19 67 TYR B O 1
ATOM 2901 N N . LYS B 1 68 ? -25.438 4.738 1.426 1 98.31 68 LYS B N 1
ATOM 2902 C CA . LYS B 1 68 ? -26.203 3.912 2.355 1 98.31 68 LYS B CA 1
ATOM 2903 C C . LYS B 1 68 ? -25.328 2.828 2.977 1 98.31 68 LYS B C 1
ATOM 2905 O O . LYS B 1 68 ? -25.562 2.406 4.109 1 98.31 68 LYS B O 1
ATOM 2910 N N . ASP B 1 69 ? -24.312 2.412 2.264 1 98.19 69 ASP B N 1
ATOM 2911 C CA . ASP B 1 69 ? -23.438 1.344 2.725 1 98.19 69 ASP B CA 1
ATOM 2912 C C . ASP B 1 69 ? -22.453 1.856 3.775 1 98.19 69 ASP B C 1
ATOM 2914 O O . ASP B 1 69 ? -21.797 1.066 4.461 1 98.19 69 ASP B O 1
ATOM 2918 N N . THR B 1 70 ? -22.344 3.164 3.945 1 98.12 70 THR B N 1
ATOM 2919 C CA . THR B 1 70 ? -21.469 3.744 4.953 1 98.12 70 THR B CA 1
ATOM 2920 C C . THR B 1 70 ? -22.125 3.721 6.328 1 98.12 70 THR B C 1
ATOM 2922 O O . THR B 1 70 ? -21.531 4.156 7.316 1 98.12 70 THR B O 1
ATOM 2925 N N . LYS B 1 71 ? -23.266 3.166 6.434 1 98 71 LYS B N 1
ATOM 2926 C CA . LYS B 1 71 ? -24.047 3.172 7.664 1 98 71 LYS B CA 1
ATOM 2927 C C . LYS B 1 71 ? -23.219 2.652 8.844 1 98 71 LYS B C 1
ATOM 2929 O O . LYS B 1 71 ? -22.594 1.6 8.742 1 98 71 LYS B O 1
ATOM 2934 N N . ASP B 1 72 ? -23.141 3.494 9.906 1 97.12 72 ASP B N 1
ATOM 2935 C CA . ASP B 1 72 ? -22.547 3.143 11.195 1 97.12 72 ASP B CA 1
ATOM 2936 C C . ASP B 1 72 ? -21.031 3.041 11.094 1 97.12 72 ASP B C 1
ATOM 2938 O O . ASP B 1 72 ? -20.406 2.258 11.82 1 97.12 72 ASP B O 1
ATOM 2942 N N . SER B 1 73 ? -20.453 3.734 10.164 1 98.25 73 SER B N 1
ATOM 2943 C CA . SER B 1 73 ? -19 3.832 10.125 1 98.25 73 SER B CA 1
ATOM 2944 C C . SER B 1 73 ? -18.469 4.559 11.352 1 98.25 73 SER B C 1
ATOM 2946 O O . SER B 1 73 ? -19.062 5.527 11.82 1 98.25 73 SER B O 1
ATOM 2948 N N . ASN B 1 74 ? -17.375 4.027 11.883 1 98.5 74 ASN B N 1
ATOM 2949 C CA . ASN B 1 74 ? -16.688 4.734 12.961 1 98.5 74 ASN B CA 1
ATOM 2950 C C . ASN B 1 74 ? -15.953 5.969 12.438 1 98.5 74 ASN B C 1
ATOM 2952 O O . ASN B 1 74 ? -15.938 7.008 13.102 1 98.5 74 ASN B O 1
ATOM 2956 N N . ILE B 1 75 ? -15.32 5.82 11.312 1 98.75 75 ILE B N 1
ATOM 2957 C CA . ILE B 1 75 ? -14.547 6.879 10.672 1 98.75 75 ILE B CA 1
ATOM 2958 C C . ILE B 1 75 ? -14.922 6.973 9.195 1 98.75 75 ILE B C 1
ATOM 2960 O O . ILE B 1 75 ? -15.062 5.953 8.516 1 98.75 75 ILE B O 1
ATOM 2964 N N . VAL B 1 76 ? -15.188 8.133 8.719 1 98.88 76 VAL B N 1
ATOM 2965 C CA . VAL B 1 76 ? -15.344 8.398 7.293 1 98.88 76 VAL B CA 1
ATOM 2966 C C . VAL B 1 76 ? -14.203 9.281 6.801 1 98.88 76 VAL B C 1
ATOM 2968 O O . VAL B 1 76 ? -14.016 10.398 7.281 1 98.88 76 VAL B O 1
ATOM 2971 N N . ILE B 1 77 ? -13.422 8.742 5.895 1 98.94 77 ILE B N 1
ATOM 2972 C CA . ILE B 1 77 ? -12.289 9.445 5.305 1 98.94 77 ILE B CA 1
ATOM 2973 C C . ILE B 1 77 ? -12.703 10.055 3.967 1 98.94 77 ILE B C 1
ATOM 2975 O O . ILE B 1 77 ? -13.164 9.352 3.068 1 98.94 77 ILE B O 1
ATOM 2979 N N . ILE B 1 78 ? -12.539 11.336 3.809 1 98.81 78 ILE B N 1
ATOM 2980 C CA . ILE B 1 78 ? -12.938 12.016 2.584 1 98.81 78 ILE B CA 1
ATOM 2981 C C . ILE B 1 78 ? -11.703 12.414 1.782 1 98.81 78 ILE B C 1
ATOM 2983 O O . ILE B 1 78 ? -10.945 13.305 2.188 1 98.81 78 ILE B O 1
ATOM 2987 N N . THR B 1 79 ? -11.508 11.719 0.703 1 98.12 79 THR B N 1
ATOM 2988 C CA . THR B 1 79 ? -10.398 12 -0.192 1 98.12 79 THR B CA 1
ATOM 2989 C C . THR B 1 79 ? -10.898 12.57 -1.517 1 98.12 79 THR B C 1
ATOM 2991 O O . THR B 1 79 ? -10.102 12.984 -2.361 1 98.12 79 THR B O 1
ATOM 2994 N N . ALA B 1 80 ? -12.188 12.602 -1.639 1 95.25 80 ALA B N 1
ATOM 2995 C CA . ALA B 1 80 ? -12.797 13.156 -2.842 1 95.25 80 ALA B CA 1
ATOM 2996 C C . ALA B 1 80 ? -12.656 14.68 -2.873 1 95.25 80 ALA B C 1
ATOM 2998 O O . ALA B 1 80 ? -12.742 15.336 -1.834 1 95.25 80 ALA B O 1
ATOM 2999 N N . GLY B 1 81 ? -12.5 15.211 -3.982 1 89.12 81 GLY B N 1
ATOM 3000 C CA . GLY B 1 81 ? -12.359 16.641 -4.223 1 89.12 81 GLY B CA 1
ATOM 3001 C C . GLY B 1 81 ? -11.898 16.969 -5.633 1 89.12 81 GLY B C 1
ATOM 3002 O O . GLY B 1 81 ? -11.539 16.062 -6.395 1 89.12 81 GLY B O 1
ATOM 3003 N N . ALA B 1 82 ? -12.008 18.141 -5.941 1 86.81 82 ALA B N 1
ATOM 3004 C CA . ALA B 1 82 ? -11.555 18.594 -7.25 1 86.81 82 ALA B CA 1
ATOM 3005 C C . ALA B 1 82 ? -10.055 18.891 -7.246 1 86.81 82 ALA B C 1
ATOM 3007 O O . ALA B 1 82 ? -9.531 19.438 -6.27 1 86.81 82 ALA B O 1
ATOM 3008 N N . ALA B 1 83 ? -9.398 18.359 -8.305 1 78 83 ALA B N 1
ATOM 3009 C CA . ALA B 1 83 ? -8 18.75 -8.492 1 78 83 ALA B CA 1
ATOM 3010 C C . ALA B 1 83 ? -7.891 20.141 -9.117 1 78 83 ALA B C 1
ATOM 3012 O O . ALA B 1 83 ? -8.789 20.562 -9.852 1 78 83 ALA B O 1
ATOM 3013 N N . GLN B 1 84 ? -6.84 20.766 -8.68 1 75.31 84 GLN B N 1
ATOM 3014 C CA . GLN B 1 84 ? -6.621 22.078 -9.258 1 75.31 84 GLN B CA 1
ATOM 3015 C C . GLN B 1 84 ? -6.172 21.984 -10.719 1 75.31 84 GLN B C 1
ATOM 3017 O O . GLN B 1 84 ? -5.207 21.281 -11.023 1 75.31 84 GLN B O 1
ATOM 3022 N N . ASN B 1 85 ? -6.93 22.562 -11.555 1 78 85 ASN B N 1
ATOM 3023 C CA . ASN B 1 85 ? -6.559 22.625 -12.961 1 78 85 ASN B CA 1
ATOM 3024 C C . ASN B 1 85 ? -5.641 23.797 -13.25 1 78 85 ASN B C 1
ATOM 3026 O O . ASN B 1 85 ? -5.621 24.781 -12.492 1 78 85 ASN B O 1
ATOM 3030 N N . HIS B 1 86 ? -4.871 23.609 -14.305 1 80.62 86 HIS B N 1
ATOM 3031 C CA . HIS B 1 86 ? -3.988 24.688 -14.711 1 80.62 86 HIS B CA 1
ATOM 3032 C C . HIS B 1 86 ? -4.77 25.984 -14.914 1 80.62 86 HIS B C 1
ATOM 3034 O O . HIS B 1 86 ? -5.781 26 -15.617 1 80.62 86 HIS B O 1
ATOM 3040 N N . GLY B 1 87 ? -4.348 27.031 -14.266 1 80.81 87 GLY B N 1
ATOM 3041 C CA . GLY B 1 87 ? -4.953 28.328 -14.445 1 80.81 87 GLY B CA 1
ATOM 3042 C C . GLY B 1 87 ? -6.102 28.594 -13.492 1 80.81 87 GLY B C 1
ATOM 3043 O O . GLY B 1 87 ? -6.598 29.719 -13.406 1 80.81 87 GLY B O 1
ATOM 3044 N N . GLN B 1 88 ? -6.566 27.594 -12.82 1 83.31 88 GLN B N 1
ATOM 3045 C CA . GLN B 1 88 ? -7.664 27.75 -11.875 1 83.31 88 GLN B CA 1
ATOM 3046 C C . GLN B 1 88 ? -7.203 28.453 -10.602 1 83.31 88 GLN B C 1
ATOM 3048 O O . GLN B 1 88 ? -6.176 28.078 -10.023 1 83.31 88 GLN B O 1
ATOM 3053 N N . THR B 1 89 ? -8 29.5 -10.266 1 81.75 89 THR B N 1
ATOM 3054 C CA . THR B 1 89 ? -7.656 30.219 -9.055 1 81.75 89 THR B CA 1
ATOM 3055 C C . THR B 1 89 ? -7.969 29.391 -7.812 1 81.75 89 THR B C 1
ATOM 3057 O O . THR B 1 89 ? -8.773 28.453 -7.875 1 81.75 89 THR B O 1
ATOM 3060 N N . ARG B 1 90 ? -7.395 29.766 -6.797 1 79.06 90 ARG B N 1
ATOM 3061 C CA . ARG B 1 90 ? -7.641 29.094 -5.523 1 79.06 90 ARG B CA 1
ATOM 3062 C C . ARG B 1 90 ? -9.109 29.203 -5.117 1 79.06 90 ARG B C 1
ATOM 3064 O O . ARG B 1 90 ? -9.703 28.25 -4.633 1 79.06 90 ARG B O 1
ATOM 3071 N N . LEU B 1 91 ? -9.625 30.344 -5.355 1 82.75 91 LEU B N 1
ATOM 3072 C CA . LEU B 1 91 ? -11.008 30.609 -4.984 1 82.75 91 LEU B CA 1
ATOM 3073 C C . LEU B 1 91 ? -11.961 29.75 -5.812 1 82.75 91 LEU B C 1
ATOM 3075 O O . LEU B 1 91 ? -12.953 29.234 -5.293 1 82.75 91 LEU B O 1
ATOM 3079 N N . GLU B 1 92 ? -11.641 29.594 -7.078 1 87 92 GLU B N 1
ATOM 3080 C CA . GLU B 1 92 ? -12.453 28.734 -7.938 1 87 92 GLU B CA 1
ATOM 3081 C C . GLU B 1 92 ? -12.406 27.281 -7.461 1 87 92 GLU B C 1
ATOM 3083 O O . GLU B 1 92 ? -13.422 26.578 -7.5 1 87 92 GLU B O 1
ATOM 3088 N N . LEU B 1 93 ? -11.258 26.922 -7.051 1 89.19 93 LEU B N 1
ATOM 3089 C CA . LEU B 1 93 ? -11.102 25.578 -6.535 1 89.19 93 LEU B CA 1
ATOM 3090 C C . LEU B 1 93 ? -11.945 25.359 -5.285 1 89.19 93 LEU B C 1
ATOM 3092 O O . LEU B 1 93 ? -12.586 24.312 -5.129 1 89.19 93 LEU B O 1
ATOM 3096 N N . ILE B 1 94 ? -11.977 26.312 -4.453 1 89.81 94 ILE B N 1
ATOM 3097 C CA . ILE B 1 94 ? -12.734 26.25 -3.205 1 89.81 94 ILE B CA 1
ATOM 3098 C C . ILE B 1 94 ? -14.227 26.172 -3.508 1 89.81 94 ILE B C 1
ATOM 3100 O O . ILE B 1 94 ? -14.953 25.375 -2.898 1 89.81 94 ILE B O 1
ATOM 3104 N N . ASP B 1 95 ? -14.711 26.922 -4.457 1 90.75 95 ASP B N 1
ATOM 3105 C CA . ASP B 1 95 ? -16.125 26.922 -4.84 1 90.75 95 ASP B CA 1
ATOM 3106 C C . ASP B 1 95 ? -16.531 25.562 -5.41 1 90.75 95 ASP B C 1
ATOM 3108 O O . ASP B 1 95 ? -17.609 25.062 -5.102 1 90.75 95 ASP B O 1
ATOM 3112 N N . LYS B 1 96 ? -15.68 25.109 -6.207 1 91.88 96 LYS B N 1
ATOM 3113 C CA . LYS B 1 96 ? -15.945 23.797 -6.785 1 91.88 96 LYS B CA 1
ATOM 3114 C C . LYS B 1 96 ? -16.031 22.734 -5.703 1 91.88 96 LYS B C 1
ATOM 3116 O O . LYS B 1 96 ? -16.938 21.891 -5.73 1 91.88 96 LYS B O 1
ATOM 3121 N N . ASN B 1 97 ? -15.156 22.797 -4.75 1 94.38 97 ASN B N 1
ATOM 3122 C CA . ASN B 1 97 ? -15.156 21.797 -3.682 1 94.38 97 ASN B CA 1
ATOM 3123 C C . ASN B 1 97 ? -16.344 21.984 -2.744 1 94.38 97 ASN B C 1
ATOM 3125 O O . ASN B 1 97 ? -16.859 21.016 -2.184 1 94.38 97 ASN B O 1
ATOM 3129 N N . TYR B 1 98 ? -16.781 23.188 -2.631 1 93.31 98 TYR B N 1
ATOM 3130 C CA . TYR B 1 98 ? -17.953 23.422 -1.812 1 93.31 98 TYR B CA 1
ATOM 3131 C C . TYR B 1 98 ? -19.172 22.688 -2.373 1 93.31 98 TYR B C 1
ATOM 3133 O O . TYR B 1 98 ? -19.938 22.078 -1.622 1 93.31 98 TYR B O 1
ATOM 3141 N N . ILE B 1 99 ? -19.328 22.734 -3.686 1 93.88 99 ILE B N 1
ATOM 3142 C CA . ILE B 1 99 ? -20.438 22.031 -4.348 1 93.88 99 ILE B CA 1
ATOM 3143 C C . ILE B 1 99 ? -20.312 20.531 -4.121 1 93.88 99 ILE B C 1
ATOM 3145 O O . ILE B 1 99 ? -21.297 19.859 -3.789 1 93.88 99 ILE B O 1
ATOM 3149 N N . ILE B 1 100 ? -19.125 20.078 -4.223 1 95.56 100 ILE B N 1
ATOM 3150 C CA . ILE B 1 100 ? -18.859 18.656 -4.047 1 95.56 100 ILE B CA 1
ATOM 3151 C C . ILE B 1 100 ? -19.156 18.25 -2.607 1 95.56 100 ILE B C 1
ATOM 3153 O O . ILE B 1 100 ? -19.891 17.281 -2.369 1 95.56 100 ILE B O 1
ATOM 3157 N N . PHE B 1 101 ? -18.734 19.016 -1.656 1 97.12 101 PHE B N 1
ATOM 3158 C CA . PHE B 1 101 ? -18.891 18.672 -0.249 1 97.12 101 PHE B CA 1
ATOM 3159 C C . PHE B 1 101 ? -20.328 18.828 0.192 1 97.12 101 PHE B C 1
ATOM 3161 O O . PHE B 1 101 ? -20.812 18.078 1.055 1 97.12 101 PHE B O 1
ATOM 3168 N N . LYS B 1 102 ? -21.047 19.688 -0.365 1 95.81 102 LYS B N 1
ATOM 3169 C CA . LYS B 1 102 ? -22.484 19.859 -0.085 1 95.81 102 LYS B CA 1
ATOM 3170 C C . LYS B 1 102 ? -23.266 18.625 -0.512 1 95.81 102 LYS B C 1
ATOM 3172 O O . LYS B 1 102 ? -24.312 18.328 0.055 1 95.81 102 LYS B O 1
ATOM 3177 N N . SER B 1 103 ? -22.703 18.016 -1.454 1 96.19 103 SER B N 1
ATOM 3178 C CA . SER B 1 103 ? -23.375 16.812 -1.933 1 96.19 103 SER B CA 1
ATOM 3179 C C . SER B 1 103 ? -22.953 15.578 -1.126 1 96.19 103 SER B C 1
ATOM 3181 O O . SER B 1 103 ? -23.734 14.625 -1.003 1 96.19 103 SER B O 1
ATOM 3183 N N . ILE B 1 104 ? -21.797 15.539 -0.501 1 97.62 104 ILE B N 1
ATOM 3184 C CA . ILE B 1 104 ? -21.219 14.375 0.157 1 97.62 104 ILE B CA 1
ATOM 3185 C C . ILE B 1 104 ? -21.594 14.375 1.638 1 97.62 104 ILE B C 1
ATOM 3187 O O . ILE B 1 104 ? -22.109 13.383 2.158 1 97.62 104 ILE B O 1
ATOM 3191 N N . ILE B 1 105 ? -21.422 15.516 2.297 1 98.38 105 ILE B N 1
ATOM 3192 C CA . ILE B 1 105 ? -21.406 15.578 3.754 1 98.38 105 ILE B CA 1
ATOM 3193 C C . ILE B 1 105 ? -22.797 15.25 4.305 1 98.38 105 ILE B C 1
ATOM 3195 O O . ILE B 1 105 ? -22.922 14.43 5.219 1 98.38 105 ILE B O 1
ATOM 3199 N N . PRO B 1 106 ? -23.891 15.75 3.738 1 98.19 106 PRO B N 1
ATOM 3200 C CA . PRO B 1 106 ? -25.219 15.406 4.266 1 98.19 106 PRO B CA 1
ATOM 3201 C C . PRO B 1 106 ? -25.531 13.914 4.16 1 98.19 106 PRO B C 1
ATOM 3203 O O . PRO B 1 106 ? -26.172 13.352 5.043 1 98.19 106 PRO B O 1
ATOM 3206 N N . GLU B 1 107 ? -25.047 13.281 3.086 1 98.38 107 GLU B N 1
ATOM 3207 C CA . GLU B 1 107 ? -25.25 11.844 2.926 1 98.38 107 GLU B CA 1
ATOM 3208 C C . GLU B 1 107 ? -24.516 11.062 4.012 1 98.38 107 GLU B C 1
ATOM 3210 O O . GLU B 1 107 ? -25.047 10.102 4.566 1 98.38 107 GLU B O 1
ATOM 3215 N N . ILE B 1 108 ? -23.344 11.469 4.336 1 98.25 108 ILE B N 1
ATOM 3216 C CA . ILE B 1 108 ? -22.547 10.805 5.367 1 98.25 108 ILE B CA 1
ATOM 3217 C C . ILE B 1 108 ? -23.219 10.984 6.727 1 98.25 108 ILE B C 1
ATOM 3219 O O . ILE B 1 108 ? -23.328 10.031 7.504 1 98.25 108 ILE B O 1
ATOM 3223 N N . VAL B 1 109 ? -23.672 12.203 7.008 1 98.44 109 VAL B N 1
ATOM 3224 C CA . VAL B 1 109 ? -24.312 12.523 8.281 1 98.44 109 VAL B CA 1
ATOM 3225 C C . VAL B 1 109 ? -25.562 11.672 8.445 1 98.44 109 VAL B C 1
ATOM 3227 O O . VAL B 1 109 ? -25.844 11.164 9.539 1 98.44 109 VAL B O 1
ATOM 3230 N N . LYS B 1 110 ? -26.25 11.5 7.359 1 98.44 110 LYS B N 1
ATOM 3231 C CA . LYS B 1 110 ? -27.5 10.734 7.367 1 98.44 110 LYS B CA 1
ATOM 3232 C C . LYS B 1 110 ? -27.25 9.281 7.77 1 98.44 110 LYS B C 1
ATOM 3234 O O . LYS B 1 110 ? -27.969 8.727 8.602 1 98.44 110 LYS B O 1
ATOM 3239 N N . TYR B 1 111 ? -26.219 8.664 7.293 1 98.56 111 TYR B N 1
ATOM 3240 C CA . TYR B 1 111 ? -26.016 7.227 7.461 1 98.56 111 TYR B CA 1
ATOM 3241 C C . TYR B 1 111 ? -25.031 6.934 8.578 1 98.56 111 TYR B C 1
ATOM 3243 O O . TYR B 1 111 ? -25.062 5.859 9.18 1 98.56 111 TYR B O 1
ATOM 3251 N N . SER B 1 112 ? -24.156 7.891 8.891 1 98.12 112 SER B N 1
ATOM 3252 C CA . SER B 1 112 ? -23.141 7.703 9.93 1 98.12 112 SER B CA 1
ATOM 3253 C C . SER B 1 112 ? -23.047 8.922 10.836 1 98.12 112 SER B C 1
ATOM 3255 O O . SER B 1 112 ? -21.984 9.547 10.953 1 98.12 112 SER B O 1
ATOM 3257 N N . PRO B 1 113 ? -24.078 9.227 11.562 1 98.12 113 PRO B N 1
ATOM 3258 C CA . PRO B 1 113 ? -24.156 10.461 12.359 1 98.12 113 PRO B CA 1
ATOM 3259 C C . PRO B 1 113 ? -23.188 10.461 13.531 1 98.12 113 PRO B C 1
ATOM 3261 O O . PRO B 1 113 ? -22.875 11.523 14.086 1 98.12 113 PRO B O 1
ATOM 3264 N N . ASN B 1 114 ? -22.672 9.312 13.922 1 97.62 114 ASN B N 1
ATOM 3265 C CA . ASN B 1 114 ? -21.797 9.242 15.086 1 97.62 114 ASN B CA 1
ATOM 3266 C C . ASN B 1 114 ? -20.328 9.055 14.672 1 97.62 114 ASN B C 1
ATOM 3268 O O . ASN B 1 114 ? -19.469 8.828 15.523 1 97.62 114 ASN B O 1
ATOM 3272 N N . SER B 1 115 ? -20.062 9.148 13.398 1 98.44 115 SER B N 1
ATOM 3273 C CA . SER B 1 115 ? -18.719 8.898 12.883 1 98.44 115 SER B CA 1
ATOM 3274 C C . SER B 1 115 ? -17.781 10.078 13.164 1 98.44 115 SER B C 1
ATOM 3276 O O . SER B 1 115 ? -18.25 11.164 13.523 1 98.44 115 SER B O 1
ATOM 3278 N N . ILE B 1 116 ? -16.531 9.836 13.125 1 98.81 116 ILE B N 1
ATOM 3279 C CA . ILE B 1 116 ? -15.508 10.867 13 1 98.81 116 ILE B CA 1
ATOM 3280 C C . ILE B 1 116 ? -15.219 11.117 11.523 1 98.81 116 ILE B C 1
ATOM 3282 O O . ILE B 1 116 ? -15.062 10.18 10.742 1 98.81 116 ILE B O 1
ATOM 3286 N N . LEU B 1 117 ? -15.227 12.375 11.148 1 98.88 117 LEU B N 1
ATOM 3287 C CA . LEU B 1 117 ? -14.922 12.75 9.773 1 98.88 117 LEU B CA 1
ATOM 3288 C C . LEU B 1 117 ? -13.461 13.164 9.633 1 98.88 117 LEU B C 1
ATOM 3290 O O . LEU B 1 117 ? -13 14.078 10.328 1 98.88 117 LEU B O 1
ATOM 3294 N N . LEU B 1 118 ? -12.711 12.438 8.805 1 98.94 118 LEU B N 1
ATOM 3295 C CA . LEU B 1 118 ? -11.312 12.742 8.523 1 98.94 118 LEU B CA 1
ATOM 3296 C C . LEU B 1 118 ? -11.156 13.305 7.113 1 98.94 118 LEU B C 1
ATOM 3298 O O . LEU B 1 118 ? -11.289 12.578 6.129 1 98.94 118 LEU B O 1
ATOM 3302 N N . ILE B 1 119 ? -10.844 14.602 7.008 1 98.81 119 ILE B N 1
ATOM 3303 C CA . ILE B 1 119 ? -10.734 15.297 5.734 1 98.81 119 ILE B CA 1
ATOM 3304 C C . ILE B 1 119 ? -9.289 15.266 5.25 1 98.81 119 ILE B C 1
ATOM 3306 O O . ILE B 1 119 ? -8.375 15.68 5.969 1 98.81 119 ILE B O 1
ATOM 3310 N N . VAL B 1 120 ? -9.094 14.773 4.016 1 98.12 120 VAL B N 1
ATOM 3311 C CA . VAL B 1 120 ? -7.762 14.625 3.449 1 98.12 120 VAL B CA 1
ATOM 3312 C C . VAL B 1 120 ? -7.637 15.484 2.193 1 98.12 120 VAL B C 1
ATOM 3314 O O . VAL B 1 120 ? -6.547 15.961 1.861 1 98.12 120 VAL B O 1
ATOM 3317 N N . SER B 1 121 ? -8.742 15.812 1.562 1 96 121 SER B N 1
ATOM 3318 C CA . SER B 1 121 ? -8.766 16.578 0.315 1 96 121 SER B CA 1
ATOM 3319 C C . SER B 1 121 ? -8.219 17.984 0.516 1 96 121 SER B C 1
ATOM 3321 O O . SER B 1 121 ? -8.438 18.594 1.564 1 96 121 SER B O 1
ATOM 3323 N N . ASN B 1 122 ? -7.559 18.469 -0.518 1 92.06 122 ASN B N 1
ATOM 3324 C CA . ASN B 1 122 ? -6.988 19.812 -0.459 1 92.06 122 ASN B CA 1
ATOM 3325 C C . ASN B 1 122 ? -7.941 20.859 -1.036 1 92.06 122 ASN B C 1
ATOM 3327 O O . ASN B 1 122 ? -8.68 20.578 -1.979 1 92.06 122 ASN B O 1
ATOM 3331 N N . PRO B 1 123 ? -7.871 22.062 -0.525 1 94.38 123 PRO B N 1
ATOM 3332 C CA . PRO B 1 123 ? -7.094 22.516 0.632 1 94.38 123 PRO B CA 1
ATOM 3333 C C . PRO B 1 123 ? -7.676 22.031 1.959 1 94.38 123 PRO B C 1
ATOM 3335 O O . PRO B 1 123 ? -8.766 22.469 2.354 1 94.38 123 PRO B O 1
ATOM 3338 N N . VAL B 1 124 ? -6.945 21.297 2.721 1 96.81 124 VAL B N 1
ATOM 3339 C CA . VAL B 1 124 ? -7.457 20.438 3.781 1 96.81 124 VAL B CA 1
ATOM 3340 C C . VAL B 1 124 ? -8.055 21.281 4.898 1 96.81 124 VAL B C 1
ATOM 3342 O O . VAL B 1 124 ? -9.125 20.969 5.426 1 96.81 124 VAL B O 1
ATOM 3345 N N . ASP B 1 125 ? -7.398 22.391 5.266 1 97.5 125 ASP B N 1
ATOM 3346 C CA . ASP B 1 125 ? -7.855 23.219 6.387 1 97.5 125 ASP B CA 1
ATOM 3347 C C . ASP B 1 125 ? -9.188 23.891 6.062 1 97.5 125 ASP B C 1
ATOM 3349 O O . ASP B 1 125 ? -10.094 23.922 6.895 1 97.5 125 ASP B O 1
ATOM 3353 N N . VAL B 1 126 ? -9.312 24.359 4.863 1 95.81 126 VAL B N 1
ATOM 3354 C CA . VAL B 1 126 ? -10.523 25.031 4.414 1 95.81 126 VAL B CA 1
ATOM 3355 C C . VAL B 1 126 ? -11.664 24.016 4.293 1 95.81 126 VAL B C 1
ATOM 3357 O O . VAL B 1 126 ? -12.789 24.297 4.719 1 95.81 126 VAL B O 1
ATOM 3360 N N . LEU B 1 127 ? -11.383 22.891 3.756 1 96.81 127 LEU B N 1
ATOM 3361 C CA . LEU B 1 127 ? -12.406 21.875 3.547 1 96.81 127 LEU B CA 1
ATOM 3362 C C . LEU B 1 127 ? -12.852 21.266 4.875 1 96.81 127 LEU B C 1
ATOM 3364 O O . LEU B 1 127 ? -14.008 20.875 5.023 1 96.81 127 LEU B O 1
ATOM 3368 N N . ALA B 1 128 ? -11.953 21.188 5.836 1 97.94 128 ALA B N 1
ATOM 3369 C CA . ALA B 1 128 ? -12.344 20.766 7.18 1 97.94 128 ALA B CA 1
ATOM 3370 C C . ALA B 1 128 ? -13.336 21.75 7.797 1 97.94 128 ALA B C 1
ATOM 3372 O O . ALA B 1 128 ? -14.336 21.344 8.398 1 97.94 128 ALA B O 1
ATOM 3373 N N . TYR B 1 129 ? -13.055 22.984 7.613 1 97.19 129 TYR B N 1
ATOM 3374 C CA . TYR B 1 129 ? -13.977 24.016 8.094 1 97.19 129 TYR B CA 1
ATOM 3375 C C . TYR B 1 129 ? -15.344 23.859 7.434 1 97.19 129 TYR B C 1
ATOM 3377 O O . TYR B 1 129 ? -16.375 23.891 8.109 1 97.19 129 TYR B O 1
ATOM 3385 N N . MET B 1 130 ? -15.336 23.688 6.156 1 96.38 130 MET B N 1
ATOM 3386 C CA . MET B 1 130 ? -16.562 23.484 5.402 1 96.38 130 MET B CA 1
ATOM 3387 C C . MET B 1 130 ? -17.344 22.281 5.938 1 96.38 130 MET B C 1
ATOM 3389 O O . MET B 1 130 ? -18.562 22.328 6.086 1 96.38 130 MET B O 1
ATOM 3393 N N . THR B 1 131 ? -16.625 21.25 6.168 1 98.19 131 THR B N 1
ATOM 3394 C CA . THR B 1 131 ? -17.219 20.016 6.66 1 98.19 131 THR B CA 1
ATOM 3395 C C . THR B 1 131 ? -17.844 20.234 8.039 1 98.19 131 THR B C 1
ATOM 3397 O O . THR B 1 131 ? -18.938 19.734 8.312 1 98.19 131 THR B O 1
ATOM 3400 N N . TYR B 1 132 ? -17.141 20.953 8.891 1 98.12 132 TYR B N 1
ATOM 3401 C CA . TYR B 1 132 ? -17.641 21.312 10.211 1 98.12 132 TYR B CA 1
ATOM 3402 C C . TYR B 1 132 ? -18.969 22.047 10.109 1 98.12 132 TYR B C 1
ATOM 3404 O O . TYR B 1 132 ? -19.938 21.672 10.781 1 98.12 132 TYR B O 1
ATOM 3412 N N . LYS B 1 133 ? -19.078 22.938 9.219 1 96.81 133 LYS B N 1
ATOM 3413 C CA . LYS B 1 133 ? -20.297 23.734 9.047 1 96.81 133 LYS B CA 1
ATOM 3414 C C . LYS B 1 133 ? -21.422 22.906 8.43 1 96.81 133 LYS B C 1
ATOM 3416 O O . LYS B 1 133 ? -22.578 23.016 8.852 1 96.81 133 LYS B O 1
ATOM 3421 N N . LEU B 1 134 ? -21.094 22.078 7.496 1 97.12 134 LEU B N 1
ATOM 3422 C CA . LEU B 1 134 ? -22.094 21.344 6.734 1 97.12 134 LEU B CA 1
ATOM 3423 C C . LEU B 1 134 ? -22.609 20.141 7.527 1 97.12 134 LEU B C 1
ATOM 3425 O O . LEU B 1 134 ? -23.766 19.734 7.363 1 97.12 134 LEU B O 1
ATOM 3429 N N . SER B 1 135 ? -21.781 19.578 8.359 1 98.25 135 SER B N 1
ATOM 3430 C CA . SER B 1 135 ? -22.109 18.328 9.023 1 98.25 135 SER B CA 1
ATOM 3431 C C . SER B 1 135 ? -22.938 18.578 10.281 1 98.25 135 SER B C 1
ATOM 3433 O O . SER B 1 135 ? -23.75 17.734 10.672 1 98.25 135 SER B O 1
ATOM 3435 N N . GLY B 1 136 ? -22.641 19.688 10.969 1 97.81 136 GLY B N 1
ATOM 3436 C CA . GLY B 1 136 ? -23.234 19.922 12.273 1 97.81 136 GLY B CA 1
ATOM 3437 C C . GLY B 1 136 ? -22.609 19.109 13.383 1 97.81 136 GLY B C 1
ATOM 3438 O O . GLY B 1 136 ? -23.094 19.094 14.516 1 97.81 136 GLY B O 1
ATOM 3439 N N . PHE B 1 137 ? -21.594 18.406 13.062 1 98.5 137 PHE B N 1
ATOM 3440 C CA . PHE B 1 137 ? -20.875 17.625 14.062 1 98.5 137 PHE B CA 1
ATOM 3441 C C . PHE B 1 137 ? -20.125 18.547 15.031 1 98.5 137 PHE B C 1
ATOM 3443 O O . PHE B 1 137 ? -19.781 19.672 14.68 1 98.5 137 PHE B O 1
ATOM 3450 N N . PRO B 1 138 ? -19.922 18.016 16.297 1 98.25 138 PRO B N 1
ATOM 3451 C CA . PRO B 1 138 ? -18.953 18.75 17.125 1 98.25 138 PRO B CA 1
ATOM 3452 C C . PRO B 1 138 ? -17.562 18.797 16.5 1 98.25 138 PRO B C 1
ATOM 3454 O O . PRO B 1 138 ? -17.172 17.859 15.797 1 98.25 138 PRO B O 1
ATOM 3457 N N . SER B 1 139 ? -16.859 19.906 16.75 1 97.94 139 SER B N 1
ATOM 3458 C CA . SER B 1 139 ? -15.586 20.156 16.078 1 97.94 139 SER B CA 1
ATOM 3459 C C . SER B 1 139 ? -14.562 19.078 16.422 1 97.94 139 SER B C 1
ATOM 3461 O O . SER B 1 139 ? -13.664 18.797 15.617 1 97.94 139 SER B O 1
ATOM 3463 N N . ASP B 1 140 ? -14.711 18.391 17.531 1 98.06 140 ASP B N 1
ATOM 3464 C CA . ASP B 1 140 ? -13.742 17.375 17.938 1 98.06 140 ASP B CA 1
ATOM 3465 C C . ASP B 1 140 ? -13.867 16.109 17.078 1 98.06 140 ASP B C 1
ATOM 3467 O O . ASP B 1 140 ? -12.984 15.25 17.109 1 98.06 140 ASP B O 1
ATOM 3471 N N . ARG B 1 141 ? -14.961 16.016 16.281 1 98.69 141 ARG B N 1
ATOM 3472 C CA . ARG B 1 141 ? -15.156 14.852 15.445 1 98.69 141 ARG B CA 1
ATOM 3473 C C . ARG B 1 141 ? -14.961 15.195 13.969 1 98.69 141 ARG B C 1
ATOM 3475 O O . ARG B 1 141 ? -15.25 14.383 13.094 1 98.69 141 ARG B O 1
ATOM 3482 N N . VAL B 1 142 ? -14.562 16.406 13.68 1 98.81 142 VAL B N 1
ATOM 3483 C CA . VAL B 1 142 ? -14.133 16.828 12.352 1 98.81 142 VAL B CA 1
ATOM 3484 C C . VAL B 1 142 ? -12.633 17.125 12.367 1 98.81 142 VAL B C 1
ATOM 3486 O O . VAL B 1 142 ? -12.195 18.109 12.969 1 98.81 142 VAL B O 1
ATOM 3489 N N . ILE B 1 143 ? -11.906 16.266 11.688 1 98.88 143 ILE B N 1
ATOM 3490 C CA . ILE B 1 143 ? -10.445 16.328 11.75 1 98.88 143 ILE B CA 1
ATOM 3491 C C . ILE B 1 143 ? -9.883 16.453 10.336 1 98.88 143 ILE B C 1
ATOM 3493 O O . ILE B 1 143 ? -10.211 15.656 9.453 1 98.88 143 ILE B O 1
ATOM 3497 N N . GLY B 1 144 ? -9.141 17.484 10.07 1 98.81 144 GLY B N 1
ATOM 3498 C CA . GLY B 1 144 ? -8.305 17.484 8.883 1 98.81 144 GLY B CA 1
ATOM 3499 C C . GLY B 1 144 ? -6.965 16.797 9.094 1 98.81 144 GLY B C 1
ATOM 3500 O O . GLY B 1 144 ? -6.398 16.844 10.188 1 98.81 144 GLY B O 1
ATOM 3501 N N . SER B 1 145 ? -6.41 16.188 8.047 1 98.5 145 SER B N 1
ATOM 3502 C CA . SER B 1 145 ? -5.113 15.531 8.172 1 98.5 145 SER B CA 1
ATOM 3503 C C . SER B 1 145 ? -4.027 16.531 8.578 1 98.5 145 SER B C 1
ATOM 3505 O O . SER B 1 145 ? -3.031 16.141 9.195 1 98.5 145 SER B O 1
ATOM 3507 N N . GLY B 1 146 ? -4.285 17.844 8.148 1 97.75 146 GLY B N 1
ATOM 3508 C CA . GLY B 1 146 ? -3.432 18.922 8.609 1 97.75 146 GLY B CA 1
ATOM 3509 C C . GLY B 1 146 ? -1.981 18.75 8.195 1 97.75 146 GLY B C 1
ATOM 3510 O O . GLY B 1 146 ? -1.691 18.516 7.02 1 97.75 146 GLY B O 1
ATOM 3511 N N . THR B 1 147 ? -1.07 19 9.164 1 98.38 147 THR B N 1
ATOM 3512 C CA . THR B 1 147 ? 0.355 19 8.852 1 98.38 147 THR B CA 1
ATOM 3513 C C . THR B 1 147 ? 1.029 17.75 9.398 1 98.38 147 THR B C 1
ATOM 3515 O O . THR B 1 147 ? 2.221 17.766 9.711 1 98.38 147 THR B O 1
ATOM 3518 N N . VAL B 1 148 ? 0.271 16.688 9.555 1 98.44 148 VAL B N 1
ATOM 3519 C CA . VAL B 1 148 ? 0.835 15.438 10.047 1 98.44 148 VAL B CA 1
ATOM 3520 C C . VAL B 1 148 ? 1.916 14.945 9.086 1 98.44 148 VAL B C 1
ATOM 3522 O O . VAL B 1 148 ? 3.023 14.609 9.508 1 98.44 148 VAL B O 1
ATOM 3525 N N . LEU B 1 149 ? 1.606 14.969 7.805 1 97.69 149 LEU B N 1
ATOM 3526 C CA . LEU B 1 149 ? 2.574 14.547 6.801 1 97.69 149 LEU B CA 1
ATOM 3527 C C . LEU B 1 149 ? 3.744 15.523 6.727 1 97.69 149 LEU B C 1
ATOM 3529 O O . LEU B 1 149 ? 4.898 15.102 6.605 1 97.69 149 LEU B O 1
ATOM 3533 N N . ASP B 1 150 ? 3.477 16.828 6.809 1 97.88 150 ASP B N 1
ATOM 3534 C CA . ASP B 1 150 ? 4.527 17.844 6.793 1 97.88 150 ASP B CA 1
ATOM 3535 C C . ASP B 1 150 ? 5.492 17.641 7.961 1 97.88 150 ASP B C 1
ATOM 3537 O O . ASP B 1 150 ? 6.703 17.828 7.812 1 97.88 150 ASP B O 1
ATOM 3541 N N . THR B 1 151 ? 4.914 17.344 9.078 1 98.06 151 THR B N 1
ATOM 3542 C CA . THR B 1 151 ? 5.742 17.062 10.25 1 98.06 151 THR B CA 1
ATOM 3543 C C . THR B 1 151 ? 6.637 15.852 10.008 1 98.06 151 THR B C 1
ATOM 3545 O O . THR B 1 151 ? 7.816 15.859 10.359 1 98.06 151 THR B O 1
ATOM 3548 N N . SER B 1 152 ? 6.082 14.875 9.375 1 97.19 152 SER B N 1
ATOM 3549 C CA . SER B 1 152 ? 6.875 13.695 9.023 1 97.19 152 SER B CA 1
ATOM 3550 C C . SER B 1 152 ? 7.996 14.055 8.055 1 97.19 152 SER B C 1
ATOM 3552 O O . SER B 1 152 ? 9.125 13.578 8.195 1 97.19 152 SER B O 1
ATOM 3554 N N . ARG B 1 153 ? 7.68 14.859 7.074 1 97.06 153 ARG B N 1
ATOM 3555 C CA . ARG B 1 153 ? 8.68 15.32 6.113 1 97.06 153 ARG B CA 1
ATOM 3556 C C . ARG B 1 153 ? 9.82 16.047 6.816 1 97.06 153 ARG B C 1
ATOM 3558 O O . ARG B 1 153 ? 10.992 15.844 6.496 1 97.06 153 ARG B O 1
ATOM 3565 N N . LEU B 1 154 ? 9.438 16.891 7.734 1 97.56 154 LEU B N 1
ATOM 3566 C CA . LEU B 1 154 ? 10.43 17.641 8.508 1 97.56 154 LEU B CA 1
ATOM 3567 C C . LEU B 1 154 ? 11.352 16.688 9.258 1 97.56 154 LEU B C 1
ATOM 3569 O O . LEU B 1 154 ? 12.578 16.828 9.195 1 97.56 154 LEU B O 1
ATOM 3573 N N . LYS B 1 155 ? 10.766 15.742 9.922 1 96.94 155 LYS B N 1
ATOM 3574 C CA . LYS B 1 155 ? 11.547 14.773 10.68 1 96.94 155 LYS B CA 1
ATOM 3575 C C . LYS B 1 155 ? 12.477 13.977 9.766 1 96.94 155 LYS B C 1
ATOM 3577 O O . LYS B 1 155 ? 13.617 13.688 10.133 1 96.94 155 LYS B O 1
ATOM 3582 N N . TYR B 1 156 ? 12.008 13.664 8.617 1 95.44 156 TYR B N 1
ATOM 3583 C CA . TYR B 1 156 ? 12.789 12.906 7.656 1 95.44 156 TYR B CA 1
ATOM 3584 C C . TYR B 1 156 ? 14.031 13.68 7.227 1 95.44 156 TYR B C 1
ATOM 3586 O O . TYR B 1 156 ? 15.133 13.141 7.203 1 95.44 156 TYR B O 1
ATOM 3594 N N . ILE B 1 157 ? 13.859 14.945 6.859 1 96.06 157 ILE B N 1
ATOM 3595 C CA . ILE B 1 157 ? 14.945 15.781 6.379 1 96.06 157 ILE B CA 1
ATOM 3596 C C . ILE B 1 157 ? 16 15.93 7.469 1 96.06 157 ILE B C 1
ATOM 3598 O O . ILE B 1 157 ? 17.203 15.742 7.215 1 96.06 157 ILE B O 1
ATOM 3602 N N . ILE B 1 158 ? 15.547 16.188 8.672 1 96.69 158 ILE B N 1
ATOM 3603 C CA . ILE B 1 158 ? 16.453 16.391 9.797 1 96.69 158 ILE B CA 1
ATOM 3604 C C . ILE B 1 158 ? 17.203 15.086 10.102 1 96.69 158 ILE B C 1
ATOM 3606 O O . ILE B 1 158 ? 18.422 15.086 10.281 1 96.69 158 ILE B O 1
ATOM 3610 N N . SER B 1 159 ? 16.469 13.984 10.18 1 96.19 159 SER B N 1
ATOM 3611 C CA . SER B 1 159 ? 17.062 12.688 10.477 1 96.19 159 SER B CA 1
ATOM 3612 C C . SER B 1 159 ? 18.156 12.336 9.469 1 96.19 159 SER B C 1
ATOM 3614 O O . SER B 1 159 ? 19.203 11.812 9.844 1 96.19 159 SER B O 1
ATOM 3616 N N . ASN B 1 160 ? 17.891 12.602 8.258 1 93.75 160 ASN B N 1
ATOM 3617 C CA . ASN B 1 160 ? 18.859 12.297 7.211 1 93.75 160 ASN B CA 1
ATOM 3618 C C . ASN B 1 160 ? 20.094 13.188 7.316 1 93.75 160 ASN B C 1
ATOM 3620 O O . ASN B 1 160 ? 21.219 12.719 7.141 1 93.75 160 ASN B O 1
ATOM 3624 N N . GLU B 1 161 ? 19.891 14.438 7.562 1 94.81 161 GLU B N 1
ATOM 3625 C CA . GLU B 1 161 ? 21 15.383 7.656 1 94.81 161 GLU B CA 1
ATOM 3626 C C . GLU B 1 161 ? 21.906 15.062 8.836 1 94.81 161 GLU B C 1
ATOM 3628 O O . GLU B 1 161 ? 23.125 15.219 8.75 1 94.81 161 GLU B O 1
ATOM 3633 N N . LEU B 1 162 ? 21.312 14.672 9.922 1 95.81 162 LEU B N 1
ATOM 3634 C CA . LEU B 1 162 ? 22.062 14.469 11.156 1 95.81 162 LEU B CA 1
ATOM 3635 C C . LEU B 1 162 ? 22.406 12.992 11.352 1 95.81 162 LEU B C 1
ATOM 3637 O O . LEU B 1 162 ? 23.094 12.633 12.305 1 95.81 162 LEU B O 1
ATOM 3641 N N . HIS B 1 163 ? 21.891 12.133 10.469 1 93.5 163 HIS B N 1
ATOM 3642 C CA . HIS B 1 163 ? 22.172 10.703 10.492 1 93.5 163 HIS B CA 1
ATOM 3643 C C . HIS B 1 163 ? 21.75 10.078 11.82 1 93.5 163 HIS B C 1
ATOM 3645 O O . HIS B 1 163 ? 22.547 9.398 12.469 1 93.5 163 HIS B O 1
ATOM 3651 N N . VAL B 1 164 ? 20.531 10.336 12.219 1 94.56 164 VAL B N 1
ATOM 3652 C CA . VAL B 1 164 ? 19.938 9.758 13.422 1 94.56 164 VAL B CA 1
ATOM 3653 C C . VAL B 1 164 ? 18.641 9.039 13.055 1 94.56 164 VAL B C 1
ATOM 3655 O O . VAL B 1 164 ? 18.094 9.227 11.961 1 94.56 164 VAL B O 1
ATOM 3658 N N . ASP B 1 165 ? 18.172 8.234 13.922 1 93.5 165 ASP B N 1
ATOM 3659 C CA . ASP B 1 165 ? 16.891 7.566 13.742 1 93.5 165 ASP B CA 1
ATOM 3660 C C . ASP B 1 165 ? 15.742 8.578 13.742 1 93.5 165 ASP B C 1
ATOM 3662 O O . ASP B 1 165 ? 15.711 9.484 14.578 1 93.5 165 ASP B O 1
ATOM 3666 N N . ILE B 1 166 ? 14.922 8.438 12.773 1 94.06 166 ILE B N 1
ATOM 3667 C CA . ILE B 1 166 ? 13.828 9.375 12.602 1 94.06 166 ILE B CA 1
ATOM 3668 C C . ILE B 1 166 ? 12.969 9.398 13.867 1 94.06 166 ILE B C 1
ATOM 3670 O O . ILE B 1 166 ? 12.367 10.422 14.203 1 94.06 166 ILE B O 1
ATOM 3674 N N . ARG B 1 167 ? 12.914 8.383 14.773 1 93.19 167 ARG B N 1
ATOM 3675 C CA . ARG B 1 167 ? 12.102 8.289 15.984 1 93.19 167 ARG B CA 1
ATOM 3676 C C . ARG B 1 167 ? 12.664 9.18 17.094 1 93.19 167 ARG B C 1
ATOM 3678 O O . ARG B 1 167 ? 11.961 9.5 18.047 1 93.19 167 ARG B O 1
ATOM 3685 N N . ASP B 1 168 ? 13.805 9.539 16.875 1 95.5 168 ASP B N 1
ATOM 3686 C CA . ASP B 1 168 ? 14.461 10.375 17.875 1 95.5 168 ASP B CA 1
ATOM 3687 C C . ASP B 1 168 ? 14.281 11.859 17.562 1 95.5 168 ASP B C 1
ATOM 3689 O O . ASP B 1 168 ? 14.656 12.719 18.359 1 95.5 168 ASP B O 1
ATOM 3693 N N . VAL B 1 169 ? 13.773 12.109 16.391 1 96.75 169 VAL B N 1
ATOM 3694 C CA . VAL B 1 169 ? 13.57 13.492 15.953 1 96.75 169 VAL B CA 1
ATOM 3695 C C . VAL B 1 169 ? 12.188 13.969 16.391 1 96.75 169 VAL B C 1
ATOM 3697 O O . VAL B 1 169 ? 11.18 13.375 16.016 1 96.75 169 VAL B O 1
ATOM 3700 N N . HIS B 1 170 ? 12.18 15.023 17.156 1 96.44 170 HIS B N 1
ATOM 3701 C CA . HIS B 1 170 ? 10.922 15.609 17.594 1 96.44 170 HIS B CA 1
ATOM 3702 C C . HIS B 1 170 ? 10.758 17.031 17.078 1 96.44 170 HIS B C 1
ATOM 3704 O O . HIS B 1 170 ? 11.695 17.844 17.156 1 96.44 170 HIS B O 1
ATOM 3710 N N . GLY B 1 171 ? 9.695 17.297 16.531 1 95.62 171 GLY B N 1
ATOM 3711 C CA . GLY B 1 171 ? 9.359 18.609 15.992 1 95.62 171 GLY B CA 1
ATOM 3712 C C . GLY B 1 171 ? 7.977 18.656 15.367 1 95.62 171 GLY B C 1
ATOM 3713 O O . GLY B 1 171 ? 7.348 17.625 15.148 1 95.62 171 GLY B O 1
ATOM 3714 N N . TYR B 1 172 ? 7.547 19.969 15.117 1 96.25 172 TYR B N 1
ATOM 3715 C CA . TYR B 1 172 ? 6.199 20.156 14.594 1 96.25 172 TYR B CA 1
ATOM 3716 C C . TYR B 1 172 ? 6.207 21.141 13.43 1 96.25 172 TYR B C 1
ATOM 3718 O O . TYR B 1 172 ? 6.883 22.172 13.477 1 96.25 172 TYR B O 1
ATOM 3726 N N . VAL B 1 173 ? 5.504 20.703 12.422 1 98.31 173 VAL B N 1
ATOM 3727 C CA . VAL B 1 173 ? 5.016 21.672 11.453 1 98.31 173 VAL B CA 1
ATOM 3728 C C . VAL B 1 173 ? 3.58 22.062 11.797 1 98.31 173 VAL B C 1
ATOM 3730 O O . VAL B 1 173 ? 2.738 21.203 12.055 1 98.31 173 VAL B O 1
ATOM 3733 N N . MET B 1 174 ? 3.301 23.359 11.883 1 98.38 174 MET B N 1
ATOM 3734 C CA . MET B 1 174 ? 2.004 23.891 12.305 1 98.38 174 MET B CA 1
ATOM 3735 C C . MET B 1 174 ? 1.451 24.875 11.281 1 98.38 174 MET B C 1
ATOM 3737 O O . MET B 1 174 ? 2.152 25.266 10.344 1 98.38 174 MET B O 1
ATOM 3741 N N . GLY B 1 175 ? 0.208 25.234 11.508 1 98 175 GLY B N 1
ATOM 3742 C CA . GLY B 1 175 ? -0.413 26.219 10.633 1 98 175 GLY B CA 1
ATOM 3743 C C . GLY B 1 175 ? -1.156 25.594 9.469 1 98 175 GLY B C 1
ATOM 3744 O O . GLY B 1 175 ? -1.695 24.484 9.586 1 98 175 GLY B O 1
ATOM 3745 N N . GLU B 1 176 ? -1.213 26.375 8.422 1 96.69 176 GLU B N 1
ATOM 3746 C CA . GLU B 1 176 ? -1.871 25.922 7.199 1 96.69 176 GLU B CA 1
ATOM 3747 C C . GLU B 1 176 ? -1.089 24.797 6.527 1 96.69 176 GLU B C 1
ATOM 3749 O O . GLU B 1 176 ? 0.134 24.891 6.395 1 96.69 176 GLU B O 1
ATOM 3754 N N . HIS B 1 177 ? -1.759 23.734 6.191 1 95 177 HIS B N 1
ATOM 3755 C CA . HIS B 1 177 ? -1.142 22.828 5.223 1 95 177 HIS B CA 1
ATOM 3756 C C . HIS B 1 177 ? -0.982 23.516 3.865 1 95 177 HIS B C 1
ATOM 3758 O O . HIS B 1 177 ? -1.864 23.406 3.01 1 95 177 HIS B O 1
ATOM 3764 N N . GLY B 1 178 ? 0.082 24.156 3.66 1 91.69 178 GLY B N 1
ATOM 3765 C CA . GLY B 1 178 ? 0.331 24.969 2.477 1 91.69 178 GLY B CA 1
ATOM 3766 C C . GLY B 1 178 ? 1.526 25.891 2.625 1 91.69 178 GLY B C 1
ATOM 3767 O O . GLY B 1 178 ? 2.467 25.578 3.359 1 91.69 178 GLY B O 1
ATOM 3768 N N . ASP B 1 179 ? 1.425 26.984 1.967 1 90.88 179 ASP B N 1
ATOM 3769 C CA . ASP B 1 179 ? 2.584 27.859 1.837 1 90.88 179 ASP B CA 1
ATOM 3770 C C . ASP B 1 179 ? 2.863 28.609 3.145 1 90.88 179 ASP B C 1
ATOM 3772 O O . ASP B 1 179 ? 4.008 28.953 3.428 1 90.88 179 ASP B O 1
ATOM 3776 N N . SER B 1 180 ? 1.882 28.766 3.924 1 94.88 180 SER B N 1
ATOM 3777 C CA . SER B 1 180 ? 2.057 29.609 5.113 1 94.88 180 SER B CA 1
ATOM 3778 C C . SER B 1 180 ? 2.334 28.75 6.344 1 94.88 180 SER B C 1
ATOM 3780 O O . SER B 1 180 ? 2.318 29.25 7.469 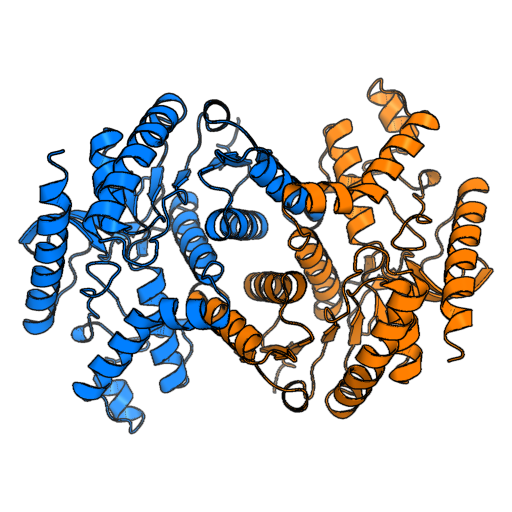1 94.88 180 SER B O 1
ATOM 3782 N N . GLU B 1 181 ? 2.559 27.422 6.156 1 97.25 181 GLU B N 1
ATOM 3783 C CA . GLU B 1 181 ? 2.887 26.578 7.293 1 97.25 181 GLU B CA 1
ATOM 3784 C C . GLU B 1 181 ? 4.164 27.047 7.984 1 97.25 181 GLU B C 1
ATOM 3786 O O . GLU B 1 181 ? 4.988 27.734 7.375 1 97.25 181 GLU B O 1
ATOM 3791 N N . ILE B 1 182 ? 4.359 26.703 9.25 1 97.69 182 ILE B N 1
ATOM 3792 C CA . ILE B 1 182 ? 5.551 27.078 9.992 1 97.69 182 ILE B CA 1
ATOM 3793 C C . ILE B 1 182 ? 6.16 25.859 10.656 1 97.69 182 ILE B C 1
ATOM 3795 O O . ILE B 1 182 ? 5.465 24.875 10.922 1 97.69 182 ILE B O 1
ATOM 3799 N N . ALA B 1 183 ? 7.441 25.906 10.898 1 97.81 183 ALA B N 1
ATOM 3800 C CA . ALA B 1 183 ? 8.109 24.922 11.758 1 97.81 183 ALA B CA 1
ATOM 3801 C C . ALA B 1 183 ? 8.398 25.516 13.141 1 97.81 183 ALA B C 1
ATOM 3803 O O . ALA B 1 183 ? 8.875 26.641 13.25 1 97.81 183 ALA B O 1
ATOM 3804 N N . ALA B 1 184 ? 7.996 24.844 14.156 1 97.5 184 ALA B N 1
ATOM 3805 C CA . ALA B 1 184 ? 8.32 25.25 15.516 1 97.5 184 ALA B CA 1
ATOM 3806 C C . ALA B 1 184 ? 9.742 24.844 15.898 1 97.5 184 ALA B C 1
ATOM 3808 O O . ALA B 1 184 ? 9.93 23.984 16.75 1 97.5 184 ALA B O 1
ATOM 3809 N N . TRP B 1 185 ? 10.719 25.516 15.406 1 97.19 185 TRP B N 1
ATOM 3810 C CA . TRP B 1 185 ? 12.133 25.203 15.578 1 97.19 185 TRP B CA 1
ATOM 3811 C C . TRP B 1 185 ? 12.523 25.25 17.047 1 97.19 185 TRP B C 1
ATOM 3813 O O . TRP B 1 185 ? 13.367 24.469 17.5 1 97.19 185 TRP B O 1
ATOM 3823 N N . SER B 1 186 ? 11.953 26.156 17.797 1 95.56 186 SER B N 1
ATOM 3824 C CA . SER B 1 186 ? 12.266 26.375 19.203 1 95.56 186 SER B CA 1
ATOM 3825 C C . SER B 1 186 ? 11.938 25.125 20.031 1 95.56 186 SER B C 1
ATOM 3827 O O . SER B 1 186 ? 12.5 24.922 21.109 1 95.56 186 SER B O 1
ATOM 3829 N N . LEU B 1 187 ? 11.055 24.312 19.5 1 95.88 187 LEU B N 1
ATOM 3830 C CA . LEU B 1 187 ? 10.609 23.125 20.219 1 95.88 187 LEU B CA 1
ATOM 3831 C C . LEU B 1 187 ? 11.289 21.875 19.688 1 95.88 187 LEU B C 1
ATOM 3833 O O . LEU B 1 187 ? 11.227 20.812 20.312 1 95.88 187 LEU B O 1
ATOM 3837 N N . ALA B 1 188 ? 11.953 21.938 18.562 1 97.31 188 ALA B N 1
ATOM 3838 C CA . ALA B 1 188 ? 12.531 20.781 17.906 1 97.31 188 ALA B CA 1
ATOM 3839 C C . ALA B 1 188 ? 13.727 20.234 18.688 1 97.31 188 ALA B C 1
ATOM 3841 O O . ALA B 1 188 ? 14.516 21.016 19.234 1 97.31 188 ALA B O 1
ATOM 3842 N N . SER B 1 189 ? 13.836 18.922 18.766 1 97.75 189 SER B N 1
ATOM 3843 C CA . SER B 1 189 ? 14.906 18.312 19.547 1 97.75 189 SER B CA 1
ATOM 3844 C C . SER B 1 189 ? 15.242 16.906 19.016 1 97.75 189 SER B C 1
ATOM 3846 O O . SER B 1 189 ? 14.461 16.328 18.266 1 97.75 189 SER B O 1
ATOM 3848 N N . ILE B 1 190 ? 16.422 16.469 19.266 1 97.56 190 ILE B N 1
ATOM 3849 C CA . ILE B 1 190 ? 16.844 15.086 19.094 1 97.56 190 ILE B CA 1
ATOM 3850 C C . ILE B 1 190 ? 16.953 14.391 20.438 1 97.56 190 ILE B C 1
ATOM 3852 O O . ILE B 1 190 ? 17.938 14.586 21.172 1 97.56 190 ILE B O 1
ATOM 3856 N N . ASN B 1 191 ? 16.016 13.648 20.703 1 95.19 191 ASN B N 1
ATOM 3857 C CA . ASN B 1 191 ? 15.945 12.906 21.953 1 95.19 191 ASN B CA 1
ATOM 3858 C C . ASN B 1 191 ? 16.281 13.797 23.156 1 95.19 191 ASN B C 1
ATOM 3860 O O . ASN B 1 191 ? 17.156 13.469 23.953 1 95.19 191 ASN B O 1
ATOM 3864 N N . GLY B 1 192 ? 15.617 14.938 23.188 1 93.56 192 GLY B N 1
ATOM 3865 C CA . GLY B 1 192 ? 15.719 15.82 24.344 1 93.56 192 GLY B CA 1
ATOM 3866 C C . GLY B 1 192 ? 16.75 16.922 24.172 1 93.56 192 GLY B C 1
ATOM 3867 O O . GLY B 1 192 ? 16.734 17.922 24.891 1 93.56 192 GLY B O 1
ATOM 3868 N N . ILE B 1 193 ? 17.688 16.75 23.297 1 96.62 193 ILE B N 1
ATOM 3869 C CA . ILE B 1 193 ? 18.672 17.781 23.016 1 96.62 193 ILE B CA 1
ATOM 3870 C C . ILE B 1 193 ? 18.094 18.781 22 1 96.62 193 ILE B C 1
ATOM 3872 O O . ILE B 1 193 ? 17.703 18.391 20.891 1 96.62 193 ILE B O 1
ATOM 3876 N N . PRO B 1 194 ? 18.094 20.016 22.438 1 96.88 194 PRO B N 1
ATOM 3877 C CA . PRO B 1 194 ? 17.562 21 21.484 1 96.88 194 PRO B CA 1
ATOM 3878 C C . PRO B 1 194 ? 18.25 20.922 20.109 1 96.88 194 PRO B C 1
ATOM 3880 O O . PRO B 1 194 ? 19.453 20.703 20.047 1 96.88 194 PRO B O 1
ATOM 3883 N N . LEU B 1 195 ? 17.5 21.094 19.047 1 97.31 195 LEU B N 1
ATOM 3884 C CA . LEU B 1 195 ? 17.969 20.875 17.688 1 97.31 195 LEU B CA 1
ATOM 3885 C C . LEU B 1 195 ? 19.203 21.719 17.391 1 97.31 195 LEU B C 1
ATOM 3887 O O . LEU B 1 195 ? 20.188 21.203 16.844 1 97.31 195 LEU B O 1
ATOM 3891 N N . LYS B 1 196 ? 19.172 23 17.766 1 94.56 196 LYS B N 1
ATOM 3892 C CA . LYS B 1 196 ? 20.281 23.906 17.516 1 94.56 196 LYS B CA 1
ATOM 3893 C C . LYS B 1 196 ? 21.562 23.391 18.188 1 94.56 196 LYS B C 1
ATOM 3895 O O . LYS B 1 196 ? 22.641 23.469 17.609 1 94.56 196 LYS B O 1
ATOM 3900 N N . GLU B 1 197 ? 21.422 22.938 19.391 1 96.06 197 GLU B N 1
ATOM 3901 C CA . GLU B 1 197 ? 22.562 22.391 20.109 1 96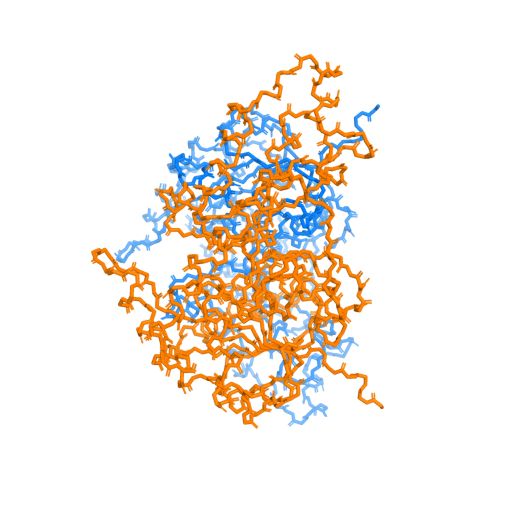.06 197 GLU B CA 1
ATOM 3902 C C . GLU B 1 197 ? 23.078 21.125 19.453 1 96.06 197 GLU B C 1
ATOM 3904 O O . GLU B 1 197 ? 24.297 20.891 19.391 1 96.06 197 GLU B O 1
ATOM 3909 N N . TYR B 1 198 ? 22.203 20.266 19 1 96.69 198 TYR B N 1
ATOM 3910 C CA . TYR B 1 198 ? 22.625 19.016 18.344 1 96.69 198 TYR B CA 1
ATOM 3911 C C . TYR B 1 198 ? 23.375 19.297 17.062 1 96.69 198 TYR B C 1
ATOM 3913 O O . TYR B 1 198 ? 24.359 18.609 16.734 1 96.69 198 TYR B O 1
ATOM 3921 N N . TYR B 1 199 ? 22.922 20.266 16.281 1 96.25 199 TYR B N 1
ATOM 3922 C CA . TYR B 1 199 ? 23.656 20.656 15.094 1 96.25 199 TYR B CA 1
ATOM 3923 C C . TYR B 1 199 ? 25.078 21.094 15.438 1 96.25 199 TYR B C 1
ATOM 3925 O O . TYR B 1 199 ? 26.016 20.719 14.742 1 96.25 199 TYR B O 1
ATOM 3933 N N . LYS B 1 200 ? 25.203 21.891 16.5 1 94.75 200 LYS B N 1
ATOM 3934 C CA . LYS B 1 200 ? 26.516 22.328 16.953 1 94.75 200 LYS B CA 1
ATOM 3935 C C . LYS B 1 200 ? 27.391 21.125 17.312 1 94.75 200 LYS B C 1
ATOM 3937 O O . LYS B 1 200 ? 28.562 21.062 16.922 1 94.75 200 LYS B O 1
ATOM 3942 N N . LEU B 1 201 ? 26.812 20.203 18.016 1 95.44 201 LEU B N 1
ATOM 3943 C CA . LEU B 1 201 ? 27.531 19 18.438 1 95.44 201 LEU B CA 1
ATOM 3944 C C . LEU B 1 201 ? 27.969 18.188 17.219 1 95.44 201 LEU B C 1
ATOM 3946 O O . LEU B 1 201 ? 28.984 17.5 17.266 1 95.44 201 LEU B O 1
ATOM 3950 N N . SER B 1 202 ? 27.203 18.281 16.156 1 95.06 202 SER B N 1
ATOM 3951 C CA . SER B 1 202 ? 27.484 17.516 14.945 1 95.06 202 SER B CA 1
ATOM 3952 C C . SER B 1 202 ? 28.359 18.328 13.984 1 95.06 202 SER B C 1
ATOM 3954 O O . SER B 1 202 ? 28.547 17.938 12.836 1 95.06 202 SER B O 1
ATOM 3956 N N . HIS B 1 203 ? 28.766 19.516 14.406 1 94.88 203 HIS B N 1
ATOM 3957 C CA . HIS B 1 203 ? 29.641 20.406 13.633 1 94.88 203 HIS B CA 1
ATOM 3958 C C . HIS B 1 203 ? 28.953 20.844 12.344 1 94.88 203 HIS B C 1
ATOM 3960 O O . HIS B 1 203 ? 29.594 20.891 11.289 1 94.88 203 HIS B O 1
ATOM 3966 N N . LYS B 1 204 ? 27.719 21.031 12.43 1 93.75 204 LYS B N 1
ATOM 3967 C CA . LYS B 1 204 ? 26.922 21.531 11.32 1 93.75 204 LYS B CA 1
ATOM 3968 C C . LYS B 1 204 ? 26.281 22.875 11.672 1 93.75 204 LYS B C 1
ATOM 3970 O O . LYS B 1 204 ? 26.031 23.172 12.844 1 93.75 204 LYS B O 1
ATOM 3975 N N . ASP B 1 205 ? 26.078 23.625 10.727 1 89.56 205 ASP B N 1
ATOM 3976 C CA . ASP B 1 205 ? 25.484 24.938 10.914 1 89.56 205 ASP B CA 1
ATOM 3977 C C . ASP B 1 205 ? 23.969 24.875 10.891 1 89.56 205 ASP B C 1
ATOM 3979 O O . ASP B 1 205 ? 23.391 24.172 10.055 1 89.56 205 ASP B O 1
ATOM 3983 N N . PHE B 1 206 ? 23.391 25.469 11.891 1 92 206 PHE B N 1
ATOM 3984 C CA . PHE B 1 206 ? 21.938 25.609 11.922 1 92 206 PHE B CA 1
ATOM 3985 C C . PHE B 1 206 ? 21.547 27.078 11.977 1 92 206 PHE B C 1
ATOM 3987 O O . PHE B 1 206 ? 20.953 27.531 12.961 1 92 206 PHE B O 1
ATOM 3994 N N . SER B 1 207 ? 21.812 27.781 10.875 1 92.69 207 SER B N 1
ATOM 3995 C CA . SER B 1 207 ? 21.516 29.203 10.727 1 92.69 207 SER B CA 1
ATOM 3996 C C . SER B 1 207 ? 20.062 29.406 10.336 1 92.69 207 SER B C 1
ATOM 3998 O O . SER B 1 207 ? 19.344 28.453 10.016 1 92.69 207 SER B O 1
ATOM 4000 N N . LYS B 1 208 ? 19.656 30.641 10.391 1 93.25 208 LYS B N 1
ATOM 4001 C CA . LYS B 1 208 ? 18.312 30.984 9.953 1 93.25 208 LYS B CA 1
ATOM 4002 C C . LYS B 1 208 ? 18.109 30.625 8.484 1 93.25 208 LYS B C 1
ATOM 4004 O O . LYS B 1 208 ? 17 30.234 8.086 1 93.25 208 LYS B O 1
ATOM 4009 N N . GLU B 1 209 ? 19.109 30.781 7.738 1 94.5 209 GLU B N 1
ATOM 4010 C CA . GLU B 1 209 ? 19.047 30.422 6.324 1 94.5 209 GLU B CA 1
ATOM 4011 C C . GLU B 1 209 ? 18.812 28.922 6.141 1 94.5 209 GLU B C 1
ATOM 4013 O O . GLU B 1 209 ? 18.047 28.516 5.266 1 94.5 209 GLU B O 1
ATOM 4018 N N . HIS B 1 210 ? 19.5 28.156 6.93 1 95.5 210 HIS B N 1
ATOM 4019 C CA . HIS B 1 210 ? 19.359 26.703 6.832 1 95.5 210 HIS B CA 1
ATOM 4020 C C . HIS B 1 210 ? 17.969 26.266 7.277 1 95.5 210 HIS B C 1
ATOM 4022 O O . HIS B 1 210 ? 17.359 25.375 6.672 1 95.5 210 HIS B O 1
ATOM 4028 N N . GLU B 1 211 ? 17.453 26.906 8.359 1 95.5 211 GLU B N 1
ATOM 4029 C CA . GLU B 1 211 ? 16.094 26.656 8.797 1 95.5 211 GLU B CA 1
ATOM 4030 C C . GLU B 1 211 ? 15.094 26.875 7.66 1 95.5 211 GLU B C 1
ATOM 4032 O O . GLU B 1 211 ? 14.203 26.062 7.441 1 95.5 211 GLU B O 1
ATOM 4037 N N . GLU B 1 212 ? 15.266 27.938 6.996 1 95.5 212 GLU B N 1
ATOM 4038 C CA . GLU B 1 212 ? 14.367 28.297 5.902 1 95.5 212 GLU B CA 1
ATOM 4039 C C . GLU B 1 212 ? 14.484 27.297 4.742 1 95.5 212 GLU B C 1
ATOM 4041 O O . GLU B 1 212 ? 13.492 26.984 4.09 1 95.5 212 GLU B O 1
ATOM 4046 N N . LYS B 1 213 ? 15.664 26.891 4.484 1 96.38 213 LYS B N 1
ATOM 4047 C CA . LYS B 1 213 ? 15.891 25.906 3.428 1 96.38 213 LYS B CA 1
ATOM 4048 C C . LYS B 1 213 ? 15.148 24.609 3.719 1 96.38 213 LYS B C 1
ATOM 4050 O O . LYS B 1 213 ? 14.516 24.031 2.828 1 96.38 213 LYS B O 1
ATOM 4055 N N . ILE B 1 214 ? 15.242 24.156 4.957 1 96.94 214 ILE B N 1
ATOM 4056 C CA . ILE B 1 214 ? 14.57 22.922 5.359 1 96.94 214 ILE B CA 1
ATOM 4057 C C . ILE B 1 214 ? 13.055 23.094 5.215 1 96.94 214 ILE B C 1
ATOM 4059 O O . ILE B 1 214 ? 12.383 22.234 4.645 1 96.94 214 ILE B O 1
ATOM 4063 N N . LEU B 1 215 ? 12.555 24.188 5.738 1 96.88 215 LEU B N 1
ATOM 4064 C CA . LEU B 1 215 ? 11.117 24.438 5.68 1 96.88 215 LEU B CA 1
ATOM 4065 C C . LEU B 1 215 ? 10.633 24.531 4.234 1 96.88 215 LEU B C 1
ATOM 4067 O O . LEU B 1 215 ? 9.555 24.047 3.902 1 96.88 215 LEU B O 1
ATOM 4071 N N . ASN B 1 216 ? 11.406 25.141 3.354 1 96.75 216 ASN B N 1
ATOM 4072 C CA . ASN B 1 216 ? 11.086 25.203 1.933 1 96.75 216 ASN B CA 1
ATOM 4073 C C . ASN B 1 216 ? 11.031 23.812 1.303 1 96.75 216 ASN B C 1
ATOM 4075 O O . ASN B 1 216 ? 10.188 23.562 0.439 1 96.75 216 ASN B O 1
ATOM 4079 N N . CYS B 1 217 ? 11.914 22.969 1.717 1 96 217 CYS B N 1
ATOM 4080 C CA . CYS B 1 217 ? 11.906 21.578 1.238 1 96 217 CYS B CA 1
ATOM 4081 C C . CYS B 1 217 ? 10.625 20.875 1.664 1 96 217 CYS B C 1
ATOM 4083 O O . CYS B 1 217 ? 10.031 20.141 0.876 1 96 217 CYS B O 1
ATOM 4085 N N . VAL B 1 218 ? 10.234 21.109 2.885 1 96.38 218 VAL B N 1
ATOM 4086 C CA . VAL B 1 218 ? 9.008 20.5 3.396 1 96.38 218 VAL B CA 1
ATOM 4087 C C . VAL B 1 218 ? 7.812 21 2.584 1 96.38 218 VAL B C 1
ATOM 4089 O O . VAL B 1 218 ? 7.008 20.188 2.105 1 96.38 218 VAL B O 1
ATOM 4092 N N . ARG B 1 219 ? 7.762 22.297 2.312 1 94.94 219 ARG B N 1
ATOM 4093 C CA . ARG B 1 219 ? 6.656 22.938 1.61 1 94.94 219 ARG B CA 1
ATOM 4094 C C . ARG B 1 219 ? 6.559 22.438 0.172 1 94.94 219 ARG B C 1
ATOM 4096 O O . ARG B 1 219 ? 5.461 22.281 -0.361 1 94.94 219 ARG B O 1
ATOM 4103 N N . ASN B 1 220 ? 7.672 22.125 -0.388 1 94.25 220 ASN B N 1
ATOM 4104 C CA . ASN B 1 220 ? 7.711 21.844 -1.818 1 94.25 220 ASN B CA 1
ATOM 4105 C C . ASN B 1 220 ? 7.812 20.344 -2.086 1 94.25 220 ASN B C 1
ATOM 4107 O O . ASN B 1 220 ? 7.914 19.922 -3.24 1 94.25 220 ASN B O 1
ATOM 4111 N N . ALA B 1 221 ? 7.789 19.562 -1.03 1 93.56 221 ALA B N 1
ATOM 4112 C CA . ALA B 1 221 ? 8.008 18.125 -1.162 1 93.56 221 ALA B CA 1
ATOM 4113 C C . ALA B 1 221 ? 6.969 17.5 -2.088 1 93.56 221 ALA B C 1
ATOM 4115 O O . ALA B 1 221 ? 7.312 16.719 -2.977 1 93.56 221 ALA B O 1
ATOM 4116 N N . ALA B 1 222 ? 5.719 17.844 -1.914 1 91 222 ALA B N 1
ATOM 4117 C CA . ALA B 1 222 ? 4.652 17.297 -2.748 1 91 222 ALA B CA 1
ATOM 4118 C C . ALA B 1 222 ? 4.859 17.656 -4.215 1 91 222 ALA B C 1
ATOM 4120 O O . ALA B 1 222 ? 4.66 16.828 -5.102 1 91 222 ALA B O 1
ATOM 4121 N N . TYR B 1 223 ? 5.262 18.875 -4.398 1 90.5 223 TYR B N 1
ATOM 4122 C CA . TYR B 1 223 ? 5.473 19.359 -5.758 1 90.5 223 TYR B CA 1
ATOM 4123 C C . TYR B 1 223 ? 6.59 18.578 -6.445 1 90.5 223 TYR B C 1
ATOM 4125 O O . TYR B 1 223 ? 6.492 18.266 -7.637 1 90.5 223 TYR B O 1
ATOM 4133 N N . GLU B 1 224 ? 7.617 18.312 -5.734 1 93.31 224 GLU B N 1
ATOM 4134 C CA . GLU B 1 224 ? 8.734 17.547 -6.293 1 93.31 224 GLU B CA 1
ATOM 4135 C C . GLU B 1 224 ? 8.289 16.156 -6.715 1 93.31 224 GLU B C 1
ATOM 4137 O O . GLU B 1 224 ? 8.703 15.656 -7.766 1 93.31 224 GLU B O 1
ATOM 4142 N N . VAL B 1 225 ? 7.492 15.547 -5.902 1 93.88 225 VAL B N 1
ATOM 4143 C CA . VAL B 1 225 ? 6.98 14.211 -6.207 1 93.88 225 VAL B CA 1
ATOM 4144 C C . VAL B 1 225 ? 6.074 14.273 -7.434 1 93.88 225 VAL B C 1
ATOM 4146 O O . VAL B 1 225 ? 6.199 13.461 -8.352 1 93.88 225 VAL B O 1
ATOM 4149 N N . ILE B 1 226 ? 5.188 15.227 -7.5 1 91.5 226 ILE B N 1
ATOM 4150 C CA . ILE B 1 226 ? 4.223 15.359 -8.586 1 91.5 226 ILE B CA 1
ATOM 4151 C C . ILE B 1 226 ? 4.957 15.586 -9.906 1 91.5 226 ILE B C 1
ATOM 4153 O O . ILE B 1 226 ? 4.586 15.023 -10.938 1 91.5 226 ILE B O 1
ATOM 4157 N N . ASN B 1 227 ? 5.977 16.375 -9.867 1 93.38 227 ASN B N 1
ATOM 4158 C CA . ASN B 1 227 ? 6.754 16.672 -11.062 1 93.38 227 ASN B CA 1
ATOM 4159 C C . ASN B 1 227 ? 7.422 15.414 -11.617 1 93.38 227 ASN B C 1
ATOM 4161 O O . ASN B 1 227 ? 7.695 15.328 -12.82 1 93.38 227 ASN B O 1
ATOM 4165 N N . ARG B 1 228 ? 7.613 14.453 -10.75 1 92.69 228 ARG B N 1
ATOM 4166 C CA . ARG B 1 228 ? 8.391 13.289 -11.148 1 92.69 228 ARG B CA 1
ATOM 4167 C C . ARG B 1 228 ? 7.48 12.109 -11.469 1 92.69 228 ARG B C 1
ATOM 4169 O O . ARG B 1 228 ? 7.715 11.383 -12.438 1 92.69 228 ARG B O 1
ATOM 4176 N N . LYS B 1 229 ? 6.461 11.93 -10.672 1 91.62 229 LYS B N 1
ATOM 4177 C CA . LYS B 1 229 ? 5.664 10.734 -10.93 1 91.62 229 LYS B CA 1
ATOM 4178 C C . LYS B 1 229 ? 4.195 11.086 -11.148 1 91.62 229 LYS B C 1
ATOM 4180 O O . LYS B 1 229 ? 3.357 10.203 -11.328 1 91.62 229 LYS B O 1
ATOM 4185 N N . GLY B 1 230 ? 3.846 12.336 -10.977 1 89.38 230 GLY B N 1
ATOM 4186 C CA . GLY B 1 230 ? 2.531 12.805 -11.383 1 89.38 230 GLY B CA 1
ATOM 4187 C C . GLY B 1 230 ? 1.562 12.953 -10.227 1 89.38 230 GLY B C 1
ATOM 4188 O O . GLY B 1 230 ? 0.558 13.664 -10.344 1 89.38 230 GLY B O 1
ATOM 4189 N N . SER B 1 231 ? 1.783 12.258 -9.133 1 91.44 231 SER B N 1
ATOM 4190 C CA . SER B 1 231 ? 0.867 12.336 -8 1 91.44 231 SER B CA 1
ATOM 4191 C C . SER B 1 231 ? 1.532 11.859 -6.715 1 91.44 231 SER B C 1
ATOM 4193 O O . SER B 1 231 ? 2.531 11.141 -6.758 1 91.44 231 SER B O 1
ATOM 4195 N N . THR B 1 232 ? 0.998 12.312 -5.562 1 93.06 232 THR B N 1
ATOM 4196 C CA . THR B 1 232 ? 1.43 11.852 -4.25 1 93.06 232 THR B CA 1
ATOM 4197 C C . THR B 1 232 ? 0.308 11.086 -3.549 1 93.06 232 THR B C 1
ATOM 4199 O O . THR B 1 232 ? -0.821 11.578 -3.463 1 93.06 232 THR B O 1
ATOM 4202 N N . TYR B 1 233 ? 0.681 9.812 -3.041 1 96.56 233 TYR B N 1
ATOM 4203 C CA . TYR B 1 233 ? -0.426 9.109 -2.4 1 96.56 233 TYR B CA 1
ATOM 4204 C C . TYR B 1 233 ? 0.086 8.094 -1.389 1 96.56 233 TYR B C 1
ATOM 4206 O O . TYR B 1 233 ? -0.634 7.711 -0.462 1 96.56 233 TYR B O 1
ATOM 4214 N N . TYR B 1 234 ? 1.318 7.621 -1.414 1 97.75 234 TYR B N 1
ATOM 4215 C CA . TYR B 1 234 ? 1.776 6.621 -0.455 1 97.75 234 TYR B CA 1
ATOM 4216 C C . TYR B 1 234 ? 2.037 7.254 0.908 1 97.75 234 TYR B C 1
ATOM 4218 O O . TYR B 1 234 ? 1.578 6.742 1.934 1 97.75 234 TYR B O 1
ATOM 4226 N N . ALA B 1 235 ? 2.773 8.367 0.891 1 97.44 235 ALA B N 1
ATOM 4227 C CA . ALA B 1 235 ? 3.029 9.047 2.158 1 97.44 235 ALA B CA 1
ATOM 4228 C C . ALA B 1 235 ? 1.731 9.562 2.777 1 97.44 235 ALA B C 1
ATOM 4230 O O . ALA B 1 235 ? 1.568 9.539 3.998 1 97.44 235 ALA B O 1
ATOM 4231 N N . ILE B 1 236 ? 0.866 10.039 1.925 1 97.88 236 ILE B N 1
ATOM 4232 C CA . ILE B 1 236 ? -0.436 10.5 2.391 1 97.88 236 ILE B CA 1
ATOM 4233 C C . ILE B 1 236 ? -1.188 9.344 3.047 1 97.88 236 ILE B C 1
ATOM 4235 O O . ILE B 1 236 ? -1.718 9.492 4.152 1 97.88 236 ILE B O 1
ATOM 4239 N N . ALA B 1 237 ? -1.209 8.172 2.4 1 98.62 237 ALA B N 1
ATOM 4240 C CA . ALA B 1 237 ? -1.878 6.984 2.928 1 98.62 237 ALA B CA 1
ATOM 4241 C C . ALA B 1 237 ? -1.306 6.594 4.285 1 98.62 237 ALA B C 1
ATOM 4243 O O . ALA B 1 237 ? -2.051 6.219 5.195 1 98.62 237 ALA B O 1
ATOM 4244 N N . LEU B 1 238 ? -0.001 6.707 4.402 1 98.19 238 LEU B N 1
ATOM 4245 C CA . LEU B 1 238 ? 0.643 6.379 5.668 1 98.19 238 LEU B CA 1
ATOM 4246 C C . LEU B 1 238 ? 0.225 7.352 6.762 1 98.19 238 LEU B C 1
ATOM 4248 O O . LEU B 1 238 ? 0.006 6.953 7.91 1 98.19 238 LEU B O 1
ATOM 4252 N N . SER B 1 239 ? 0.167 8.602 6.414 1 98.25 239 SER B N 1
ATOM 4253 C CA . SER B 1 239 ? -0.247 9.609 7.383 1 98.25 239 SER B CA 1
ATOM 4254 C C . SER B 1 239 ? -1.687 9.383 7.832 1 98.25 239 SER B C 1
ATOM 4256 O O . SER B 1 239 ? -2.002 9.539 9.016 1 98.25 239 SER B O 1
ATOM 4258 N N . ILE B 1 240 ? -2.568 9.055 6.895 1 98.75 240 ILE B N 1
ATOM 4259 C CA . ILE B 1 240 ? -3.961 8.758 7.211 1 98.75 240 ILE B CA 1
ATOM 4260 C C . ILE B 1 240 ? -4.031 7.543 8.133 1 98.75 240 ILE B C 1
ATOM 4262 O O . ILE B 1 240 ? -4.73 7.566 9.148 1 98.75 240 ILE B O 1
ATOM 4266 N N . LYS B 1 241 ? -3.307 6.492 7.777 1 98.62 241 LYS B N 1
ATOM 4267 C CA . LYS B 1 241 ? -3.264 5.281 8.594 1 98.62 241 LYS B CA 1
ATOM 4268 C C . LYS B 1 241 ? -2.828 5.602 10.023 1 98.62 241 LYS B C 1
ATOM 4270 O O . LYS B 1 241 ? -3.389 5.066 10.984 1 98.62 241 LYS B O 1
ATOM 4275 N N . ARG B 1 242 ? -1.854 6.492 10.195 1 98.25 242 ARG B N 1
ATOM 4276 C CA . ARG B 1 242 ? -1.355 6.871 11.508 1 98.25 242 ARG B CA 1
ATOM 4277 C C . ARG B 1 242 ? -2.449 7.539 12.336 1 98.25 242 ARG B C 1
ATOM 4279 O O . ARG B 1 242 ? -2.613 7.238 13.523 1 98.25 242 ARG B O 1
ATOM 4286 N N . ILE B 1 243 ? -3.184 8.43 11.719 1 98.69 243 ILE B N 1
ATOM 4287 C CA . ILE B 1 243 ? -4.27 9.117 12.406 1 98.69 243 ILE B CA 1
ATOM 4288 C C . ILE B 1 243 ? -5.348 8.109 12.805 1 98.69 243 ILE B C 1
ATOM 4290 O O . ILE B 1 243 ? -5.82 8.109 13.945 1 98.69 243 ILE B O 1
ATOM 4294 N N . VAL B 1 244 ? -5.711 7.227 11.883 1 98.69 244 VAL B N 1
ATOM 4295 C CA . VAL B 1 244 ? -6.723 6.207 12.117 1 98.69 244 VAL B CA 1
ATOM 4296 C C . VAL B 1 244 ? -6.289 5.297 13.266 1 98.69 244 VAL B C 1
ATOM 4298 O O . VAL B 1 244 ? -7.098 4.941 14.125 1 98.69 244 VAL B O 1
ATOM 4301 N N . GLU B 1 245 ? -5.047 4.984 13.25 1 98.19 245 GLU B N 1
ATOM 4302 C CA . GLU B 1 245 ? -4.5 4.152 14.32 1 98.19 245 GLU B CA 1
ATOM 4303 C C . GLU B 1 245 ? -4.664 4.824 15.68 1 98.19 245 GLU B C 1
ATOM 4305 O O . GLU B 1 245 ? -5.066 4.184 16.656 1 98.19 245 GLU B O 1
ATOM 4310 N N . ALA B 1 246 ? -4.34 6.113 15.727 1 98.12 246 ALA B N 1
ATOM 4311 C CA . ALA B 1 246 ? -4.488 6.871 16.969 1 98.12 246 ALA B CA 1
ATOM 4312 C C . ALA B 1 246 ? -5.941 6.883 17.438 1 98.12 246 ALA B C 1
ATOM 4314 O O . ALA B 1 246 ? -6.215 6.793 18.641 1 98.12 246 ALA B O 1
ATOM 4315 N N . LEU B 1 247 ? -6.844 6.941 16.531 1 98.31 247 LEU B N 1
ATOM 4316 C CA . LEU B 1 247 ? -8.266 6.98 16.828 1 98.31 247 LEU B CA 1
ATOM 4317 C C . LEU B 1 247 ? -8.75 5.625 17.344 1 98.31 247 LEU B C 1
ATOM 4319 O O . LEU B 1 247 ? -9.32 5.531 18.422 1 98.31 247 LEU B O 1
ATOM 4323 N N . PHE B 1 248 ? -8.523 4.555 16.641 1 97.44 248 PHE B N 1
ATOM 4324 C CA . PHE B 1 248 ? -9.062 3.232 16.938 1 97.44 248 PHE B CA 1
ATOM 4325 C C . PHE B 1 248 ? -8.43 2.656 18.188 1 97.44 248 PHE B C 1
ATOM 4327 O O . PHE B 1 248 ? -9.086 1.945 18.953 1 97.44 248 PHE B O 1
ATOM 4334 N N . LYS B 1 249 ? -7.18 3.008 18.438 1 96.69 249 LYS B N 1
ATOM 4335 C CA . LYS B 1 249 ? -6.477 2.436 19.594 1 96.69 249 LYS B CA 1
ATOM 4336 C C . LYS B 1 249 ? -6.531 3.371 20.797 1 96.69 249 LYS B C 1
ATOM 4338 O O . LYS B 1 249 ? -5.926 3.094 21.828 1 96.69 249 LYS B O 1
ATOM 4343 N N . ASN B 1 250 ? -7.195 4.426 20.625 1 96.81 250 ASN B N 1
ATOM 4344 C CA . ASN B 1 250 ? -7.281 5.406 21.703 1 96.81 250 ASN B CA 1
ATOM 4345 C C . ASN B 1 250 ? -5.91 5.711 22.297 1 96.81 250 ASN B C 1
ATOM 4347 O O . ASN B 1 250 ? -5.711 5.609 23.516 1 96.81 250 ASN B O 1
ATOM 4351 N N . GLU B 1 251 ? -5.039 6.09 21.422 1 95.62 251 GLU B N 1
ATOM 4352 C CA . GLU B 1 251 ? -3.629 6.18 21.797 1 95.62 251 GLU B CA 1
ATOM 4353 C C . GLU B 1 251 ? -3.348 7.43 22.609 1 95.62 251 GLU B C 1
ATOM 4355 O O . GLU B 1 251 ? -2.336 7.504 23.312 1 95.62 251 GLU B O 1
ATOM 4360 N N . ASN B 1 252 ? -4.16 8.398 22.484 1 97.06 252 ASN B N 1
ATOM 4361 C CA . ASN B 1 252 ? -3.859 9.719 23.016 1 97.06 252 ASN B CA 1
ATOM 4362 C C . ASN B 1 252 ? -2.52 10.234 22.516 1 97.06 252 ASN B C 1
ATOM 4364 O O . ASN B 1 252 ? -1.729 10.789 23.281 1 97.06 252 ASN B O 1
ATOM 4368 N N . SER B 1 253 ? -2.305 10.031 21.25 1 96.69 253 SER B N 1
ATOM 4369 C CA . SER B 1 253 ? -1.088 10.5 20.594 1 96.69 253 SER B CA 1
ATOM 4370 C C . SER B 1 253 ? -1.191 11.977 20.234 1 96.69 253 SER B C 1
ATOM 4372 O O . SER B 1 253 ? -2.287 12.484 19.969 1 96.69 253 SER B O 1
ATOM 4374 N N . ILE B 1 254 ? -0.038 12.617 20.25 1 97.75 254 ILE B N 1
ATOM 4375 C CA . ILE B 1 254 ? 0.008 14.008 19.797 1 97.75 254 ILE B CA 1
ATOM 4376 C C . ILE B 1 254 ? 0.286 14.055 18.297 1 97.75 254 ILE B C 1
ATOM 4378 O O . ILE B 1 254 ? 1.336 13.594 17.844 1 97.75 254 ILE B O 1
ATOM 4382 N N . LEU B 1 255 ? -0.649 14.531 17.531 1 98.38 255 LEU B N 1
ATOM 4383 C CA . LEU B 1 255 ? -0.518 14.727 16.094 1 98.38 255 LEU B CA 1
ATOM 4384 C C . LEU B 1 255 ? -0.901 16.141 15.688 1 98.38 255 LEU B C 1
ATOM 4386 O O . LEU B 1 255 ? -1.688 16.797 16.375 1 98.38 255 LEU B O 1
ATOM 4390 N N . THR B 1 256 ? -0.313 16.594 14.625 1 98.56 256 THR B N 1
ATOM 4391 C CA . THR B 1 256 ? -0.584 17.969 14.18 1 98.56 256 THR B CA 1
ATOM 4392 C C . THR B 1 256 ? -1.739 17.984 13.188 1 98.56 256 THR B C 1
ATOM 4394 O O . THR B 1 256 ? -1.584 18.469 12.062 1 98.56 256 THR B O 1
ATOM 4397 N N . THR B 1 257 ? -2.867 17.578 13.578 1 98.75 257 THR B N 1
ATOM 4398 C CA . THR B 1 257 ? -4.051 17.562 12.727 1 98.75 257 THR B CA 1
ATOM 4399 C C . THR B 1 257 ? -4.668 18.953 12.609 1 98.75 257 THR B C 1
ATOM 4401 O O . THR B 1 257 ? -4.41 19.812 13.453 1 98.75 257 THR B O 1
ATOM 4404 N N . SER B 1 258 ? -5.344 19.203 11.508 1 98.81 258 SER B N 1
ATOM 4405 C CA . SER B 1 258 ? -6.121 20.438 11.352 1 98.81 258 SER B CA 1
ATOM 4406 C C . SER B 1 258 ? -7.383 20.406 12.211 1 98.81 258 SER B C 1
ATOM 4408 O O . SER B 1 258 ? -8.273 19.578 11.984 1 98.81 258 SER B O 1
ATOM 4410 N N . THR B 1 259 ? -7.453 21.266 13.172 1 98.31 259 THR B N 1
ATOM 4411 C CA . THR B 1 259 ? -8.516 21.297 14.172 1 98.31 259 THR B CA 1
ATOM 4412 C C . THR B 1 259 ? -9.008 22.719 14.383 1 98.31 259 THR B C 1
ATOM 4414 O O . THR B 1 259 ? -8.266 23.688 14.164 1 98.31 259 THR B O 1
ATOM 4417 N N . LEU B 1 260 ? -10.273 22.828 14.781 1 98.44 260 LEU B N 1
ATOM 4418 C CA . LEU B 1 260 ? -10.859 24.141 15 1 98.44 260 LEU B CA 1
ATOM 4419 C C . LEU B 1 260 ? -10.25 24.812 16.234 1 98.44 260 LEU B C 1
ATOM 4421 O O . LEU B 1 260 ? -10.258 24.234 17.328 1 98.44 260 LEU B O 1
ATOM 4425 N N . LEU B 1 261 ? -9.727 26 16.047 1 98.06 261 LEU B N 1
ATOM 4426 C CA . LEU B 1 261 ? -9.211 26.781 17.156 1 98.06 261 LEU B CA 1
ATOM 4427 C C . LEU B 1 261 ? -10.289 27.719 17.703 1 98.06 261 LEU B C 1
ATOM 4429 O O . LEU B 1 261 ? -10.945 28.422 16.922 1 98.06 261 LEU B O 1
ATOM 4433 N N . ASN B 1 262 ? -10.516 27.656 18.938 1 96.25 262 ASN B N 1
ATOM 4434 C CA . ASN B 1 262 ? -11.5 28.484 19.625 1 96.25 262 ASN B CA 1
ATOM 4435 C C . ASN B 1 262 ? -10.859 29.344 20.703 1 96.25 262 ASN B C 1
ATOM 4437 O O . ASN B 1 262 ? -11.312 29.344 21.859 1 96.25 262 ASN B O 1
ATOM 4441 N N . GLY B 1 263 ? -9.781 29.984 20.406 1 96.88 263 GLY B N 1
ATOM 4442 C CA . GLY B 1 263 ? -9.07 30.844 21.344 1 96.88 263 GLY B CA 1
ATOM 4443 C C . GLY B 1 263 ? -7.641 30.406 21.578 1 96.88 263 GLY B C 1
ATOM 4444 O O . GLY B 1 263 ? -6.816 31.203 22.047 1 96.88 263 GLY B O 1
ATOM 4445 N N . GLU B 1 264 ? -7.371 29.172 21.281 1 97.19 264 GLU B N 1
ATOM 4446 C CA . GLU B 1 264 ? -5.996 28.688 21.406 1 97.19 264 GLU B CA 1
ATOM 4447 C C . GLU B 1 264 ? -5.047 29.531 20.562 1 97.19 264 GLU B C 1
ATOM 4449 O O . GLU B 1 264 ? -5.379 29.906 19.438 1 97.19 264 GLU B O 1
ATOM 4454 N N . TYR B 1 265 ? -3.898 29.969 21.109 1 96.88 265 TYR B N 1
ATOM 4455 C CA . TYR B 1 265 ? -2.881 30.797 20.484 1 96.88 265 TYR B CA 1
ATOM 4456 C C . TYR B 1 265 ? -3.441 32.156 20.141 1 96.88 265 TYR B C 1
ATOM 4458 O O . TYR B 1 265 ? -2.873 32.875 19.312 1 96.88 265 TYR B O 1
ATOM 4466 N N . GLY B 1 266 ? -4.633 32.438 20.688 1 96.62 266 GLY B N 1
ATOM 4467 C CA . GLY B 1 266 ? -5.301 33.688 20.375 1 96.62 266 GLY B CA 1
ATOM 4468 C C . GLY B 1 266 ? -6.031 33.656 19.031 1 96.62 266 GLY B C 1
ATOM 4469 O O . GLY B 1 266 ? -6.375 34.719 18.484 1 96.62 266 GLY B O 1
ATOM 4470 N N . ILE B 1 267 ? -6.137 32.562 18.5 1 97.06 267 ILE B N 1
ATOM 4471 C CA . ILE B 1 267 ? -6.746 32.375 17.188 1 97.06 267 ILE B CA 1
ATOM 4472 C C . ILE B 1 267 ? -8.125 31.734 17.344 1 97.06 267 ILE B C 1
ATOM 4474 O O . ILE B 1 267 ? -8.297 30.781 18.109 1 97.06 267 ILE B O 1
ATOM 4478 N N . GLU B 1 268 ? -9.125 32.281 16.609 1 95.94 268 GLU B N 1
ATOM 4479 C CA . GLU B 1 268 ? -10.484 31.766 16.719 1 95.94 268 GLU B CA 1
ATOM 4480 C C . GLU B 1 268 ? -11.094 31.547 15.336 1 95.94 268 GLU B C 1
ATOM 4482 O O . GLU B 1 268 ? -10.898 32.344 14.422 1 95.94 268 GLU B O 1
ATOM 4487 N N . GLY B 1 269 ? -11.828 30.406 15.234 1 94.81 269 GLY B N 1
ATOM 4488 C CA . GLY B 1 269 ? -12.68 30.188 14.078 1 94.81 269 GLY B CA 1
ATOM 4489 C C . GLY B 1 269 ? -11.914 29.703 12.859 1 94.81 269 GLY B C 1
ATOM 4490 O O . GLY B 1 269 ? -12.32 29.969 11.727 1 94.81 269 GLY B O 1
ATOM 4491 N N . VAL B 1 270 ? -10.805 29.062 13.086 1 95.94 270 VAL B N 1
ATOM 4492 C CA . VAL B 1 270 ? -9.984 28.609 11.977 1 95.94 270 VAL B CA 1
ATOM 4493 C C . VAL B 1 270 ? -9.555 27.156 12.219 1 95.94 270 VAL B C 1
ATOM 4495 O O . VAL B 1 270 ? -9.211 26.781 13.344 1 95.94 270 VAL B O 1
ATOM 4498 N N . PHE B 1 271 ? -9.75 26.328 11.195 1 98.25 271 PHE B N 1
ATOM 4499 C CA . PHE B 1 271 ? -9.102 25.016 11.219 1 98.25 271 PHE B CA 1
ATOM 4500 C C . PHE B 1 271 ? -7.641 25.125 10.797 1 98.25 271 PHE B C 1
ATOM 4502 O O . PHE B 1 271 ? -7.332 25.703 9.75 1 98.25 271 PHE B O 1
ATOM 4509 N N . MET B 1 272 ? -6.715 24.625 11.586 1 97.81 272 MET B N 1
ATOM 4510 C CA . MET B 1 272 ? -5.297 24.672 11.234 1 97.81 272 MET B CA 1
ATOM 4511 C C . MET B 1 272 ? -4.531 23.562 11.953 1 97.81 272 MET B C 1
ATOM 4513 O O . MET B 1 272 ? -5.012 23 12.945 1 97.81 272 MET B O 1
ATOM 4517 N N . GLY B 1 273 ? -3.393 23.188 11.336 1 98.56 273 GLY B N 1
ATOM 4518 C CA . GLY B 1 273 ? -2.559 22.156 11.93 1 98.56 273 GLY B CA 1
ATOM 4519 C C . GLY B 1 273 ? -1.888 22.594 13.219 1 98.56 273 GLY B C 1
ATOM 4520 O O . GLY B 1 273 ? -1.074 23.516 13.219 1 98.56 273 GLY B O 1
ATOM 4521 N N . VAL B 1 274 ? -2.225 22.016 14.336 1 98.5 274 VAL B N 1
ATOM 4522 C CA . VAL B 1 274 ? -1.621 22.25 15.641 1 98.5 274 VAL B CA 1
ATOM 4523 C C . VAL B 1 274 ? -1.53 20.938 16.422 1 98.5 274 VAL B C 1
ATOM 4525 O O . VAL B 1 274 ? -2.262 19.984 16.125 1 98.5 274 VAL B O 1
ATOM 4528 N N . PRO B 1 275 ? -0.586 20.812 17.344 1 98.31 275 PRO B N 1
ATOM 4529 C CA . PRO B 1 275 ? -0.517 19.594 18.141 1 98.31 275 PRO B CA 1
ATOM 4530 C C . PRO B 1 275 ? -1.802 19.312 18.922 1 98.31 275 PRO B C 1
ATOM 4532 O O . PRO B 1 275 ? -2.26 20.172 19.688 1 98.31 275 PRO B O 1
ATOM 4535 N N . CYS B 1 276 ? -2.359 18.203 18.672 1 98.31 276 CYS B N 1
ATOM 4536 C CA . CYS B 1 276 ? -3.576 17.75 19.328 1 98.31 276 CYS B CA 1
ATOM 4537 C C . CYS B 1 276 ? -3.406 16.344 19.891 1 98.31 276 CYS B C 1
ATOM 4539 O O . CYS B 1 276 ? -2.645 15.539 19.344 1 98.31 276 CYS B O 1
ATOM 4541 N N . ILE B 1 277 ? -4.07 16.109 21 1 98.5 277 ILE B N 1
ATOM 4542 C CA . ILE B 1 277 ? -4.191 14.742 21.5 1 98.5 277 ILE B CA 1
ATOM 4543 C C . ILE B 1 277 ? -5.34 14.031 20.781 1 98.5 277 ILE B C 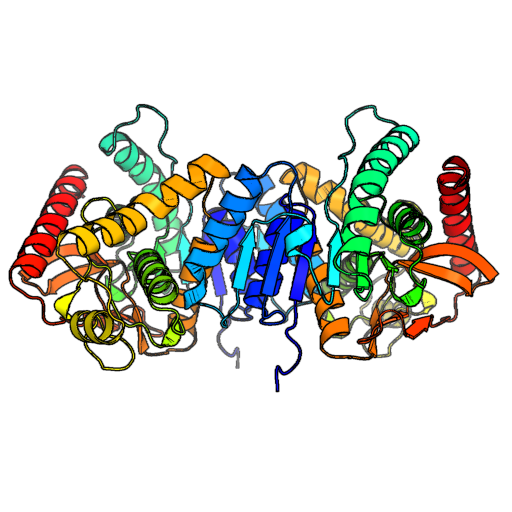1
ATOM 4545 O O . ILE B 1 277 ? -6.488 14.469 20.844 1 98.5 277 ILE B O 1
ATOM 4549 N N . ILE B 1 278 ? -5 12.977 20.078 1 98.5 278 ILE B N 1
ATOM 4550 C CA . ILE B 1 278 ? -5.977 12.242 19.281 1 98.5 278 ILE B CA 1
ATOM 4551 C C . ILE B 1 278 ? -6.324 10.93 19.969 1 98.5 278 ILE B C 1
ATOM 4553 O O . ILE B 1 278 ? -5.438 10.117 20.266 1 98.5 278 ILE B O 1
ATOM 4557 N N . GLY B 1 279 ? -7.582 10.719 20.266 1 97.75 279 GLY B N 1
ATOM 4558 C CA . GLY B 1 279 ? -8.102 9.484 20.844 1 97.75 279 GLY B CA 1
ATOM 4559 C C . GLY B 1 279 ? -9.398 9.023 20.203 1 97.75 279 GLY B C 1
ATOM 4560 O O . GLY B 1 279 ? -9.797 9.547 19.156 1 97.75 279 GLY B O 1
ATOM 4561 N N . SER B 1 280 ? -10.094 8.055 20.781 1 96.5 280 SER B N 1
ATOM 4562 C CA . SER B 1 280 ? -11.227 7.363 20.156 1 96.5 280 SER B CA 1
ATOM 4563 C C . SER B 1 280 ? -12.398 8.312 19.938 1 96.5 280 SER B C 1
ATOM 4565 O O . S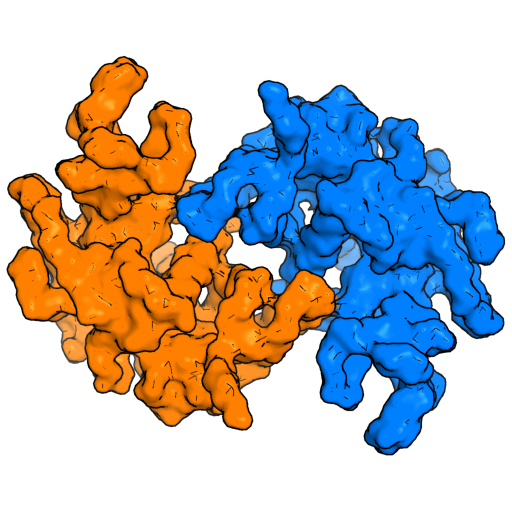ER B 1 280 ? -13.258 8.055 19.094 1 96.5 280 SER B O 1
ATOM 4567 N N . SER B 1 281 ? -12.414 9.438 20.641 1 96.94 281 SER B N 1
ATOM 4568 C CA . SER B 1 281 ? -13.508 10.398 20.5 1 96.94 281 SER B CA 1
ATOM 4569 C C . SER B 1 281 ? -13.148 11.5 19.5 1 96.94 281 SER B C 1
ATOM 4571 O O . SER B 1 281 ? -13.922 12.438 19.297 1 96.94 281 SER B O 1
ATOM 4573 N N . GLY B 1 282 ? -11.992 11.406 18.875 1 98.19 282 GLY B N 1
ATOM 4574 C CA . GLY B 1 282 ? -11.5 12.461 18 1 98.19 282 GLY B CA 1
ATOM 4575 C C . GLY B 1 282 ? -10.43 13.32 18.641 1 98.19 282 GLY B C 1
ATOM 4576 O O . GLY B 1 282 ? -9.477 12.797 19.234 1 98.19 282 GLY B O 1
ATOM 4577 N N . VAL B 1 283 ? -10.562 14.602 18.469 1 98.56 283 VAL B N 1
ATOM 4578 C CA . VAL B 1 283 ? -9.648 15.539 19.109 1 98.56 283 VAL B CA 1
ATOM 4579 C C . VAL B 1 283 ? -10.031 15.719 20.562 1 98.56 283 VAL B C 1
ATOM 4581 O O . VAL B 1 283 ? -11.039 16.344 20.875 1 98.56 283 VAL B O 1
ATOM 4584 N N . LYS B 1 284 ? -9.211 15.25 21.438 1 98.06 284 LYS B N 1
ATOM 4585 C CA . LYS B 1 284 ? -9.492 15.344 22.859 1 98.06 284 LYS B CA 1
ATOM 4586 C C . LYS B 1 284 ? -9.141 16.719 23.406 1 98.06 284 LYS B C 1
ATOM 4588 O O . LYS B 1 284 ? -9.852 17.266 24.25 1 98.06 284 LYS B O 1
ATOM 4593 N N . SER B 1 285 ? -7.98 17.172 22.938 1 97.5 285 SER B N 1
ATOM 4594 C CA . SER B 1 285 ? -7.547 18.5 23.359 1 97.5 285 SER B CA 1
ATOM 4595 C C . SER B 1 285 ? -6.469 19.047 22.422 1 97.5 285 SER B C 1
ATOM 4597 O O . SER B 1 285 ? -5.785 18.281 21.734 1 97.5 285 SER B O 1
ATOM 4599 N N . ILE B 1 286 ? -6.449 20.344 22.406 1 97.81 286 ILE B N 1
ATOM 4600 C CA . ILE B 1 286 ? -5.371 21.047 21.719 1 97.81 286 ILE B CA 1
ATOM 4601 C C . ILE B 1 286 ? -4.25 21.359 22.703 1 97.81 286 ILE B C 1
ATOM 4603 O O . ILE B 1 286 ? -4.5 21.891 23.781 1 97.81 286 ILE B O 1
ATOM 4607 N N . ILE B 1 287 ? -3.051 21.016 22.328 1 97.19 287 ILE B N 1
ATOM 4608 C CA . ILE B 1 287 ? -1.894 21.328 23.156 1 97.19 287 ILE B CA 1
ATOM 4609 C C . ILE B 1 287 ? -1.273 22.641 22.703 1 97.19 287 ILE B C 1
ATOM 4611 O O . ILE B 1 287 ? -0.671 22.719 21.625 1 97.19 287 ILE B O 1
ATOM 4615 N N . GLN B 1 288 ? -1.39 23.656 23.547 1 97.31 288 GLN B N 1
ATOM 4616 C CA . GLN B 1 288 ? -0.753 24.922 23.234 1 97.31 288 GLN B CA 1
ATOM 4617 C C . GLN B 1 288 ? 0.722 24.922 23.625 1 97.31 288 GLN B C 1
ATOM 4619 O O . GLN B 1 288 ? 1.074 25.281 24.75 1 97.31 288 GLN B O 1
ATOM 4624 N N . VAL B 1 289 ? 1.489 24.609 22.688 1 96.38 289 VAL B N 1
ATOM 4625 C CA . VAL B 1 289 ? 2.926 24.531 22.938 1 96.38 289 VAL B CA 1
ATOM 4626 C C . VAL B 1 289 ? 3.525 25.938 22.953 1 96.38 289 VAL B C 1
ATOM 4628 O O . VAL B 1 289 ? 3.025 26.828 22.266 1 96.38 289 VAL B O 1
ATOM 4631 N N . PRO B 1 290 ? 4.594 26.109 23.688 1 95.94 290 PRO B N 1
ATOM 4632 C CA . PRO B 1 290 ? 5.242 27.422 23.672 1 95.94 290 PRO B CA 1
ATOM 4633 C C . PRO B 1 290 ? 5.957 27.719 22.359 1 95.94 290 PRO B C 1
ATOM 4635 O O . PRO B 1 290 ? 6.645 26.844 21.828 1 95.94 290 PRO B O 1
ATOM 4638 N N . LEU B 1 291 ? 5.727 28.906 21.828 1 96.94 291 LEU B N 1
ATOM 4639 C CA . LEU B 1 291 ? 6.375 29.375 20.625 1 96.94 291 LEU B CA 1
ATOM 4640 C C . LEU B 1 291 ? 7.148 30.672 20.891 1 96.94 291 LEU B C 1
ATOM 4642 O O . LEU B 1 291 ? 6.75 31.469 21.734 1 96.94 291 LEU B O 1
ATOM 4646 N N . ASN B 1 292 ? 8.258 30.797 20.25 1 95.94 292 ASN B N 1
ATOM 4647 C CA . ASN B 1 292 ? 8.93 32.094 20.359 1 95.94 292 ASN B CA 1
ATOM 4648 C C . ASN B 1 292 ? 8.18 33.188 19.578 1 95.94 292 ASN B C 1
ATOM 4650 O O . ASN B 1 292 ? 7.172 32.906 18.922 1 95.94 292 ASN B O 1
ATOM 4654 N N . LYS B 1 293 ? 8.625 34.375 19.672 1 96.69 293 LYS B N 1
ATOM 4655 C CA . LYS B 1 293 ? 7.91 35.531 19.109 1 96.69 293 LYS B CA 1
ATOM 4656 C C . LYS B 1 293 ? 7.746 35.375 17.594 1 96.69 293 LYS B C 1
ATOM 4658 O O . LYS B 1 293 ? 6.652 35.594 17.062 1 96.69 293 LYS B O 1
ATOM 4663 N N . ASN B 1 294 ? 8.805 35.031 16.906 1 96.31 294 ASN B N 1
ATOM 4664 C CA . ASN B 1 294 ? 8.766 34.875 15.453 1 96.31 294 ASN B CA 1
ATOM 4665 C C . ASN B 1 294 ? 7.797 33.781 15.023 1 96.31 294 ASN B C 1
ATOM 4667 O O . ASN B 1 294 ? 7.039 33.969 14.07 1 96.31 294 ASN B O 1
ATOM 4671 N N . GLU B 1 295 ? 7.832 32.656 15.719 1 97.25 295 GLU B N 1
ATOM 4672 C CA . GLU B 1 295 ? 6.953 31.547 15.43 1 97.25 295 GLU B CA 1
ATOM 4673 C C . GLU B 1 295 ? 5.492 31.906 15.68 1 97.25 295 GLU B C 1
ATOM 4675 O O . GLU B 1 295 ? 4.613 31.547 14.898 1 97.25 295 GLU B O 1
ATOM 4680 N N . SER B 1 296 ? 5.25 32.625 16.734 1 97.75 296 SER B N 1
ATOM 4681 C CA . SER B 1 296 ? 3.895 33.062 17.078 1 97.75 296 SER B CA 1
ATOM 4682 C C . SER B 1 296 ? 3.332 34 16 1 97.75 296 SER B C 1
ATOM 4684 O O . SER B 1 296 ? 2.176 33.844 15.594 1 97.75 296 SER B O 1
ATOM 4686 N N . GLU B 1 297 ? 4.125 34.906 15.586 1 97.81 297 GLU B N 1
ATOM 4687 C CA . GLU B 1 297 ? 3.701 35.844 14.547 1 97.81 297 GLU B CA 1
ATOM 4688 C C . GLU B 1 297 ? 3.432 35.125 13.234 1 97.81 297 GLU B C 1
ATOM 4690 O O . GLU B 1 297 ? 2.473 35.438 12.523 1 97.81 297 GLU B O 1
ATOM 4695 N N . ALA B 1 298 ? 4.277 34.188 12.922 1 97.5 298 ALA B N 1
ATOM 4696 C CA . ALA B 1 298 ? 4.105 33.406 11.703 1 97.5 298 ALA B CA 1
ATOM 4697 C C . ALA B 1 298 ? 2.828 32.594 11.75 1 97.5 298 ALA B C 1
ATOM 4699 O O . ALA B 1 298 ? 2.121 32.469 10.75 1 97.5 298 ALA B O 1
ATOM 4700 N N . LEU B 1 299 ? 2.584 32 12.914 1 98.25 299 LEU B N 1
ATOM 4701 C CA . LEU B 1 299 ? 1.366 31.203 13.086 1 98.25 299 LEU B CA 1
ATOM 4702 C C . LEU B 1 299 ? 0.128 32.094 12.922 1 98.25 299 LEU B C 1
ATOM 4704 O O . LEU B 1 299 ? -0.849 31.672 12.297 1 98.25 299 LEU B O 1
ATOM 4708 N N . GLU B 1 300 ? 0.181 33.25 13.484 1 97.88 300 GLU B N 1
ATOM 4709 C CA . GLU B 1 300 ? -0.914 34.188 13.352 1 97.88 300 GLU B CA 1
ATOM 4710 C C . GLU B 1 300 ? -1.13 34.594 11.891 1 97.88 300 GLU B C 1
ATOM 4712 O O . GLU B 1 300 ? -2.27 34.75 11.445 1 97.88 300 GLU B O 1
ATOM 4717 N N . ASN B 1 301 ? -0.062 34.812 11.227 1 97.75 301 ASN B N 1
ATOM 4718 C CA . ASN B 1 301 ? -0.16 35.125 9.797 1 97.75 301 ASN B CA 1
ATOM 4719 C C . ASN B 1 301 ? -0.822 33.969 9.031 1 97.75 301 ASN B C 1
ATOM 4721 O O . ASN B 1 301 ? -1.644 34.219 8.148 1 97.75 301 ASN B O 1
ATOM 4725 N N . SER B 1 302 ? -0.403 32.75 9.344 1 97.69 302 SER B N 1
ATOM 4726 C CA . SER B 1 302 ? -1.019 31.578 8.742 1 97.69 302 SER B CA 1
ATOM 4727 C C . SER B 1 302 ? -2.521 31.547 8.992 1 97.69 302 SER B C 1
ATOM 4729 O O . SER B 1 302 ? -3.305 31.25 8.094 1 97.69 302 SER B O 1
ATOM 4731 N N . ALA B 1 303 ? -2.936 31.891 10.18 1 97.75 303 ALA B N 1
ATOM 4732 C CA . ALA B 1 303 ? -4.348 31.938 10.547 1 97.75 303 ALA B CA 1
ATOM 4733 C C . ALA B 1 303 ? -5.086 33 9.727 1 97.75 303 ALA B C 1
ATOM 4735 O O . ALA B 1 303 ? -6.223 32.781 9.297 1 97.75 303 ALA B O 1
ATOM 4736 N N . ARG B 1 304 ? -4.457 34.125 9.539 1 96.31 304 ARG B N 1
ATOM 4737 C CA . ARG B 1 304 ? -5.062 35.219 8.766 1 96.31 304 ARG B CA 1
ATOM 4738 C C . ARG B 1 304 ? -5.305 34.781 7.32 1 96.31 304 ARG B C 1
ATOM 4740 O O . ARG B 1 304 ? -6.344 35.094 6.742 1 96.31 304 ARG B O 1
ATOM 4747 N N . VAL B 1 305 ? -4.352 34.125 6.77 1 93.56 305 VAL B N 1
ATOM 4748 C CA . VAL B 1 305 ? -4.473 33.625 5.406 1 93.56 305 VAL B CA 1
ATOM 4749 C C . VAL B 1 305 ? -5.68 32.688 5.301 1 93.56 305 VAL B C 1
ATOM 4751 O O . VAL B 1 305 ? -6.492 32.812 4.379 1 93.56 305 VAL B O 1
ATOM 4754 N N . LEU B 1 306 ? -5.848 31.812 6.227 1 94.88 306 LEU B N 1
ATOM 4755 C CA . LEU B 1 306 ? -6.945 30.844 6.223 1 94.88 306 LEU B CA 1
ATOM 4756 C C . LEU B 1 306 ? -8.281 31.547 6.438 1 94.88 306 LEU B C 1
ATOM 4758 O O . LEU B 1 306 ? -9.273 31.203 5.793 1 94.88 306 LEU B O 1
ATOM 4762 N N . LYS B 1 307 ? -8.297 32.5 7.34 1 93.75 307 LYS B N 1
ATOM 4763 C CA . LYS B 1 307 ? -9.516 33.25 7.617 1 93.75 307 LYS B CA 1
ATOM 4764 C C . LYS B 1 307 ? -9.992 34 6.375 1 93.75 307 LYS B C 1
ATOM 4766 O O . LYS B 1 307 ? -11.195 34.062 6.094 1 93.75 307 LYS B O 1
ATOM 4771 N N . LYS B 1 308 ? -9.078 34.594 5.711 1 91.38 308 LYS B N 1
ATOM 4772 C CA . LYS B 1 308 ? -9.414 35.312 4.48 1 91.38 308 LYS B CA 1
ATOM 4773 C C . LYS B 1 308 ? -10.008 34.375 3.441 1 91.38 308 LYS B C 1
ATOM 4775 O O . LYS B 1 308 ? -10.969 34.719 2.752 1 91.38 308 LYS B O 1
ATOM 4780 N N . THR B 1 309 ? -9.469 33.219 3.357 1 89.12 309 THR B N 1
ATOM 4781 C CA . THR B 1 309 ? -9.922 32.219 2.391 1 89.12 309 THR B CA 1
ATOM 4782 C C . THR B 1 309 ? -11.32 31.734 2.74 1 89.12 309 THR B C 1
ATOM 4784 O O . THR B 1 309 ? -12.172 31.578 1.858 1 89.12 309 THR B O 1
ATOM 4787 N N . THR B 1 310 ? -11.617 31.484 4.02 1 89.88 310 THR B N 1
ATOM 4788 C CA . THR B 1 310 ? -12.898 30.938 4.434 1 89.88 310 THR B CA 1
ATOM 4789 C C . THR B 1 310 ? -13.969 32 4.484 1 89.88 310 THR B C 1
ATOM 4791 O O . THR B 1 310 ? -15.164 31.719 4.414 1 89.88 310 THR B O 1
ATOM 4794 N N . ALA B 1 311 ? -13.578 33.219 4.695 1 86.69 311 ALA B N 1
ATOM 4795 C CA . ALA B 1 311 ? -14.539 34.344 4.711 1 86.69 311 ALA B CA 1
ATOM 4796 C C . ALA B 1 311 ? -15.281 34.438 3.383 1 86.69 311 ALA B C 1
ATOM 4798 O O . ALA B 1 311 ? -16.438 34.844 3.346 1 86.69 311 ALA B O 1
ATOM 4799 N N . HIS B 1 312 ? -14.656 34.031 2.375 1 82.69 312 HIS B N 1
ATOM 4800 C CA . HIS B 1 312 ? -15.242 34.062 1.041 1 82.69 312 HIS B CA 1
ATOM 4801 C C . HIS B 1 312 ? -16.406 33.062 0.932 1 82.69 312 HIS B C 1
ATOM 4803 O O . HIS B 1 312 ? -17.266 33.219 0.075 1 82.69 312 HIS B O 1
ATOM 4809 N N . LEU B 1 313 ? -16.406 32 1.695 1 80 313 LEU B N 1
ATOM 4810 C CA . LEU B 1 313 ? -17.406 30.953 1.62 1 80 313 LEU B CA 1
ATOM 4811 C C . LEU B 1 313 ? -18.734 31.406 2.217 1 80 313 LEU B C 1
ATOM 4813 O O . LEU B 1 313 ? -19.781 30.828 1.907 1 80 313 LEU B O 1
ATOM 4817 N N . ASN B 1 314 ? -18.875 32.531 2.766 1 74 314 ASN B N 1
ATOM 4818 C CA . ASN B 1 314 ? -20.094 33.031 3.404 1 74 314 ASN B CA 1
ATOM 4819 C C . ASN B 1 314 ? -20.875 31.922 4.09 1 74 314 ASN B C 1
ATOM 4821 O O . ASN B 1 314 ? -22.078 31.781 3.871 1 74 314 ASN B O 1
ATOM 4825 N N . ILE B 1 315 ? -20.344 30.953 4.754 1 74.75 315 ILE B N 1
ATOM 4826 C CA . ILE B 1 315 ? -21.016 29.844 5.426 1 74.75 315 ILE B CA 1
ATOM 4827 C C . ILE B 1 315 ? -20.781 29.938 6.934 1 74.75 315 ILE B C 1
ATOM 4829 O O . ILE B 1 315 ? -19.781 30.516 7.379 1 74.75 315 ILE B O 1
#

Nearest PDB structures (foldseek):
  4m1q-assembly1_A-2  TM=9.720E-01  e=5.861E-41  [Bacillus] selenitireducens MLS10
  3vpg-assembly1_A  TM=9.535E-01  e=2.541E-39  Thermus caldophilus
  2e37-assembly2_C  TM=9.505E-01  e=1.986E-38  Thermus thermophilus HB8
  4a73-assembly1_D  TM=9.672E-01  e=1.643E-37  Thermus thermophilus HB8
  2xxj-assembly1_D  TM=9.595E-01  e=1.842E-37  Thermus thermophilus HB8

InterPro domains:
  IPR001236 Lactate/malate dehydrogenase, N-terminal [PF00056] (7-144)
  IPR001557 L-lactate/malate dehydrogenase [PIRSF000102] (5-314)
  IPR001557 L-lactate/malate dehydrogenase [PR00086] (7-31)
  IPR001557 L-lactate/malate dehydrogenase [PR00086] (32-56)
  IPR001557 L-lactate/malate dehydrogenase [PR00086] (118-138)
  IPR001557 L-lactate/malate dehydrogenase [PR00086] (142-160)
  IPR001557 L-lactate/malate dehydrogenase [PR00086] (172-185)
  IPR011304 L-lactate dehydrogenase [MF_00488] (5-314)
  IPR011304 L-lactate dehydrogenase [TIGR01771] (10-308)
  IPR015955 Lactate dehydrogenase/glycoside hydrolase, family 4, C-terminal [G3DSA:3.90.110.10] (147-314)
  IPR015955 Lactate dehydrogenase/glycoside hydrolase, family 4, C-terminal [SSF56327] (145-311)
  IPR018177 L-lactate dehydrogenase, active site [PS00064] (174-180)
  IPR022383 Lactate/malate dehydrogenase, C-terminal [PF02866] (147-309)
  IPR036291 NAD(P)-binding domain superfamily [SSF51735] (4-144)

Sequence (630 aa):
MRIGSNKISIVGAGFVGSSTAFAIMMSGLASEIVIVDINKAKAEGEVMDLVQGESFVEPLSIKAGDYKDTKDSNIVIITAGAAQNHGQTRLELIDKNYIIFKSIIPEIVKYSPNSILLIVSNPVDVLAYMTYKLSGFPSDRVIGSGTVLDTSRLKYIISNELHVDIRDVHGYVMGEHGDSEIAAWSLASINGIPLKEYYKLSHKDFSKEHEEKILNCVRNAAYEVINRKGSTYYAIALSIKRIVEALFKNENSILTTSTLLNGEYGIEGVFMGVPCIIGSSGVKSIIQVPLNKNESEALENSARVLKKTTAHLNIMRIGSNKISIVGAGFVGSSTAFAIMMSGLASEIVIVDINKAKAEGEVMDLVQGESFVEPLSIKAGDYKDTKDSNIVIITAGAAQNHGQTRLELIDKNYIIFKSIIPEIVKYSPNSILLIVSNPVDVLAYMTYKLSGFPSDRVIGSGTVLDTSRLKYIISNELHVDIRDVHGYVMGEHGDSEIAAWSLASINGIPLKEYYKLSHKDFSKEHEEKILNCVRNAAYEVINRKGSTYYAIALSIKRIVEALFKNENSILTTSTLLNGEYGIEGVFMGVPCIIGSSGVKSIIQVPLNKNESEALENSARVLKKTTAHLNI

Radius of gyration: 25.96 Å; Cα contacts (8 Å, |Δi|>4): 1328; chains: 2; bounding box: 57×74×56 Å

Secondary structure (DSSP, 8-state):
------EEEEE--SHHHHHHHHHHHHHT--SEEEEE-SSHHHHHHHHHHHHTTGGGS---EEEEE-GGGGTT-SEEEE---PPPPTT--HHHHHHHHHHHHHHHHHHHHHH-TTPEEEE-SSSHHHHHHHHHHHH---GGGEEE-TTHHHHHHHHHHHHHHHT--GGGEE--EEB-SSTT-EE-GGG-EETTEEHHHHHHHTT----HHHHHHHHHHHHHHHHHHHHHHS---HHHHHHHHHHHHHHHTT--EEE--EEEEESGGG-EEEEEE--EEEETTEEEEE------HHHHHHHHHHHHHHHHHHHTT--/------EEEEE--SHHHHHHHHHHHHHT--SEEEEE-SSHHHHHHHHHHHHTTGGGS---EEEEE-GGGGTT-SEEEE---PPPPTT--HHHHHHHHHHHHHHHHHHHHHH-TTPEEEE-SSSHHHHHHHHHHHH---GGGEEE-TTHHHHHHHHHHHHHHHT--GGGEE--EEB-SSTT-EE-GGG-EETTEEHHHHHHHTT----HHHHHHHHHHHHHHHHHHHHHHS---HHHHHHHHHHHHHHHTT--EEE--EEEEESGGG-EEEEEE--EEEETTEEEEE------HHHHHHHHHHHHHHHHHHHTT--

Solvent-accessible surface area (backbone atoms only — not comparable to full-atom values): 31820 Å² total; per-residue (Å²): 125,83,73,80,74,41,24,37,23,32,36,22,54,51,65,44,30,46,40,27,52,51,48,35,48,70,67,52,73,42,43,30,38,33,34,26,34,94,56,52,54,37,18,40,15,52,36,53,31,47,52,36,26,42,73,74,42,62,79,59,47,72,42,52,47,52,61,74,65,35,48,68,19,50,33,37,36,35,48,51,66,64,78,84,50,92,90,57,49,70,66,56,50,50,54,55,33,48,57,51,46,64,64,46,40,54,47,45,40,72,35,22,70,83,28,31,40,38,28,60,26,70,59,22,34,60,50,31,44,50,46,36,69,65,51,67,52,60,57,40,30,38,36,10,51,35,14,39,49,48,22,26,30,46,30,45,54,50,18,63,74,69,70,48,61,45,88,38,43,44,63,47,27,31,23,36,66,52,89,50,36,46,64,46,64,89,65,17,19,49,74,81,39,45,39,67,58,47,30,52,76,67,75,41,83,71,46,74,66,51,53,50,52,52,52,50,48,43,65,42,44,63,57,55,18,28,75,36,56,66,58,75,26,59,21,57,14,41,41,50,43,52,53,50,48,23,26,78,64,48,56,58,37,79,40,18,31,10,36,69,27,82,46,61,97,76,36,65,81,41,40,28,7,38,47,21,31,28,20,67,77,30,52,75,44,75,56,86,71,87,65,53,71,68,51,47,53,47,43,50,51,17,50,49,54,51,46,59,60,52,59,72,63,77,120,126,82,73,78,73,41,23,37,25,32,36,22,53,51,64,46,29,44,40,28,52,51,47,36,49,70,67,52,74,40,44,29,39,31,33,26,34,94,55,53,54,37,17,40,17,51,35,53,29,47,52,35,25,42,72,74,41,61,78,59,46,71,42,52,48,52,61,76,65,35,48,68,20,51,34,37,36,35,48,52,65,65,77,84,50,92,89,57,49,70,67,55,50,50,53,54,33,48,57,53,45,65,64,46,40,55,47,45,40,72,36,22,70,84,28,32,39,38,28,60,27,69,61,21,34,58,50,31,45,50,46,36,69,65,50,68,52,61,58,40,32,39,36,10,52,36,14,39,50,47,21,27,30,46,30,43,54,52,19,61,75,69,70,49,62,46,87,39,44,43,63,47,28,30,23,36,65,52,89,50,36,44,65,45,64,90,66,17,19,49,75,82,39,47,40,67,59,49,30,52,75,66,74,42,84,74,46,74,68,50,52,49,51,52,52,50,47,44,65,42,44,63,57,55,19,27,76,37,56,66,57,75,23,58,21,57,14,40,42,50,44,52,53,50,49,24,27,78,63,48,56,57,38,77,41,18,32,9,36,70,27,82,46,60,96,76,36,66,80,40,39,30,7,38,46,20,30,28,20,67,78,29,50,75,44,78,54,85,70,87,63,52,72,70,51,46,52,45,43,52,50,19,49,50,55,52,46,59,61,52,60,73,63,77,120

Foldseek 3Di:
DPPDFQEEEEEDLPLQRLLLVLLLQQVVLGQEYEYEYPPQVSLQVSQVVRVVCCVVTPHHYYDYDHLLVCAQHQEYEYADADDDDPPDDPLNRLVRRLVVCLVVLVSNCVRHVQHQYEYEYPVQFLVLLSSCVNNVDDQLSRWYLFCQLLQLLLLVVLCVVLVHDSVQWDWDWKFGLADLIDTQQQPIARNPHRSCVSCVVSVHDDDPVVRVVSSVCSRCVQVVVCVPPNGDHNSSSVSVSVLSCCQSVQVQDWGQIFTADPCQLHAHSTTMGATFGQYNSGTPDGDRDDGDPVRSVSNVVSSVVRCVSNVVVVD/DPPDFQEEEEEDLPLQRLLLVLLLQQVVLGQEYEYEYPPQVSLQVSQVVRVVCCVVTPHHYYDYDHLLVCAQHQEYEYADADDDDVPDDPLNRLVRRLVVCLVVLVSNCVRHVQHQYEYEYPVQFLVLLSSCVNNVDPQLSRWYLFCQLLQLLLLVVLCVVLVHPSVQWDWDWKFGLADLIDTQQQPIARNPHRSCVSCVVSVHDDDPVVRVVSSVCSRCVQVVVCVPPNGDHNSSSVSVSVLSCCQSVQVQDWGQIFTADPCQLHAHSTTMGATFGQYNSGTPDGDRDDGDPVRSVSNVVSSVVRCVSNVVVVD

Organism: Clostridium kluyveri (strain ATCC 8527 / DSM 555 / NBRC 12016 / NCIMB 10680 / K1) (NCBI:txid431943)